Protein AF-A0A9D6ISH1-F1 (afdb_monomer_lite)

Secondary structure (DSSP, 8-state):
-------TT---SS-TT-GGGT-SSTHHHHS--HHHHHTT-TTEE-S-GGG--TT-EE-TT---SSSTTHHHHS-SSS-SSS--HHHHT---S---TT---PEEEEEEEPPPTTSSSB-TT--PEEEEEEB-TTSPBP-GGG-STTTEEEEEEEEEE-STT-EE-SSHHHHHGGGG---EEE--S--BTTTTBEEEPTT-EEEEEETT-PPEEEEPPPEEE-HHHHHHHHHHH-SSEEEEEETTTTEEEEEESS-STTTSEEEEE--HHHHHHT-SPPPPEEEETTEEEEE-----SSSEEEE---SS-PEE-SPPSSTTS---TT-EE-SS-EEEEPPP-TTPPSEEEEEEEEEEETT--S--SSS--STTS--TTGGGS-GGG-EEEEEEEEES-SSPPPPS---THHHHTT-EESSSSSSP--EES-HHHHHTTSSS---S----S-GGGSS-S--GGG-SSSPPHHHHHHHHHHGGG-S-GGGTTTT-TTTTTT---SS-TT-GGGTS-TTS--HHHH---HHHHTTT--SHHHHHHHHHTEE-S-TT-TT-TT-EE-THHHHSTTSTT-HHHHT--PSS---SS-SS---

Foldseek 3Di:
DDPPDPPVLDDFQDDPLPCVLPDPDQCQQQQDWCVVVCVVQVQEDQAAPVPDDPSHDYDPVHHDPTSVCVCQQAPRCDHHVHDHSCVVSVPPVPCFLAHADAWAKDKDWDAAPVRFAHEFPDWIKMWIFTAFLVNHTFFQVPQAVQWFVAWWKFKWDDQVFTATAFDPLSVCFQQLFAWKFKQPDAFDDVVGFFADAFQFWWWKDFQPHDIDTAGDDHGTAFQVRVQVSCVVPDPQWDWDGDNVRRMIMIIGNHTGFNRRKMFGFDTPCCVRRVRFAAWDFDDAQNDGPDTFQFAPDGGLMTTGGGLASIQTLHDDPPPSRDHGPQFDGGRGTTMGTTDGCPPPDWAKMKMKIKIGTPPQDQDPDPDDHRPPDSDVRLNPTDSNGMYIYMDMGTHPDNDHAFHQWDQQCSRNPFHWPQSRDPPRDTHTPGVVRVCSFQGLDDDPHPACPQSGRHDDVVLLLQHHHRGHPQLQVLLLQLALVQPACCSNDRNDSNPRNSHHHPAQSLPCCSTRPPRGPCCLQAPDASNNVCSNVVPPVSSVVRVVQWDDPDPVPPNDSPIDGNCCVAQHPPHPNDSCVVSPADPVGDHPDDSDNPD

Radius of gyration: 27.82 Å; chains: 1; bounding box: 73×77×67 Å

pLDDT: mean 79.41, std 18.49, range [28.62, 98.69]

Sequence (595 aa):
TGVFKLYRGVVFPANVKNCTACHVDDRWKTKPSRVACGACHDNIWFGEAAAMPKTSKAHPGGPQASDAACAACHAADSGGVAPPISVVHKVTPAASLSGATLNKVDFSLTPPANGKFYVAGEKPVLAIVVRDDNGNPIDHTKISESTFSVASFMVYGPRYESKPVLTNAARNADSRARASATSSIAAAGTPKGWTFADGDTFKIAVNGGPVQVLSAPAGLQTPEQVRDWLKANLKDVTVTSNNTAGSINLLSNVLGAPTSRFEIYNSPVTTKMGWKPGPLNLVREGKIYGQTAGTTMEPYVVMGAVSIPANDLRPRSDPMLFTDPLVIRSAEKVTYQLDDVKGLTPGTYMVYSYVIPNGVLAGTVAAPGPKGAPNAAAKALNASREAIGLMTFQVGTETPEKKVATNCSNCHADTIWHLDEGPIHSAPFDPDYCKACHDYQRWNGTGDLFPRTGGNSTAGWAGYGAKPIGPRVHGVHRGAYLDHPEYVYAGDPNAFNEIIFPQDIRNCTKCHSADTTGTWKTNPNRLACSSCHDSAKAISHMDLQVKNPNPADPYDVRRVETCAVCHGLGRDFAVDKVHNVSNPFKPPYPREREQ

Structure (mmCIF, N/CA/C/O backbone):
data_AF-A0A9D6ISH1-F1
#
_entry.id   AF-A0A9D6ISH1-F1
#
loop_
_atom_site.group_PDB
_atom_site.id
_atom_site.type_symbol
_atom_site.label_atom_id
_atom_site.label_alt_id
_atom_site.label_comp_id
_atom_site.label_asym_id
_atom_site.label_entity_id
_atom_site.label_seq_id
_atom_site.pdbx_PDB_ins_code
_atom_site.Cartn_x
_atom_site.Cartn_y
_atom_site.Cartn_z
_atom_site.occupancy
_atom_site.B_iso_or_equiv
_atom_site.auth_seq_id
_atom_site.auth_comp_id
_atom_site.auth_asym_id
_atom_site.auth_atom_id
_atom_site.pdbx_PDB_model_num
ATOM 1 N N . THR A 1 1 ? 2.073 33.800 -35.841 1.00 40.31 1 THR A N 1
ATOM 2 C CA . THR A 1 1 ? 0.853 33.388 -35.106 1.00 40.31 1 THR A CA 1
ATOM 3 C C . THR A 1 1 ? 1.185 33.029 -33.655 1.00 40.31 1 THR A C 1
ATOM 5 O O . THR A 1 1 ? 0.746 32.010 -33.142 1.00 40.31 1 THR A O 1
ATOM 8 N N . GLY A 1 2 ? 1.990 33.867 -32.984 1.00 39.69 2 GLY A N 1
ATOM 9 C CA . GLY A 1 2 ? 2.741 33.522 -31.769 1.00 39.69 2 GLY A CA 1
ATOM 10 C C . GLY A 1 2 ? 1.916 33.443 -30.487 1.00 39.69 2 GLY A C 1
ATOM 11 O O . GLY A 1 2 ? 2.082 34.269 -29.596 1.00 39.69 2 GLY A O 1
ATOM 12 N N . VAL A 1 3 ? 1.072 32.423 -30.369 1.00 40.09 3 VAL A N 1
ATOM 13 C CA . VAL A 1 3 ? 0.545 31.996 -29.073 1.00 40.09 3 VAL A CA 1
ATOM 14 C C . VAL A 1 3 ? 1.688 31.298 -28.334 1.00 40.09 3 VAL A C 1
ATOM 16 O O . VAL A 1 3 ? 1.930 30.107 -28.525 1.00 40.09 3 VAL A O 1
ATOM 19 N N . PHE A 1 4 ? 2.440 32.046 -27.524 1.00 44.16 4 PHE A N 1
ATOM 20 C CA . PHE A 1 4 ? 3.344 31.454 -26.538 1.00 44.16 4 PHE A CA 1
ATOM 21 C C . PHE A 1 4 ? 2.482 30.726 -25.504 1.00 44.16 4 PHE A C 1
ATOM 23 O O . PHE A 1 4 ? 1.906 31.342 -24.608 1.00 44.16 4 PHE A O 1
ATOM 30 N N . LYS A 1 5 ? 2.347 29.406 -25.652 1.00 49.88 5 LYS A N 1
ATOM 31 C CA . LYS A 1 5 ? 1.719 28.572 -24.626 1.00 49.88 5 LYS A CA 1
ATOM 32 C C . LYS A 1 5 ? 2.659 28.521 -23.424 1.00 49.88 5 LYS A C 1
ATOM 34 O O . LYS A 1 5 ? 3.851 28.253 -23.565 1.00 49.88 5 LYS A O 1
ATOM 39 N N . LEU A 1 6 ? 2.140 28.838 -22.242 1.00 51.34 6 LEU A N 1
ATOM 40 C CA . LEU A 1 6 ? 2.900 28.777 -20.997 1.00 51.34 6 LEU A CA 1
ATOM 41 C C . LEU A 1 6 ? 3.174 27.305 -20.653 1.00 51.34 6 LEU A C 1
ATOM 43 O O . LEU A 1 6 ? 2.291 26.613 -20.163 1.00 51.34 6 LEU A O 1
ATOM 47 N N . TYR A 1 7 ? 4.407 26.832 -20.846 1.00 57.84 7 TYR A N 1
ATOM 48 C CA . TYR A 1 7 ? 4.839 25.481 -20.440 1.00 57.84 7 TYR A CA 1
ATOM 49 C C . TYR A 1 7 ? 5.227 25.383 -18.953 1.00 57.84 7 TYR A C 1
ATOM 51 O O . TYR A 1 7 ? 5.915 24.454 -18.543 1.00 57.84 7 TYR A O 1
ATOM 59 N N . ARG A 1 8 ? 4.777 26.333 -18.119 1.00 55.28 8 ARG A N 1
ATOM 60 C CA . ARG A 1 8 ? 5.159 26.450 -16.697 1.00 55.28 8 ARG A CA 1
ATOM 61 C C . ARG A 1 8 ? 4.686 25.286 -15.809 1.00 55.28 8 ARG A C 1
ATOM 63 O O . ARG A 1 8 ? 5.082 25.234 -14.654 1.00 55.28 8 ARG A O 1
ATOM 70 N N . GLY A 1 9 ? 3.851 24.385 -16.332 1.00 53.78 9 GLY A N 1
ATOM 71 C CA . GLY A 1 9 ? 3.345 23.204 -15.623 1.00 53.78 9 GLY A CA 1
ATOM 72 C C . GLY A 1 9 ? 3.932 21.868 -16.089 1.00 53.78 9 GLY A C 1
ATOM 73 O O . GLY A 1 9 ? 3.506 20.831 -15.594 1.00 53.78 9 GLY A O 1
ATOM 74 N N . VAL A 1 10 ? 4.869 21.853 -17.047 1.00 62.44 10 VAL A N 1
ATOM 75 C CA . VAL A 1 10 ? 5.486 20.596 -17.502 1.00 62.44 10 VAL A CA 1
ATOM 76 C C . VAL A 1 10 ? 6.570 20.188 -16.511 1.00 62.44 10 VAL A C 1
ATOM 78 O O . VAL A 1 10 ? 7.585 20.869 -16.377 1.00 62.44 10 VAL A O 1
ATOM 81 N N . VAL A 1 11 ? 6.358 19.063 -15.831 1.00 64.88 11 VAL A N 1
ATOM 82 C CA . VAL A 1 11 ? 7.286 18.519 -14.835 1.00 64.88 11 VAL A CA 1
ATOM 83 C C . VAL A 1 11 ? 7.828 17.178 -15.325 1.00 64.88 11 VAL A C 1
ATOM 85 O O . VAL A 1 11 ? 7.084 16.343 -15.837 1.00 64.88 11 VAL A O 1
ATOM 88 N N . PHE A 1 12 ? 9.135 16.966 -15.166 1.00 71.38 12 PHE A N 1
ATOM 89 C CA . PHE A 1 12 ? 9.751 15.652 -15.324 1.00 71.38 12 PHE A CA 1
ATOM 90 C C . PHE A 1 12 ? 9.837 14.980 -13.943 1.00 71.38 12 PHE A C 1
ATOM 92 O O . PHE A 1 12 ? 10.322 15.633 -13.019 1.00 71.38 12 PHE A O 1
ATOM 99 N N . PRO A 1 13 ? 9.369 13.727 -13.762 1.00 67.38 13 PRO A N 1
ATOM 100 C CA . PRO A 1 13 ? 9.280 13.133 -12.423 1.00 67.38 13 PRO A CA 1
ATOM 101 C C . PRO A 1 13 ? 10.632 12.927 -11.724 1.00 67.38 13 PRO A C 1
ATOM 103 O O . PRO A 1 13 ? 10.697 12.985 -10.498 1.00 67.38 13 PRO A O 1
ATOM 106 N N . ALA A 1 14 ? 11.709 12.698 -12.479 1.00 68.00 14 ALA A N 1
ATOM 107 C CA . ALA A 1 14 ? 13.061 12.592 -11.937 1.00 68.00 14 ALA A CA 1
ATOM 108 C C . ALA A 1 14 ? 13.778 13.952 -11.886 1.00 68.00 14 ALA A C 1
ATOM 110 O O . ALA A 1 14 ? 13.404 14.920 -12.549 1.00 68.00 14 ALA A O 1
ATOM 111 N N . ASN A 1 15 ? 14.869 14.017 -11.119 1.00 70.50 15 ASN A N 1
ATOM 112 C CA . ASN A 1 15 ? 15.709 15.208 -11.048 1.00 70.50 15 ASN A CA 1
ATOM 113 C C . ASN A 1 15 ? 16.295 15.537 -12.432 1.00 70.50 15 ASN A C 1
ATOM 115 O O . ASN A 1 15 ? 17.111 14.783 -12.954 1.00 70.50 15 ASN A O 1
ATOM 119 N N . VAL A 1 16 ? 15.920 16.686 -13.001 1.00 77.31 16 VAL A N 1
ATOM 120 C CA . VAL A 1 16 ? 16.374 17.160 -14.324 1.00 77.31 16 VAL A CA 1
ATOM 121 C C . VAL A 1 16 ? 17.897 17.349 -14.427 1.00 77.31 16 VAL A C 1
ATOM 123 O O . VAL A 1 16 ? 18.440 17.348 -15.527 1.00 77.31 16 VAL A O 1
ATOM 126 N N . LYS A 1 17 ? 18.621 17.427 -13.299 1.00 80.31 17 LYS A N 1
ATOM 127 C CA . LYS A 1 17 ? 20.095 17.387 -13.291 1.00 80.31 17 LYS A CA 1
ATOM 128 C C . LYS A 1 17 ? 20.667 16.017 -13.664 1.00 80.31 17 LYS A C 1
ATOM 130 O O . LYS A 1 17 ? 21.854 15.932 -13.954 1.00 80.31 17 LYS A O 1
ATOM 135 N N . ASN A 1 18 ? 19.862 14.952 -13.641 1.00 78.75 18 ASN A N 1
ATOM 136 C CA . ASN A 1 18 ? 20.290 13.617 -14.039 1.00 78.75 18 ASN A CA 1
ATOM 137 C C . ASN A 1 18 ? 20.415 13.536 -15.566 1.00 78.75 18 ASN A C 1
ATOM 139 O O . ASN A 1 18 ? 19.535 13.018 -16.251 1.00 78.75 18 ASN A O 1
ATOM 143 N N . CYS A 1 19 ? 21.503 14.074 -16.114 1.00 82.25 19 CYS A N 1
ATOM 144 C CA . CYS A 1 19 ? 21.690 14.171 -17.558 1.00 82.25 19 CYS A CA 1
ATOM 145 C C . CYS A 1 19 ? 21.665 12.796 -18.246 1.00 82.25 19 CYS A C 1
ATOM 147 O O . CYS A 1 19 ? 21.141 12.679 -19.352 1.00 82.25 19 CYS A O 1
ATOM 149 N N . THR A 1 20 ? 22.136 11.737 -17.583 1.00 79.88 20 THR A N 1
ATOM 150 C CA . THR A 1 20 ? 22.122 10.367 -18.126 1.00 79.88 20 THR A CA 1
ATOM 151 C C . THR A 1 20 ? 20.727 9.737 -18.163 1.00 79.88 20 THR A C 1
ATOM 153 O O . THR A 1 20 ? 20.555 8.693 -18.785 1.00 79.88 20 THR A O 1
ATOM 156 N N . ALA A 1 21 ? 19.704 10.371 -17.570 1.00 76.00 21 ALA A N 1
ATOM 157 C CA . ALA A 1 21 ? 18.316 9.919 -17.700 1.00 76.00 21 ALA A CA 1
ATOM 158 C C . ALA A 1 21 ? 17.798 10.031 -19.144 1.00 76.00 21 ALA A C 1
ATOM 160 O O . ALA A 1 21 ? 16.969 9.229 -19.572 1.00 76.00 21 ALA A O 1
ATOM 161 N N . CYS A 1 22 ? 18.285 11.026 -19.893 1.00 77.12 22 CYS A N 1
ATOM 162 C CA . CYS A 1 22 ? 17.880 11.283 -21.277 1.00 77.12 22 CYS A CA 1
ATOM 163 C C . CYS A 1 22 ? 19.048 11.166 -22.265 1.00 77.12 22 CYS A C 1
ATOM 165 O O . CYS A 1 22 ? 18.843 10.765 -23.411 1.00 77.12 22 CYS A O 1
ATOM 167 N N . HIS A 1 23 ? 20.264 11.537 -21.856 1.00 84.12 23 HIS A N 1
ATOM 168 C CA . HIS A 1 23 ? 21.436 11.501 -22.723 1.00 84.12 23 HIS A CA 1
ATOM 169 C C . HIS A 1 23 ? 22.075 10.114 -22.730 1.00 84.12 23 HIS A C 1
ATOM 171 O O . HIS A 1 23 ? 22.449 9.579 -21.692 1.00 84.12 23 HIS A O 1
ATOM 177 N N . VAL A 1 24 ? 22.250 9.573 -23.934 1.00 85.38 24 VAL A N 1
ATOM 178 C CA . VAL A 1 24 ? 22.864 8.259 -24.182 1.00 85.38 24 VAL A CA 1
ATOM 179 C C . VAL A 1 24 ? 24.384 8.325 -24.387 1.00 85.38 24 VAL A C 1
ATOM 181 O O . VAL A 1 24 ? 25.017 7.301 -24.618 1.00 85.38 24 VAL A O 1
ATOM 184 N N . ASP A 1 25 ? 24.970 9.524 -24.336 1.00 90.06 25 ASP A N 1
ATOM 185 C CA . ASP A 1 25 ? 26.409 9.769 -24.459 1.00 90.06 25 ASP A CA 1
ATOM 186 C C . ASP A 1 25 ? 26.838 10.997 -23.643 1.00 90.06 25 ASP A C 1
ATOM 188 O O . ASP A 1 25 ? 26.001 11.754 -23.156 1.00 90.06 25 ASP A O 1
ATOM 192 N N . ASP A 1 26 ? 28.148 11.223 -23.534 1.00 92.38 26 ASP A N 1
ATOM 193 C CA . ASP A 1 26 ? 28.750 12.247 -22.673 1.00 92.38 26 ASP A CA 1
ATOM 194 C C . ASP A 1 26 ? 28.759 13.673 -23.252 1.00 92.38 26 ASP A C 1
ATOM 196 O O . ASP A 1 26 ? 29.384 14.572 -22.679 1.00 92.38 26 ASP A O 1
ATOM 200 N N . ARG A 1 27 ? 28.081 13.952 -24.374 1.00 91.31 27 ARG A N 1
ATOM 201 C CA . ARG A 1 27 ? 28.072 15.311 -24.957 1.00 91.31 27 ARG A CA 1
ATOM 202 C C . ARG A 1 27 ? 27.458 16.359 -24.034 1.00 91.31 27 ARG A C 1
ATOM 204 O O . ARG A 1 27 ? 27.865 17.514 -24.118 1.00 91.31 27 ARG A O 1
ATOM 211 N N . TRP A 1 28 ? 26.569 15.966 -23.119 1.00 90.56 28 TRP A N 1
ATOM 212 C CA . TRP A 1 28 ? 26.007 16.859 -22.097 1.00 90.56 28 TRP A CA 1
ATOM 213 C C . TRP A 1 28 ? 27.083 17.491 -21.195 1.00 90.56 28 TRP A C 1
ATOM 215 O O . TRP A 1 28 ? 26.897 18.616 -20.740 1.00 90.56 28 TRP A O 1
ATOM 225 N N . LYS A 1 29 ? 28.217 16.803 -20.973 1.00 91.56 29 LYS A N 1
ATOM 226 C CA . LYS A 1 29 ? 29.359 17.316 -20.194 1.00 91.56 29 LYS A CA 1
ATOM 227 C C . LYS A 1 29 ? 30.597 17.647 -21.024 1.00 91.56 29 LYS A C 1
ATOM 229 O O . LYS A 1 29 ? 31.411 18.451 -20.594 1.00 91.56 29 LYS A O 1
ATOM 234 N N . THR A 1 30 ? 30.761 17.053 -22.206 1.00 92.81 30 THR A N 1
ATOM 235 C CA . THR A 1 30 ? 31.963 17.252 -23.041 1.00 92.81 30 THR A CA 1
ATOM 236 C C . THR A 1 30 ? 31.802 18.325 -24.117 1.00 92.81 30 THR A C 1
ATOM 238 O O . THR A 1 30 ? 32.805 18.794 -24.651 1.00 92.81 30 THR A O 1
ATOM 241 N N . LYS A 1 31 ? 30.567 18.732 -24.452 1.00 92.44 31 LYS A N 1
ATOM 242 C CA . LYS A 1 31 ? 30.282 19.745 -25.485 1.00 92.44 31 LYS A CA 1
ATOM 243 C C . LYS A 1 31 ? 29.256 20.791 -25.009 1.00 92.44 31 LYS A C 1
ATOM 245 O O . LYS A 1 31 ? 28.183 20.893 -25.609 1.00 92.44 31 LYS A O 1
ATOM 250 N N . PRO A 1 32 ? 29.551 21.561 -23.941 1.00 92.31 32 PRO A N 1
ATOM 251 C CA . PRO A 1 32 ? 28.676 22.645 -23.497 1.00 92.31 32 PRO A CA 1
ATOM 252 C C . PRO A 1 32 ? 28.531 23.725 -24.576 1.00 92.31 32 PRO A C 1
ATOM 254 O O . PRO A 1 32 ? 29.489 24.050 -25.276 1.00 92.31 32 PRO A O 1
ATOM 257 N N . SER A 1 33 ? 27.335 24.301 -24.686 1.00 93.06 33 SER A N 1
ATOM 258 C CA . SER A 1 33 ? 27.038 25.399 -25.609 1.00 93.06 33 SER A CA 1
ATOM 259 C C . SER A 1 33 ? 26.073 26.392 -24.979 1.00 93.06 33 SER A C 1
ATOM 261 O O . SER A 1 33 ? 25.280 26.032 -24.104 1.00 93.06 33 SER A O 1
ATOM 263 N N . ARG A 1 34 ? 26.091 27.642 -25.454 1.00 93.06 34 ARG A N 1
ATOM 264 C CA . ARG A 1 34 ? 25.176 28.687 -24.966 1.00 93.06 34 ARG A CA 1
ATOM 265 C C . ARG A 1 34 ? 23.714 28.287 -25.150 1.00 93.06 34 ARG A C 1
ATOM 267 O O . ARG A 1 34 ? 22.902 28.518 -24.262 1.00 93.06 34 ARG A O 1
ATOM 274 N N . VAL A 1 35 ? 23.391 27.640 -26.272 1.00 89.62 35 VAL A N 1
ATOM 275 C CA . VAL A 1 35 ? 22.027 27.179 -26.577 1.00 89.62 35 VAL A CA 1
ATOM 276 C C . VAL A 1 35 ? 21.601 26.042 -25.647 1.00 89.62 35 VAL A C 1
ATOM 278 O O . VAL A 1 35 ? 20.500 26.085 -25.107 1.00 89.62 35 VAL A O 1
ATOM 281 N N . ALA A 1 36 ? 22.457 25.038 -25.433 1.00 89.12 36 ALA A N 1
ATOM 282 C CA . ALA A 1 36 ? 22.105 23.892 -24.597 1.00 89.12 36 ALA A CA 1
ATOM 283 C C . ALA A 1 36 ? 22.020 24.275 -23.113 1.00 89.12 36 ALA A C 1
ATOM 285 O O . ALA A 1 36 ? 21.028 23.978 -22.454 1.00 89.12 36 ALA A O 1
ATOM 286 N N . CYS A 1 37 ? 23.028 24.976 -22.586 1.00 89.69 37 CYS A N 1
ATOM 287 C CA . CYS A 1 37 ? 23.047 25.380 -21.181 1.00 89.69 37 CYS A CA 1
ATOM 288 C C . CYS A 1 37 ? 21.994 26.457 -20.890 1.00 89.69 37 CYS A C 1
ATOM 290 O O . CYS A 1 37 ? 21.324 26.383 -19.863 1.00 89.69 37 CYS A O 1
ATOM 292 N N . GLY A 1 38 ? 21.793 27.411 -21.806 1.00 88.69 38 GLY A N 1
ATOM 293 C CA . GLY A 1 38 ? 20.780 28.462 -21.681 1.00 88.69 38 GLY A CA 1
ATOM 294 C C . GLY A 1 38 ? 19.336 27.954 -21.713 1.00 88.69 38 GLY A C 1
ATOM 295 O O . GLY A 1 38 ? 18.443 28.672 -21.285 1.00 88.69 38 GLY A O 1
ATOM 296 N N . ALA A 1 39 ? 19.082 26.719 -22.157 1.00 86.50 39 ALA A N 1
ATOM 297 C CA . ALA A 1 39 ? 17.742 26.131 -22.110 1.00 86.50 39 ALA A CA 1
ATOM 298 C C . ALA A 1 39 ? 17.262 25.832 -20.674 1.00 86.50 39 ALA A C 1
ATOM 300 O O . ALA A 1 39 ? 16.062 25.872 -20.413 1.00 86.50 39 ALA A O 1
ATOM 301 N N . CYS A 1 40 ? 18.183 25.542 -19.747 1.00 84.12 40 CYS A N 1
ATOM 302 C CA . CYS A 1 40 ? 17.877 25.324 -18.324 1.00 84.12 40 CYS A CA 1
ATOM 303 C C . CYS A 1 40 ? 18.405 26.446 -17.421 1.00 84.12 40 CYS A C 1
ATOM 305 O O . CYS A 1 40 ? 17.836 26.711 -16.367 1.00 84.12 40 CYS A O 1
ATOM 307 N N . HIS A 1 41 ? 19.484 27.110 -17.832 1.00 89.56 41 HIS A N 1
ATOM 308 C CA . HIS A 1 41 ? 20.013 28.326 -17.220 1.00 89.56 41 HIS A CA 1
ATOM 309 C C . HIS A 1 41 ? 19.524 29.551 -18.000 1.00 89.56 41 HIS A C 1
ATOM 311 O O . HIS A 1 41 ? 20.312 30.387 -18.438 1.00 89.56 41 HIS A O 1
ATOM 317 N N . ASP A 1 42 ? 18.211 29.627 -18.200 1.00 86.81 42 ASP A N 1
ATOM 318 C CA . ASP A 1 42 ? 17.516 30.643 -19.004 1.00 86.81 42 ASP A CA 1
ATOM 319 C C . ASP A 1 42 ? 17.639 32.064 -18.437 1.00 86.81 42 ASP A C 1
ATOM 321 O O . ASP A 1 42 ? 17.472 33.065 -19.138 1.00 86.81 42 ASP A O 1
ATOM 325 N N . ASN A 1 43 ? 18.002 32.163 -17.163 1.00 90.00 43 ASN A N 1
ATOM 326 C CA . ASN A 1 43 ? 18.337 33.409 -16.506 1.00 90.00 43 ASN A CA 1
ATOM 327 C C . ASN A 1 43 ? 19.797 33.842 -16.709 1.00 90.00 43 ASN A C 1
ATOM 329 O O . ASN A 1 43 ? 20.157 34.894 -16.190 1.00 90.00 43 ASN A O 1
ATOM 333 N N . ILE A 1 44 ? 20.640 33.089 -17.423 1.00 92.25 44 ILE A N 1
ATOM 334 C CA . ILE A 1 44 ? 22.044 33.441 -17.670 1.00 92.25 44 ILE A CA 1
ATOM 335 C C . ILE A 1 44 ? 22.218 34.007 -19.078 1.00 92.25 44 ILE A C 1
ATOM 337 O O . ILE A 1 44 ? 21.905 33.372 -20.083 1.00 92.25 44 ILE A O 1
ATOM 341 N N . TRP A 1 45 ? 22.760 35.218 -19.149 1.00 93.38 45 TRP A N 1
ATOM 342 C CA . TRP A 1 45 ? 23.024 35.926 -20.391 1.00 93.38 45 TRP A CA 1
ATOM 343 C C . TRP A 1 45 ? 24.488 35.802 -20.802 1.00 93.38 45 TRP A C 1
ATOM 345 O O . TRP A 1 45 ? 25.380 36.302 -20.120 1.00 93.38 45 TRP A O 1
ATOM 355 N N . PHE A 1 46 ? 24.727 35.167 -21.948 1.00 93.50 46 PHE A N 1
ATOM 356 C CA . PHE A 1 46 ? 26.066 34.943 -22.501 1.00 93.50 46 PHE A CA 1
ATOM 357 C C . PHE A 1 46 ? 26.530 36.052 -23.460 1.00 93.50 46 PHE A C 1
ATOM 359 O O . PHE A 1 46 ? 27.603 35.929 -24.040 1.00 93.50 46 PHE A O 1
ATOM 366 N N . GLY A 1 47 ? 25.725 37.093 -23.688 1.00 90.56 47 GLY A N 1
ATOM 367 C CA . GLY A 1 47 ? 26.054 38.201 -24.589 1.00 90.56 47 GLY A CA 1
ATOM 368 C C . GLY A 1 47 ? 26.545 39.450 -23.857 1.00 90.56 47 GLY A C 1
ATOM 369 O O . GLY A 1 47 ? 26.776 39.441 -22.649 1.00 90.56 47 GLY A O 1
ATOM 370 N N . GLU A 1 48 ? 26.646 40.553 -24.595 1.00 91.50 48 GLU A N 1
ATOM 371 C CA . GLU A 1 48 ? 27.023 41.859 -24.046 1.00 91.50 48 GLU A CA 1
ATOM 372 C C . GLU A 1 48 ? 26.003 42.373 -23.027 1.00 91.50 48 GLU A C 1
ATOM 374 O O . GLU A 1 48 ? 24.791 42.266 -23.240 1.00 91.50 48 GLU A O 1
ATOM 379 N N . ALA A 1 49 ? 26.483 42.988 -21.943 1.00 86.56 49 ALA A N 1
ATOM 380 C CA . ALA A 1 49 ? 25.629 43.489 -20.862 1.00 86.56 49 ALA A CA 1
ATOM 381 C C . ALA A 1 49 ? 24.606 44.533 -21.348 1.00 86.56 49 ALA A C 1
ATOM 383 O O . ALA A 1 49 ? 23.478 44.563 -20.862 1.00 86.56 49 ALA A O 1
ATOM 384 N N . ALA A 1 50 ? 24.968 45.339 -22.353 1.00 87.81 50 ALA A N 1
ATOM 385 C CA . ALA A 1 50 ? 24.079 46.334 -22.954 1.00 87.81 50 ALA A CA 1
ATOM 386 C C . ALA A 1 50 ? 22.845 45.719 -23.645 1.00 87.81 50 ALA A C 1
ATOM 388 O O . ALA A 1 50 ? 21.816 46.379 -23.759 1.00 87.81 50 ALA A O 1
ATOM 389 N N . ALA A 1 51 ? 22.936 44.459 -24.086 1.00 89.00 51 ALA A N 1
ATOM 390 C CA . ALA A 1 51 ? 21.852 43.724 -24.740 1.00 89.00 51 ALA A CA 1
ATOM 391 C C . ALA A 1 51 ? 21.133 42.743 -23.794 1.00 89.00 51 ALA A C 1
ATOM 393 O O . ALA A 1 51 ? 20.264 41.988 -24.229 1.00 89.00 51 ALA A O 1
ATOM 394 N N . MET A 1 52 ? 21.497 42.728 -22.509 1.00 90.56 52 MET A N 1
ATOM 395 C CA . MET A 1 52 ? 20.972 41.773 -21.541 1.00 90.56 52 MET A CA 1
ATOM 396 C C . MET A 1 52 ? 19.500 42.063 -21.195 1.00 90.56 52 MET A C 1
ATOM 398 O O . MET A 1 52 ? 19.167 43.185 -20.801 1.00 90.56 52 MET A O 1
ATOM 402 N N . PRO A 1 53 ? 18.607 41.057 -21.249 1.00 88.69 53 PRO A N 1
ATOM 403 C CA . PRO A 1 53 ? 17.249 41.198 -20.736 1.00 88.69 53 PRO A CA 1
ATOM 404 C C . PRO A 1 53 ? 17.242 41.532 -19.238 1.00 88.69 53 PRO A C 1
ATOM 406 O O . PRO A 1 53 ? 18.011 40.964 -18.466 1.00 88.69 53 PRO A O 1
ATOM 409 N N . LYS A 1 54 ? 16.315 42.391 -18.790 1.00 85.75 54 LYS A N 1
ATOM 410 C CA . LYS A 1 54 ? 16.211 42.812 -17.373 1.00 85.75 54 LYS A CA 1
ATOM 411 C C . LYS A 1 54 ? 16.017 41.653 -16.384 1.00 85.75 54 LYS A C 1
ATOM 413 O O . LYS A 1 54 ? 16.322 41.800 -15.207 1.00 85.75 54 LYS A O 1
ATOM 418 N N . THR A 1 55 ? 15.473 40.528 -16.844 1.00 85.25 55 THR A N 1
ATOM 419 C CA . THR A 1 55 ? 15.219 39.322 -16.039 1.00 85.25 55 THR A CA 1
ATOM 420 C C . THR A 1 55 ? 16.416 38.372 -15.969 1.00 85.25 55 THR A C 1
ATOM 422 O O . THR A 1 55 ? 16.362 37.388 -15.234 1.00 85.25 55 THR A O 1
ATOM 425 N N . SER A 1 56 ? 17.479 38.640 -16.730 1.00 89.94 56 SER A N 1
ATOM 426 C CA . SER A 1 56 ? 18.667 37.794 -16.822 1.00 89.94 56 SER A CA 1
ATOM 427 C C . SER A 1 56 ? 19.825 38.359 -15.992 1.00 89.94 56 SER A C 1
ATOM 429 O O . SER A 1 56 ? 19.866 39.537 -15.640 1.00 89.94 56 SER A O 1
ATOM 431 N N . LYS A 1 57 ? 20.786 37.496 -15.675 1.00 92.31 57 LYS A N 1
ATOM 432 C CA . LYS A 1 57 ? 22.056 37.806 -15.021 1.00 92.31 57 LYS A CA 1
ATOM 433 C C . LYS A 1 57 ? 23.184 37.589 -16.018 1.00 92.31 57 LYS A C 1
ATOM 435 O O . LYS A 1 57 ? 23.168 36.604 -16.753 1.00 92.31 57 LYS A O 1
ATOM 440 N N . ALA A 1 58 ? 24.173 38.476 -16.025 1.00 92.31 58 ALA A N 1
ATOM 441 C CA . ALA A 1 58 ? 25.325 38.331 -16.905 1.00 92.31 58 ALA A CA 1
ATOM 442 C C . ALA A 1 58 ? 26.109 37.061 -16.547 1.00 92.31 58 ALA A C 1
ATOM 444 O O . ALA A 1 58 ? 26.284 36.739 -15.368 1.00 92.31 58 ALA A O 1
ATOM 445 N N . HIS A 1 59 ? 26.583 36.344 -17.564 1.00 92.44 59 HIS A N 1
ATOM 446 C CA . HIS A 1 59 ? 27.463 35.202 -17.380 1.00 92.44 59 HIS A CA 1
ATOM 447 C C . HIS A 1 59 ? 28.752 35.651 -16.656 1.00 92.44 59 HIS A C 1
ATOM 449 O O . HIS A 1 59 ? 29.420 36.564 -17.145 1.00 92.44 59 HIS A O 1
ATOM 455 N N . PRO A 1 60 ? 29.141 35.036 -15.518 1.00 88.50 60 PRO A N 1
ATOM 456 C CA . PRO A 1 60 ? 30.268 35.515 -14.705 1.00 88.50 60 PRO A CA 1
ATOM 457 C C . PRO A 1 60 ? 31.619 35.544 -15.429 1.00 88.50 60 PRO A C 1
ATOM 459 O O . PRO A 1 60 ? 32.471 36.361 -15.103 1.00 88.50 60 PRO A O 1
ATOM 462 N N . GLY A 1 61 ? 31.809 34.676 -16.429 1.00 87.50 61 GLY A N 1
ATOM 463 C CA . GLY A 1 61 ? 32.999 34.663 -17.291 1.00 87.50 61 GLY A CA 1
ATOM 464 C C . GLY A 1 61 ? 32.987 35.717 -18.405 1.00 87.50 61 GLY A C 1
ATOM 465 O O . GLY A 1 61 ? 33.805 35.638 -19.315 1.00 87.50 61 GLY A O 1
ATOM 466 N N . GLY A 1 62 ? 32.035 36.652 -18.377 1.00 89.88 62 GLY A N 1
ATOM 467 C CA . GLY A 1 62 ? 31.837 37.668 -19.405 1.00 89.88 62 GLY A CA 1
ATOM 468 C C . GLY A 1 62 ? 31.141 37.149 -20.672 1.00 89.88 62 GLY A C 1
ATOM 469 O O . GLY A 1 62 ? 30.813 35.955 -20.764 1.00 89.88 62 GLY A O 1
ATOM 470 N N . PRO A 1 63 ? 30.910 38.049 -21.648 1.00 91.94 63 PRO A N 1
ATOM 471 C CA . PRO A 1 63 ? 30.300 37.722 -22.932 1.00 91.94 63 PRO A CA 1
ATOM 472 C C . PRO A 1 63 ? 31.082 36.638 -23.681 1.00 91.94 63 PRO A C 1
ATOM 474 O O . PRO A 1 63 ? 32.309 36.662 -23.749 1.00 91.94 63 PRO A O 1
ATOM 477 N N . GLN A 1 64 ? 30.367 35.679 -24.261 1.00 92.00 64 GLN A N 1
ATOM 478 C CA . GLN A 1 64 ? 30.925 34.564 -25.018 1.00 92.00 64 GLN A CA 1
ATOM 479 C C . GLN A 1 64 ? 30.550 34.714 -26.493 1.00 92.00 64 GLN A C 1
ATOM 481 O O . GLN A 1 64 ? 29.376 34.606 -26.858 1.00 92.00 64 GLN A O 1
ATOM 486 N N . ALA A 1 65 ? 31.546 34.928 -27.356 1.00 89.06 65 ALA A N 1
ATOM 487 C CA . ALA A 1 65 ? 31.337 35.076 -28.799 1.00 89.06 65 ALA A CA 1
ATOM 488 C C . ALA A 1 65 ? 30.956 33.749 -29.488 1.00 89.06 65 ALA A C 1
ATOM 490 O O . ALA A 1 65 ? 30.201 33.743 -30.461 1.00 89.06 65 ALA A O 1
ATOM 491 N N . SER A 1 66 ? 31.438 32.616 -28.967 1.00 91.69 66 SER A N 1
ATOM 492 C CA . SER A 1 66 ? 31.160 31.270 -29.483 1.00 91.69 66 SER A CA 1
ATOM 493 C C . SER A 1 66 ? 31.149 30.229 -28.361 1.00 91.69 66 SER A C 1
ATOM 495 O O . SER A 1 66 ? 31.527 30.527 -27.230 1.00 91.69 66 SER A O 1
ATOM 497 N N . ASP A 1 67 ? 30.755 28.999 -28.689 1.00 94.56 67 ASP A N 1
ATOM 498 C CA . ASP A 1 67 ? 30.715 27.882 -27.736 1.00 94.56 67 ASP A CA 1
ATOM 499 C C . ASP A 1 67 ? 32.092 27.208 -27.540 1.00 94.56 67 ASP A C 1
ATOM 501 O O . ASP A 1 67 ? 32.253 26.338 -26.685 1.00 94.56 67 ASP A O 1
ATOM 505 N N . ALA A 1 68 ? 33.112 27.606 -28.313 1.00 93.00 68 ALA A N 1
ATOM 506 C CA . ALA A 1 68 ? 34.411 26.927 -28.359 1.00 93.00 68 ALA A CA 1
ATOM 507 C C . ALA A 1 68 ? 35.173 26.959 -27.022 1.00 93.00 68 ALA A C 1
ATOM 509 O O . ALA A 1 68 ? 35.892 26.018 -26.696 1.00 93.00 68 ALA A O 1
ATOM 510 N N . ALA A 1 69 ? 35.003 28.025 -26.236 1.00 89.38 69 ALA A N 1
ATOM 511 C CA . ALA A 1 69 ? 35.684 28.197 -24.954 1.00 89.38 69 ALA A CA 1
ATOM 512 C C . ALA A 1 69 ? 34.926 27.570 -23.772 1.00 89.38 69 ALA A C 1
ATOM 514 O O . ALA A 1 69 ? 35.477 27.461 -22.675 1.00 89.38 69 ALA A O 1
ATOM 515 N N . CYS A 1 70 ? 33.675 27.134 -23.970 1.00 92.56 70 CYS A N 1
ATOM 516 C CA . CYS A 1 70 ? 32.823 26.685 -22.873 1.00 92.56 70 CYS A CA 1
ATOM 517 C C . CYS A 1 70 ? 33.433 25.494 -22.123 1.00 92.56 70 CYS A C 1
ATOM 519 O O . CYS A 1 70 ? 33.445 25.512 -20.898 1.00 92.56 70 CYS A O 1
ATOM 521 N N . ALA A 1 71 ? 34.000 24.510 -22.830 1.00 92.31 71 ALA A N 1
ATOM 522 C CA . ALA A 1 71 ? 34.606 23.325 -22.214 1.00 92.31 71 ALA A CA 1
ATOM 523 C C . ALA A 1 71 ? 35.928 23.613 -21.475 1.00 92.31 71 ALA A C 1
ATOM 525 O O . ALA A 1 71 ? 36.310 22.850 -20.592 1.00 92.31 71 ALA A O 1
ATOM 526 N N . ALA A 1 72 ? 36.622 24.708 -21.809 1.00 88.75 72 ALA A N 1
ATOM 527 C CA . ALA A 1 72 ? 37.852 25.108 -21.122 1.00 88.75 72 ALA A CA 1
ATOM 528 C C . ALA A 1 72 ? 37.558 25.713 -19.737 1.00 88.75 72 ALA A C 1
ATOM 530 O O . ALA A 1 72 ? 38.284 25.469 -18.773 1.00 88.75 72 ALA A O 1
ATOM 531 N N . CYS A 1 73 ? 36.466 26.474 -19.618 1.00 91.31 73 CYS A N 1
ATOM 532 C CA . CYS A 1 73 ? 36.012 27.012 -18.335 1.00 91.31 73 CYS A CA 1
ATOM 533 C C . CYS A 1 73 ? 35.165 25.995 -17.556 1.00 91.31 73 CYS A C 1
ATOM 535 O O . CYS A 1 73 ? 35.397 25.797 -16.368 1.00 91.31 73 CYS A O 1
ATOM 537 N N . HIS A 1 74 ? 34.221 25.329 -18.222 1.00 92.94 74 HIS A N 1
ATOM 538 C CA . HIS A 1 74 ? 33.340 24.304 -17.664 1.00 92.94 74 HIS A CA 1
ATOM 539 C C . HIS A 1 74 ? 33.774 22.914 -18.139 1.00 92.94 74 HIS A C 1
ATOM 541 O O . HIS A 1 74 ? 33.181 22.337 -19.051 1.00 92.94 74 HIS A O 1
ATOM 547 N N . ALA A 1 75 ? 34.825 22.382 -17.519 1.00 93.81 75 ALA A N 1
ATOM 548 C CA . ALA A 1 75 ? 35.335 21.054 -17.839 1.00 93.81 75 ALA A CA 1
ATOM 549 C C . ALA A 1 75 ? 34.320 19.951 -17.502 1.00 93.81 75 ALA A C 1
ATOM 551 O O . ALA A 1 75 ? 33.469 20.113 -16.624 1.00 93.81 75 ALA A O 1
ATOM 552 N N . ALA A 1 76 ? 34.434 18.808 -18.181 1.00 92.38 76 ALA A N 1
ATOM 553 C CA . ALA A 1 76 ? 33.492 17.704 -18.030 1.00 92.38 76 ALA A CA 1
ATOM 554 C C . ALA A 1 76 ? 33.475 17.142 -16.600 1.00 92.38 76 ALA A C 1
ATOM 556 O O . ALA A 1 76 ? 32.409 17.082 -15.993 1.00 92.38 76 ALA A O 1
ATOM 557 N N . ASP A 1 77 ? 34.646 16.776 -16.063 1.00 90.56 77 ASP A N 1
ATOM 558 C CA . ASP A 1 77 ? 34.756 16.031 -14.799 1.00 90.56 77 ASP A CA 1
ATOM 559 C C . ASP A 1 77 ? 35.681 16.677 -13.759 1.00 90.56 77 ASP A C 1
ATOM 561 O O . ASP A 1 77 ? 35.378 16.683 -12.567 1.00 90.56 77 ASP A O 1
ATOM 565 N N . SER A 1 78 ? 36.789 17.273 -14.192 1.00 86.69 78 SER A N 1
ATOM 566 C CA . SER A 1 78 ? 37.763 17.929 -13.315 1.00 86.69 78 SER A CA 1
ATOM 567 C C . SER A 1 78 ? 38.614 18.915 -14.107 1.00 86.69 78 SER A C 1
ATOM 569 O O . SER A 1 78 ? 38.796 18.713 -15.304 1.00 86.69 78 SER A O 1
ATOM 571 N N . GLY A 1 79 ? 39.189 19.918 -13.435 1.00 74.19 79 GLY A N 1
ATOM 572 C CA . GLY A 1 79 ? 40.182 20.814 -14.037 1.00 74.19 79 GLY A CA 1
ATOM 573 C C . GLY A 1 79 ? 39.590 21.759 -15.086 1.00 74.19 79 GLY A C 1
ATOM 574 O O . GLY A 1 79 ? 39.634 21.481 -16.277 1.00 74.19 79 GLY A O 1
ATOM 575 N N . GLY A 1 80 ? 39.064 22.890 -14.620 1.00 81.31 80 GLY A N 1
ATOM 576 C CA . GLY A 1 80 ? 38.553 24.014 -15.405 1.00 81.31 80 GLY A CA 1
ATOM 577 C C . GLY A 1 80 ? 38.511 25.266 -14.523 1.00 81.31 80 GLY A C 1
ATOM 578 O O . GLY A 1 80 ? 38.742 25.181 -13.316 1.00 81.31 80 GLY A O 1
ATOM 579 N N . VAL A 1 81 ? 38.243 26.431 -15.113 1.00 83.88 81 VAL A N 1
ATOM 580 C CA . VAL A 1 81 ? 38.180 27.713 -14.374 1.00 83.88 81 VAL A CA 1
ATOM 581 C C . VAL A 1 81 ? 36.929 27.799 -13.487 1.00 83.88 81 VAL A C 1
ATOM 583 O O . VAL A 1 81 ? 36.945 28.436 -12.436 1.00 83.88 81 VAL A O 1
ATOM 586 N N . ALA A 1 82 ? 35.848 27.137 -13.893 1.00 87.81 82 ALA A N 1
ATOM 587 C CA . ALA A 1 82 ? 34.598 27.025 -13.156 1.00 87.81 82 ALA A CA 1
ATOM 588 C C . ALA A 1 82 ? 34.385 25.578 -12.666 1.00 87.81 82 ALA A C 1
ATOM 590 O O . ALA A 1 82 ? 35.022 24.650 -13.176 1.00 87.81 82 ALA A O 1
ATOM 591 N N . PRO A 1 83 ? 33.478 25.353 -11.695 1.00 88.25 83 PRO A N 1
ATOM 592 C CA . PRO A 1 83 ? 33.137 24.008 -11.244 1.00 88.25 83 PRO A CA 1
ATOM 593 C C . PRO A 1 83 ? 32.798 23.065 -12.417 1.00 88.25 83 PRO A C 1
ATOM 595 O O . PRO A 1 83 ? 32.026 23.465 -13.299 1.00 88.25 83 PRO A O 1
ATOM 598 N N . PRO A 1 84 ? 33.336 21.828 -12.436 1.00 91.81 84 PRO A N 1
ATOM 599 C CA . PRO A 1 84 ? 33.088 20.885 -13.521 1.00 91.81 84 PRO A CA 1
ATOM 600 C C . PRO A 1 84 ? 31.607 20.547 -13.683 1.00 91.81 84 PRO A C 1
ATOM 602 O O . PRO A 1 84 ? 30.859 20.459 -12.702 1.00 91.81 84 PRO A O 1
ATOM 605 N N . ILE A 1 85 ? 31.194 20.302 -14.925 1.00 91.75 85 ILE A N 1
ATOM 606 C CA . ILE A 1 85 ? 29.794 20.068 -15.285 1.00 91.75 85 ILE A CA 1
ATOM 607 C C . ILE A 1 85 ? 29.251 18.840 -14.555 1.00 91.75 85 ILE A C 1
ATOM 609 O O . ILE A 1 85 ? 28.174 18.934 -13.965 1.00 91.75 85 ILE A O 1
ATOM 613 N N . SER A 1 86 ? 29.988 17.726 -14.514 1.00 88.75 86 SER A N 1
ATOM 614 C CA . SER A 1 86 ? 29.534 16.514 -13.821 1.00 88.75 86 SER A CA 1
ATOM 615 C C . SER A 1 86 ? 29.487 16.659 -12.301 1.00 88.75 86 SER A C 1
ATOM 617 O O . SER A 1 86 ? 28.762 15.910 -11.656 1.00 88.75 86 SER A O 1
ATOM 619 N N . VAL A 1 87 ? 30.189 17.641 -11.724 1.00 87.25 87 VAL A N 1
ATOM 620 C CA . VAL A 1 87 ? 30.173 17.926 -10.282 1.00 87.25 87 VAL A CA 1
ATOM 621 C C . VAL A 1 87 ? 28.947 18.755 -9.903 1.00 87.25 87 VAL A C 1
ATOM 623 O O . VAL A 1 87 ? 28.242 18.410 -8.958 1.00 87.25 87 VAL A O 1
ATOM 626 N N . VAL A 1 88 ? 28.637 19.823 -10.644 1.00 87.00 88 VAL A N 1
ATOM 627 C CA . VAL A 1 88 ? 27.470 20.684 -10.340 1.00 87.00 88 VAL A CA 1
ATOM 628 C C . VAL A 1 88 ? 26.136 20.087 -10.795 1.00 87.00 88 VAL A C 1
ATOM 630 O O . VAL A 1 88 ? 25.086 20.398 -10.222 1.00 87.00 88 VAL A O 1
ATOM 633 N N . HIS A 1 89 ? 26.186 19.190 -11.783 1.00 86.56 89 HIS A N 1
ATOM 634 C CA . HIS A 1 89 ? 25.080 18.318 -12.186 1.00 86.56 89 HIS A CA 1
ATOM 635 C C . HIS A 1 89 ? 25.194 16.929 -11.568 1.00 86.56 89 HIS A C 1
ATOM 637 O O . HIS A 1 89 ? 24.438 16.034 -11.941 1.00 86.56 89 HIS A O 1
ATOM 643 N N . LYS A 1 90 ? 26.103 16.737 -10.599 1.00 79.94 90 LYS A N 1
ATOM 644 C CA . LYS A 1 90 ? 26.135 15.500 -9.835 1.00 79.94 90 LYS A CA 1
ATOM 645 C C . LYS A 1 90 ? 24.799 15.381 -9.137 1.00 79.94 90 LYS A C 1
ATOM 647 O O . LYS A 1 90 ? 24.489 16.099 -8.185 1.00 79.94 90 LYS A O 1
ATOM 652 N N . VAL A 1 91 ? 24.022 14.424 -9.599 1.00 66.50 91 VAL A N 1
ATOM 653 C CA . VAL A 1 91 ? 23.004 13.832 -8.767 1.00 66.50 91 VAL A CA 1
ATOM 654 C C . VAL A 1 91 ? 23.799 12.915 -7.846 1.00 66.50 91 VAL A C 1
ATOM 656 O O . VAL A 1 91 ? 24.088 11.771 -8.177 1.00 66.50 91 VAL A O 1
ATOM 659 N N . THR A 1 92 ? 24.236 13.429 -6.683 1.00 54.38 92 THR A N 1
ATOM 660 C CA . THR A 1 92 ? 24.270 12.542 -5.504 1.00 54.38 92 THR A CA 1
ATOM 661 C C . THR A 1 92 ? 22.938 11.837 -5.544 1.00 54.38 92 THR A C 1
ATOM 663 O O . THR A 1 92 ? 22.000 12.628 -5.739 1.00 54.38 92 THR A O 1
ATOM 666 N N . PRO A 1 93 ? 22.866 10.476 -5.444 1.00 49.12 93 PRO A N 1
ATOM 667 C CA . PRO A 1 93 ? 21.604 9.737 -5.454 1.00 49.12 93 PRO A CA 1
ATOM 668 C C . PRO A 1 93 ? 20.691 10.642 -4.722 1.00 49.12 93 PRO A C 1
ATOM 670 O O . PRO A 1 93 ? 21.033 11.047 -3.591 1.00 49.12 93 PRO A O 1
ATOM 673 N N . ALA A 1 94 ? 19.772 11.231 -5.496 1.00 38.41 94 ALA A N 1
ATOM 674 C CA . ALA A 1 94 ? 19.022 12.281 -4.889 1.00 38.41 94 ALA A CA 1
ATOM 675 C C . ALA A 1 94 ? 18.478 11.515 -3.701 1.00 38.41 94 ALA A C 1
ATOM 677 O O . ALA A 1 94 ? 18.067 10.357 -3.813 1.00 38.41 94 ALA A O 1
ATOM 678 N N . ALA A 1 95 ? 18.570 12.124 -2.532 1.00 37.56 95 ALA A N 1
ATOM 679 C CA . ALA A 1 95 ? 17.359 12.226 -1.790 1.00 37.56 95 ALA A CA 1
ATOM 680 C C . ALA A 1 95 ? 16.220 11.754 -2.697 1.00 37.56 95 ALA A C 1
ATOM 682 O O . ALA A 1 95 ? 15.904 12.466 -3.665 1.00 37.56 95 ALA A O 1
ATOM 683 N N . SER A 1 96 ? 15.678 10.553 -2.449 1.00 42.16 96 SER A N 1
ATOM 684 C CA . SER A 1 96 ? 14.336 10.218 -2.903 1.00 42.16 96 SER A CA 1
ATOM 685 C C . SER A 1 96 ? 13.516 11.513 -2.760 1.00 42.16 96 SER A C 1
ATOM 687 O O . SER A 1 96 ? 13.917 12.443 -2.045 1.00 42.16 96 SER A O 1
ATOM 689 N N . LEU A 1 97 ? 12.350 11.664 -3.360 1.00 40.62 97 LEU A N 1
ATOM 690 C CA . LEU A 1 97 ? 11.534 12.836 -3.006 1.00 40.62 97 LEU A CA 1
ATOM 691 C C . LEU A 1 97 ? 11.431 13.075 -1.450 1.00 40.62 97 LEU A C 1
ATOM 693 O O . LEU A 1 97 ? 11.144 14.198 -1.046 1.00 40.62 97 LEU A O 1
ATOM 697 N N . SER A 1 98 ? 11.855 12.102 -0.604 1.00 41.44 98 SER A N 1
ATOM 698 C CA . SER A 1 98 ? 12.284 12.171 0.813 1.00 41.44 98 SER A CA 1
ATOM 699 C C . SER A 1 98 ? 13.762 12.328 1.317 1.00 41.44 98 SER A C 1
ATOM 701 O O . SER A 1 98 ? 13.903 12.439 2.532 1.00 41.44 98 SER A O 1
ATOM 703 N N . GLY A 1 99 ? 14.885 12.276 0.579 1.00 41.75 99 GLY A N 1
ATOM 704 C CA . GLY A 1 99 ? 16.216 12.321 1.264 1.00 41.75 99 GLY A CA 1
ATOM 705 C C . GLY A 1 99 ? 16.755 11.012 1.846 1.00 41.75 99 GLY A C 1
ATOM 706 O O . GLY A 1 99 ? 17.900 10.985 2.292 1.00 41.75 99 GLY A O 1
ATOM 707 N N . ALA A 1 100 ? 15.959 9.945 1.862 1.00 50.28 100 ALA A N 1
ATOM 708 C CA . ALA A 1 100 ? 16.218 8.784 2.707 1.00 50.28 100 ALA A CA 1
ATOM 709 C C . ALA A 1 100 ? 16.845 7.594 1.964 1.00 50.28 100 ALA A C 1
ATOM 711 O O . ALA A 1 100 ? 16.243 7.058 1.035 1.00 50.28 100 ALA A O 1
ATOM 712 N N . THR A 1 101 ? 17.999 7.120 2.440 1.00 60.94 101 THR A N 1
ATOM 713 C CA . THR A 1 101 ? 18.382 5.710 2.281 1.00 60.94 101 THR A CA 1
ATOM 714 C C . THR A 1 101 ? 17.532 4.916 3.264 1.00 60.94 101 THR A C 1
ATOM 716 O O . THR A 1 101 ? 17.636 5.148 4.465 1.00 60.94 101 THR A O 1
ATOM 719 N N . LEU A 1 102 ? 16.661 4.036 2.769 1.00 74.12 102 LEU A N 1
ATOM 720 C CA . LEU A 1 102 ? 15.903 3.139 3.638 1.00 74.12 102 LEU A CA 1
ATOM 721 C C . LEU A 1 102 ? 16.836 2.096 4.249 1.00 74.12 102 LEU A C 1
ATOM 723 O O . LEU A 1 102 ? 17.740 1.583 3.581 1.00 74.12 102 LEU A O 1
ATOM 727 N N . ASN A 1 103 ? 16.562 1.735 5.494 1.00 83.94 103 ASN A N 1
ATOM 728 C CA . ASN A 1 103 ? 17.181 0.589 6.129 1.00 83.94 103 ASN A CA 1
ATOM 729 C C . ASN A 1 103 ? 16.732 -0.709 5.453 1.00 83.94 103 ASN A C 1
ATOM 731 O O . ASN A 1 103 ? 15.706 -0.784 4.769 1.00 83.94 103 ASN A O 1
ATOM 735 N N . LYS A 1 104 ? 17.511 -1.769 5.651 1.00 86.38 104 LYS A N 1
ATOM 736 C CA . LYS A 1 104 ? 17.262 -3.057 5.007 1.00 86.38 104 LYS A CA 1
ATOM 737 C C . LYS A 1 104 ? 16.581 -4.032 5.960 1.00 86.38 104 LYS A C 1
ATOM 739 O O . LYS A 1 104 ? 16.964 -4.155 7.122 1.00 86.38 104 LYS A O 1
ATOM 744 N N . VAL A 1 105 ? 15.639 -4.795 5.424 1.00 93.62 105 VAL A N 1
ATOM 745 C CA . VAL A 1 105 ? 15.170 -6.050 6.003 1.00 93.62 105 VAL A CA 1
ATOM 746 C C . VAL A 1 105 ? 15.697 -7.196 5.141 1.00 93.62 105 VAL A C 1
ATOM 748 O O . VAL A 1 105 ? 15.379 -7.303 3.958 1.00 93.62 105 VAL A O 1
ATOM 751 N N . ASP A 1 106 ? 16.546 -8.036 5.722 1.00 95.44 106 ASP A N 1
ATOM 752 C CA . ASP A 1 106 ? 17.013 -9.269 5.099 1.00 95.44 106 ASP A CA 1
ATOM 753 C C . ASP A 1 106 ? 16.080 -10.426 5.421 1.00 95.44 106 ASP A C 1
ATOM 755 O O . ASP A 1 106 ? 15.567 -10.552 6.536 1.00 95.44 106 ASP A O 1
ATOM 759 N N . PHE A 1 107 ? 15.952 -11.327 4.454 1.00 97.50 107 PHE A N 1
ATOM 760 C CA . PHE A 1 107 ? 15.200 -12.559 4.607 1.00 97.50 107 PHE A CA 1
ATOM 761 C C . PHE A 1 107 ? 16.058 -13.784 4.318 1.00 97.50 107 PHE A C 1
ATOM 763 O O . PHE A 1 107 ? 17.028 -13.727 3.563 1.00 97.50 107 PHE A O 1
ATOM 770 N N . SER A 1 108 ? 15.654 -14.914 4.886 1.00 97.81 108 SER A N 1
ATOM 771 C CA . SER A 1 108 ? 16.059 -16.248 4.439 1.00 97.81 108 SER A CA 1
ATOM 772 C C . SER A 1 108 ? 14.951 -17.254 4.732 1.00 97.81 108 SER A C 1
ATOM 774 O O . SER A 1 108 ? 14.142 -17.043 5.635 1.00 97.81 108 SER A O 1
ATOM 776 N N . LEU A 1 109 ? 14.913 -18.340 3.965 1.00 98.38 109 LEU A N 1
ATOM 777 C CA . LEU A 1 109 ? 13.999 -19.460 4.171 1.00 98.38 109 LEU A CA 1
ATOM 778 C C . LEU A 1 109 ? 14.805 -20.748 4.354 1.00 98.38 109 LEU A C 1
ATOM 780 O O . LEU A 1 109 ? 15.875 -20.903 3.762 1.00 98.38 109 LEU A O 1
ATOM 784 N N . THR A 1 110 ? 14.285 -21.693 5.138 1.00 98.25 110 THR A N 1
ATOM 785 C CA . THR A 1 110 ? 14.815 -23.068 5.153 1.00 98.25 110 THR A CA 1
ATOM 786 C C . THR A 1 110 ? 14.764 -23.652 3.742 1.00 98.25 110 THR A C 1
ATOM 788 O O . THR A 1 110 ? 13.674 -23.643 3.168 1.00 98.25 110 THR A O 1
ATOM 791 N N . PRO A 1 111 ? 15.870 -24.166 3.173 1.00 97.62 111 PRO A N 1
ATOM 792 C CA . PRO A 1 111 ? 15.891 -24.627 1.786 1.00 97.62 111 PRO A CA 1
ATOM 793 C C . PRO A 1 111 ? 14.821 -25.695 1.491 1.00 97.62 111 PRO A C 1
ATOM 795 O O . PRO A 1 111 ? 14.531 -26.507 2.372 1.00 97.62 111 PRO A O 1
ATOM 798 N N . PRO A 1 112 ? 14.244 -25.725 0.275 1.00 97.56 112 PRO A N 1
ATOM 799 C CA . PRO A 1 112 ? 13.378 -26.826 -0.150 1.00 97.56 112 PRO A CA 1
ATOM 800 C C . PRO A 1 112 ? 14.164 -28.143 -0.172 1.00 97.56 112 PRO A C 1
ATOM 802 O O . PRO A 1 112 ? 15.362 -28.144 -0.464 1.00 97.56 112 PRO A O 1
ATOM 805 N N . ALA A 1 113 ? 13.504 -29.275 0.074 1.00 96.88 113 ALA A N 1
ATOM 806 C CA . ALA A 1 113 ? 14.164 -30.580 0.154 1.00 96.88 113 ALA A CA 1
ATOM 807 C C . ALA A 1 113 ? 14.831 -30.985 -1.170 1.00 96.88 113 ALA A C 1
ATOM 809 O O . ALA A 1 113 ? 15.861 -31.654 -1.175 1.00 96.88 113 ALA A O 1
ATOM 810 N N . ASN A 1 114 ? 14.271 -30.544 -2.301 1.00 95.62 114 ASN A N 1
ATOM 811 C CA . ASN A 1 114 ? 14.849 -30.757 -3.630 1.00 95.62 114 ASN A CA 1
ATOM 812 C C . ASN A 1 114 ? 15.936 -29.728 -4.014 1.00 95.62 114 ASN A C 1
ATOM 814 O O . ASN A 1 114 ? 16.504 -29.824 -5.099 1.00 95.62 114 ASN A O 1
ATOM 818 N N . GLY A 1 115 ? 16.212 -28.737 -3.157 1.00 94.56 115 GLY A N 1
ATOM 819 C CA . GLY A 1 115 ? 17.226 -27.701 -3.362 1.00 94.56 115 GLY A CA 1
ATOM 820 C C . GLY A 1 115 ? 16.850 -26.575 -4.331 1.00 94.56 115 GLY A C 1
ATOM 821 O O . GLY A 1 115 ? 17.689 -25.713 -4.585 1.00 94.56 115 GLY A O 1
ATOM 822 N N . LYS A 1 116 ? 15.628 -26.558 -4.881 1.00 94.44 116 LYS A N 1
ATOM 823 C CA . LYS A 1 116 ? 15.263 -25.645 -5.971 1.00 94.44 116 LYS A CA 1
ATOM 824 C C . LYS A 1 116 ? 13.923 -24.919 -5.811 1.00 94.44 116 LYS A C 1
ATOM 826 O O . LYS A 1 116 ? 13.874 -23.708 -6.007 1.00 94.44 116 LYS A O 1
ATOM 831 N N . PHE A 1 117 ? 12.846 -25.616 -5.453 1.00 97.94 117 PHE A N 1
ATOM 832 C CA . PHE A 1 117 ? 11.511 -25.026 -5.268 1.00 97.94 117 PHE A CA 1
ATOM 833 C C . PHE A 1 117 ? 10.693 -25.817 -4.257 1.00 97.94 117 PHE A C 1
ATOM 835 O O . PHE A 1 117 ? 10.887 -27.024 -4.122 1.00 97.94 117 PHE A O 1
ATOM 842 N N . TYR A 1 118 ? 9.747 -25.163 -3.585 1.00 98.56 118 TYR A N 1
ATOM 843 C CA . TYR A 1 118 ? 8.933 -25.853 -2.592 1.00 98.56 118 TYR A CA 1
ATOM 844 C C . TYR A 1 118 ? 7.812 -26.686 -3.213 1.00 98.56 118 TYR A C 1
ATOM 846 O O . TYR A 1 118 ? 7.222 -26.300 -4.227 1.00 98.56 118 TYR A O 1
ATOM 854 N N . VAL A 1 119 ? 7.487 -27.812 -2.583 1.00 98.12 119 VAL A N 1
ATOM 855 C CA . VAL A 1 119 ? 6.407 -28.727 -2.986 1.00 98.12 119 VAL A CA 1
ATOM 856 C C . VAL A 1 119 ? 5.466 -29.043 -1.826 1.00 98.12 119 VAL A C 1
ATOM 858 O O . VAL A 1 119 ? 5.794 -28.838 -0.661 1.00 98.12 119 VAL A O 1
ATOM 861 N N . ALA A 1 120 ? 4.268 -29.539 -2.146 1.00 97.31 120 ALA A N 1
ATOM 862 C CA . ALA A 1 120 ? 3.252 -29.881 -1.152 1.00 97.31 120 ALA A CA 1
ATOM 863 C C . ALA A 1 120 ? 3.814 -30.776 -0.028 1.00 97.31 120 ALA A C 1
ATOM 865 O O . ALA A 1 120 ? 4.478 -31.776 -0.297 1.00 97.31 120 ALA A O 1
ATOM 866 N N . GLY A 1 121 ? 3.503 -30.427 1.219 1.00 96.88 121 GLY A N 1
ATOM 867 C CA . GLY A 1 121 ? 4.035 -31.035 2.438 1.00 96.88 121 GLY A CA 1
ATOM 868 C C . GLY A 1 121 ? 5.154 -30.218 3.090 1.00 96.88 121 GLY A C 1
ATOM 869 O O . GLY A 1 121 ? 5.405 -30.377 4.285 1.00 96.88 121 GLY A O 1
ATOM 870 N N . GLU A 1 122 ? 5.808 -29.322 2.349 1.00 98.38 122 GLU A N 1
ATOM 871 C CA . GLU A 1 122 ? 6.876 -28.481 2.883 1.00 98.38 122 GLU A CA 1
ATOM 872 C C . GLU A 1 122 ? 6.327 -27.219 3.551 1.00 98.38 122 GLU A C 1
ATOM 874 O O . GLU A 1 122 ? 5.478 -26.515 3.004 1.00 98.38 122 GLU A O 1
ATOM 879 N N . LYS A 1 123 ? 6.863 -26.922 4.738 1.00 97.94 123 LYS A N 1
ATOM 880 C CA . LYS A 1 123 ? 6.529 -25.752 5.553 1.00 97.94 123 LYS A CA 1
ATOM 881 C C . LYS A 1 123 ? 7.800 -24.932 5.788 1.00 97.94 123 LYS A C 1
ATOM 883 O O . LYS A 1 123 ? 8.541 -25.229 6.728 1.00 97.94 123 LYS A O 1
ATOM 888 N N . PRO A 1 124 ? 8.112 -23.944 4.940 1.00 98.19 124 PRO A N 1
ATOM 889 C CA . PRO A 1 124 ? 9.353 -23.189 5.070 1.00 98.19 124 PRO A CA 1
ATOM 890 C C . PRO A 1 124 ? 9.380 -22.354 6.359 1.00 98.19 124 PRO A C 1
ATOM 892 O O . PRO A 1 124 ? 8.373 -21.755 6.734 1.00 98.19 124 PRO A O 1
ATOM 895 N N . VAL A 1 125 ? 10.532 -22.256 7.022 1.00 98.50 125 VAL A N 1
ATOM 896 C CA . VAL A 1 125 ? 10.728 -21.312 8.135 1.00 98.50 125 VAL A CA 1
ATOM 897 C C . VAL A 1 125 ? 11.378 -20.047 7.598 1.00 98.50 125 VAL A C 1
ATOM 899 O O . VAL A 1 125 ? 12.503 -20.088 7.100 1.00 98.50 125 VAL A O 1
ATOM 902 N N . LEU A 1 126 ? 10.670 -18.928 7.717 1.00 98.69 126 LEU A N 1
ATOM 903 C CA . LEU A 1 126 ? 11.148 -17.592 7.385 1.00 98.69 126 LEU A CA 1
ATOM 904 C C . LEU A 1 126 ? 11.975 -17.032 8.540 1.00 98.69 126 LEU A C 1
ATOM 906 O O . LEU A 1 126 ? 11.542 -17.053 9.689 1.00 98.69 126 LEU A O 1
ATOM 910 N N . ALA A 1 127 ? 13.142 -16.486 8.223 1.00 98.56 127 ALA A N 1
ATOM 911 C CA . ALA A 1 127 ? 13.945 -15.661 9.111 1.00 98.56 127 ALA A CA 1
ATOM 912 C C . ALA A 1 127 ? 13.996 -14.224 8.580 1.00 98.56 127 ALA A C 1
ATOM 914 O O . ALA A 1 127 ? 14.249 -14.015 7.394 1.00 98.56 127 ALA A O 1
ATOM 915 N N . ILE A 1 128 ? 13.772 -13.256 9.468 1.00 98.62 128 ILE A N 1
ATOM 916 C CA . ILE A 1 128 ? 13.684 -11.823 9.178 1.00 98.62 128 ILE A CA 1
ATOM 917 C C . ILE A 1 128 ? 14.724 -11.090 10.028 1.00 98.62 128 ILE A C 1
ATOM 919 O O . ILE A 1 128 ? 14.699 -11.181 11.257 1.00 98.62 128 ILE A O 1
ATOM 923 N N . VAL A 1 129 ? 15.619 -10.340 9.386 1.00 97.94 129 VAL A N 1
ATOM 924 C CA . VAL A 1 129 ? 16.653 -9.528 10.044 1.00 97.94 129 VAL A CA 1
ATOM 925 C C . VAL A 1 129 ? 16.456 -8.068 9.645 1.00 97.94 129 VAL A C 1
ATOM 927 O O . VAL A 1 129 ? 16.568 -7.724 8.479 1.00 97.94 129 VAL A O 1
ATOM 930 N N . VAL A 1 130 ? 16.162 -7.204 10.612 1.00 94.88 130 VAL A N 1
ATOM 931 C CA . VAL A 1 130 ? 15.916 -5.774 10.426 1.00 94.88 130 VAL A CA 1
ATOM 932 C C . VAL A 1 130 ? 17.224 -5.088 10.775 1.00 94.88 130 VAL A C 1
ATOM 934 O O . VAL A 1 130 ? 17.847 -5.444 11.779 1.00 94.88 130 VAL A O 1
ATOM 937 N N . ARG A 1 131 ? 17.665 -4.157 9.936 1.00 89.31 131 ARG A N 1
ATOM 938 C CA . ARG A 1 131 ? 18.930 -3.449 10.120 1.00 89.31 131 ARG A CA 1
ATOM 939 C C . ARG A 1 131 ? 18.712 -1.991 10.490 1.00 89.31 131 ARG A C 1
ATOM 941 O O . ARG A 1 131 ? 17.669 -1.423 10.178 1.00 89.31 131 ARG A O 1
ATOM 948 N N . ASP A 1 132 ? 19.694 -1.424 11.173 1.00 84.94 132 ASP A N 1
ATOM 949 C CA . ASP A 1 132 ? 19.778 0.002 11.472 1.00 84.94 132 ASP A CA 1
ATOM 950 C C . ASP A 1 132 ? 20.402 0.805 10.315 1.00 84.94 132 ASP A C 1
ATOM 952 O O . ASP A 1 132 ? 20.802 0.246 9.288 1.00 84.94 132 ASP A O 1
ATOM 956 N N . ASP A 1 133 ? 20.533 2.115 10.534 1.00 80.56 133 ASP A N 1
ATOM 957 C CA . ASP A 1 133 ? 21.113 3.099 9.609 1.00 80.56 133 ASP A CA 1
ATOM 958 C C . ASP A 1 133 ? 22.576 2.792 9.226 1.00 80.56 133 ASP A C 1
ATOM 960 O O . ASP A 1 133 ? 23.070 3.267 8.203 1.00 80.56 133 ASP A O 1
ATOM 964 N N . ASN A 1 134 ? 23.280 1.979 10.023 1.00 81.50 134 ASN A N 1
ATOM 965 C CA . ASN A 1 134 ? 24.654 1.547 9.762 1.00 81.50 134 ASN A CA 1
ATOM 966 C C . ASN A 1 134 ? 24.716 0.179 9.059 1.00 81.50 134 ASN A C 1
ATOM 968 O O . ASN A 1 134 ? 25.805 -0.332 8.793 1.00 81.50 134 ASN A O 1
ATOM 972 N N . GLY A 1 135 ? 23.566 -0.438 8.777 1.00 82.31 135 GLY A N 1
ATOM 973 C CA . GLY A 1 135 ? 23.471 -1.778 8.208 1.00 82.31 135 GLY A CA 1
ATOM 974 C C . GLY A 1 135 ? 23.707 -2.905 9.219 1.00 82.31 135 GLY A C 1
ATOM 975 O O . GLY A 1 135 ? 23.838 -4.063 8.812 1.00 82.31 135 GLY A O 1
ATOM 976 N N . ASN A 1 136 ? 23.737 -2.625 10.521 1.00 88.94 136 ASN A N 1
ATOM 977 C CA . ASN A 1 136 ? 23.877 -3.648 11.554 1.00 88.94 136 ASN A CA 1
ATOM 978 C C . ASN A 1 136 ? 22.507 -4.238 11.920 1.00 88.94 136 ASN A C 1
ATOM 980 O O . ASN A 1 136 ? 21.524 -3.498 11.947 1.00 88.94 136 ASN A O 1
ATOM 984 N N . PRO A 1 137 ? 22.399 -5.548 12.215 1.00 93.25 137 PRO A N 1
ATOM 985 C CA . PRO A 1 137 ? 21.173 -6.114 12.772 1.00 93.25 137 PRO A CA 1
ATOM 986 C C . PRO A 1 137 ? 20.788 -5.415 14.081 1.00 93.25 137 PRO A C 1
ATOM 988 O O . PRO A 1 137 ? 21.638 -5.224 14.952 1.00 93.25 137 PRO A O 1
ATOM 991 N N . ILE A 1 138 ? 19.511 -5.060 14.227 1.00 93.56 138 ILE A N 1
ATOM 992 C CA . ILE A 1 138 ? 18.973 -4.607 15.514 1.00 93.56 138 ILE A CA 1
ATOM 993 C C . ILE A 1 138 ? 18.749 -5.801 16.449 1.00 93.56 138 ILE A C 1
ATOM 995 O O . ILE A 1 138 ? 18.714 -6.943 16.009 1.00 93.56 138 ILE A O 1
ATOM 999 N N . ASP A 1 139 ? 18.515 -5.521 17.729 1.00 95.81 139 ASP A N 1
ATOM 1000 C CA . ASP A 1 139 ? 18.013 -6.512 18.684 1.00 95.81 139 ASP A CA 1
ATOM 1001 C C . ASP A 1 139 ? 16.501 -6.730 18.485 1.00 95.81 139 ASP A C 1
ATOM 1003 O O . ASP A 1 139 ? 15.685 -5.890 18.886 1.00 95.81 139 ASP A O 1
ATOM 1007 N N . HIS A 1 140 ? 16.104 -7.845 17.861 1.00 97.06 140 HIS A N 1
ATOM 1008 C CA . HIS A 1 140 ? 14.694 -8.099 17.523 1.00 97.06 140 HIS A CA 1
ATOM 1009 C C . HIS A 1 140 ? 13.799 -8.411 18.721 1.00 97.06 140 HIS A C 1
ATOM 1011 O O . HIS A 1 140 ? 12.573 -8.336 18.584 1.00 97.06 140 HIS A O 1
ATOM 1017 N N . THR A 1 141 ? 14.356 -8.677 19.908 1.00 96.31 141 THR A N 1
ATOM 1018 C CA . THR A 1 141 ? 13.552 -8.770 21.141 1.00 96.31 141 THR A CA 1
ATOM 1019 C C . THR A 1 141 ? 12.899 -7.433 21.489 1.00 96.31 141 THR A C 1
ATOM 1021 O O . THR A 1 141 ? 11.869 -7.398 22.162 1.00 96.31 141 THR A O 1
ATOM 1024 N N . LYS A 1 142 ? 13.448 -6.329 20.964 1.00 94.88 142 LYS A N 1
ATOM 1025 C CA . LYS A 1 142 ? 12.945 -4.969 21.161 1.00 94.88 142 LYS A CA 1
ATOM 1026 C C . LYS A 1 142 ? 11.890 -4.551 20.144 1.00 94.88 142 LYS A C 1
ATOM 1028 O O . LYS A 1 142 ? 11.431 -3.417 20.229 1.00 94.88 142 LYS A O 1
ATOM 1033 N N . ILE A 1 143 ? 11.481 -5.404 19.200 1.00 94.38 143 ILE A N 1
ATOM 1034 C CA . ILE A 1 143 ? 10.374 -5.089 18.283 1.00 94.38 143 ILE A CA 1
ATOM 1035 C C . ILE A 1 143 ? 9.048 -5.129 19.057 1.00 94.38 143 ILE A C 1
ATOM 1037 O O . ILE A 1 143 ? 8.530 -6.201 19.374 1.00 94.38 143 ILE A O 1
ATOM 1041 N N . SER A 1 144 ? 8.494 -3.953 19.366 1.00 9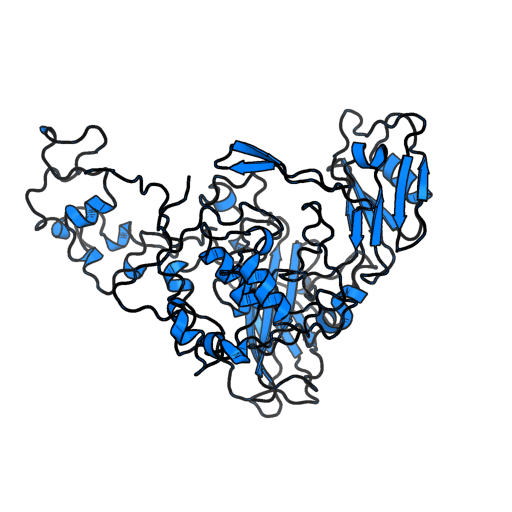2.62 144 SER A N 1
ATOM 1042 C CA . SER A 1 144 ? 7.275 -3.787 20.163 1.00 92.62 144 SER A CA 1
ATOM 1043 C C . SER A 1 144 ? 6.466 -2.554 19.752 1.00 92.62 144 SER A C 1
ATOM 1045 O O . SER A 1 144 ? 6.925 -1.725 18.969 1.00 92.62 144 SER A O 1
ATOM 1047 N N . GLU A 1 145 ? 5.257 -2.406 20.301 1.00 89.12 145 GLU A N 1
ATOM 1048 C CA . GLU A 1 145 ? 4.439 -1.194 20.126 1.00 89.12 145 GLU A CA 1
ATOM 1049 C C . GLU A 1 145 ? 5.090 0.067 20.729 1.00 89.12 145 GLU A C 1
ATOM 1051 O O . GLU A 1 145 ? 4.736 1.177 20.339 1.00 89.12 145 GLU A O 1
ATOM 1056 N N . SER A 1 146 ? 6.053 -0.072 21.652 1.00 88.75 146 SER A N 1
ATOM 1057 C CA . SER A 1 146 ? 6.766 1.069 22.244 1.00 88.75 146 SER A CA 1
ATOM 1058 C C . SER A 1 146 ? 7.967 1.534 21.420 1.00 88.75 146 SER A C 1
ATOM 1060 O O . SER A 1 146 ? 8.357 2.697 21.525 1.00 88.75 146 SER A O 1
ATOM 1062 N N . THR A 1 147 ? 8.514 0.684 20.552 1.00 88.31 147 THR A N 1
ATOM 1063 C CA . THR A 1 147 ? 9.662 1.004 19.689 1.00 88.31 147 THR A CA 1
ATOM 1064 C C . THR A 1 147 ? 9.275 1.226 18.231 1.00 88.31 147 THR A C 1
ATOM 1066 O O . THR A 1 147 ? 9.902 2.053 17.570 1.00 88.31 147 THR A O 1
ATOM 1069 N N . PHE A 1 148 ? 8.229 0.557 17.737 1.00 88.25 148 PHE A N 1
ATOM 1070 C CA . PHE A 1 148 ? 7.795 0.616 16.340 1.00 88.25 148 PHE A CA 1
ATOM 1071 C C . PHE A 1 148 ? 6.301 0.912 16.206 1.00 88.25 148 PHE A C 1
ATOM 1073 O O . PHE A 1 148 ? 5.453 0.237 16.800 1.00 88.25 148 PHE A O 1
ATOM 1080 N N . SER A 1 149 ? 5.979 1.872 15.338 1.00 84.31 149 SER A N 1
ATOM 1081 C CA . SER A 1 149 ? 4.608 2.225 14.959 1.00 84.31 149 SER A CA 1
ATOM 1082 C C . SER A 1 149 ? 4.042 1.228 13.950 1.00 84.31 149 SER A C 1
ATOM 1084 O O . SER A 1 149 ? 2.840 0.941 13.973 1.00 84.31 149 SER A O 1
ATOM 1086 N N . VAL A 1 150 ? 4.918 0.609 13.155 1.00 85.94 150 VAL A N 1
ATOM 1087 C CA . VAL A 1 150 ? 4.631 -0.550 12.308 1.00 85.94 150 VAL A CA 1
ATOM 1088 C C . VAL A 1 150 ? 5.835 -1.484 12.316 1.00 85.94 150 VAL A C 1
ATOM 1090 O O . VAL A 1 150 ? 6.968 -1.041 12.182 1.00 85.94 150 VAL A O 1
ATOM 1093 N N . ALA A 1 151 ? 5.610 -2.784 12.443 1.00 92.06 151 ALA A N 1
ATOM 1094 C CA . ALA A 1 151 ? 6.595 -3.778 12.043 1.00 92.06 151 ALA A CA 1
ATOM 1095 C C . ALA A 1 151 ? 5.821 -4.980 11.528 1.00 92.06 151 ALA A C 1
ATOM 1097 O O . ALA A 1 151 ? 5.144 -5.648 12.305 1.00 92.06 151 ALA A O 1
ATOM 1098 N N . SER A 1 152 ? 5.852 -5.216 10.223 1.00 91.50 152 SER A N 1
ATOM 1099 C CA . SER A 1 152 ? 5.009 -6.245 9.625 1.00 91.50 152 SER A CA 1
ATOM 1100 C C . SER A 1 152 ? 5.655 -6.905 8.426 1.00 91.50 152 SER A C 1
ATOM 1102 O O . SER A 1 152 ? 6.540 -6.332 7.790 1.00 91.50 152 SER A O 1
ATOM 1104 N N . PHE A 1 153 ? 5.189 -8.107 8.102 1.00 93.88 153 PHE A N 1
ATOM 1105 C CA . PHE A 1 153 ? 5.523 -8.772 6.850 1.00 93.88 153 PHE A CA 1
ATOM 1106 C C . PHE A 1 153 ? 4.287 -9.386 6.194 1.00 93.88 153 PHE A C 1
ATOM 1108 O O . PHE A 1 153 ? 3.278 -9.654 6.847 1.00 93.88 153 PHE A O 1
ATOM 1115 N N . MET A 1 154 ? 4.391 -9.621 4.893 1.00 91.31 154 MET A N 1
ATOM 1116 C CA . MET A 1 154 ? 3.380 -10.258 4.064 1.00 91.31 154 MET A CA 1
ATOM 1117 C C . MET A 1 154 ? 4.034 -11.352 3.236 1.00 91.31 154 MET A C 1
ATOM 1119 O O . MET A 1 154 ? 5.159 -11.183 2.760 1.00 91.31 154 MET A O 1
ATOM 1123 N N . VAL A 1 155 ? 3.301 -12.439 3.012 1.00 94.31 155 VAL A N 1
ATOM 1124 C CA . VAL A 1 155 ? 3.659 -13.459 2.024 1.00 94.31 155 VAL A CA 1
ATOM 1125 C C . VAL A 1 155 ? 2.538 -13.539 1.006 1.00 94.31 155 VAL A C 1
ATOM 1127 O O . VAL A 1 155 ? 1.372 -13.647 1.378 1.00 94.31 155 VAL A O 1
ATOM 1130 N N . TYR A 1 156 ? 2.881 -13.422 -0.271 1.00 91.81 156 TYR A N 1
ATOM 1131 C CA . TYR A 1 156 ? 1.896 -13.307 -1.341 1.00 91.81 156 TYR A CA 1
ATOM 1132 C C . TYR A 1 156 ? 2.411 -13.903 -2.649 1.00 91.81 156 TYR A C 1
ATOM 1134 O O . TYR A 1 156 ? 3.611 -13.923 -2.920 1.00 91.81 156 TYR A O 1
ATOM 1142 N N . GLY A 1 157 ? 1.495 -14.417 -3.464 1.00 90.69 157 GLY A N 1
ATOM 1143 C CA . GLY A 1 157 ? 1.801 -14.984 -4.775 1.00 90.69 157 GLY A CA 1
ATOM 1144 C C . GLY A 1 157 ? 0.672 -15.871 -5.319 1.00 90.69 157 GLY A C 1
ATOM 1145 O O . GLY A 1 157 ? -0.363 -15.997 -4.661 1.00 90.69 157 GLY A O 1
ATOM 1146 N N . PRO A 1 158 ? 0.857 -16.498 -6.495 1.00 92.56 158 PRO A N 1
ATOM 1147 C CA . PRO A 1 158 ? 2.026 -16.372 -7.374 1.00 92.56 158 PRO A CA 1
ATOM 1148 C C . PRO A 1 158 ? 2.137 -14.958 -7.981 1.00 92.56 158 PRO A C 1
ATOM 1150 O O . PRO A 1 158 ? 1.215 -14.147 -7.875 1.00 92.56 158 PRO A O 1
ATOM 1153 N N . ARG A 1 159 ? 3.267 -14.604 -8.598 1.00 90.50 159 ARG A N 1
ATOM 1154 C CA . ARG A 1 159 ? 3.547 -13.243 -9.077 1.00 90.50 159 ARG A CA 1
ATOM 1155 C C . ARG A 1 159 ? 2.528 -12.803 -10.110 1.00 90.50 159 ARG A C 1
ATOM 1157 O O . ARG A 1 159 ? 2.206 -11.620 -10.131 1.00 90.50 159 ARG A O 1
ATOM 1164 N N . TYR A 1 160 ? 2.001 -13.686 -10.953 1.00 80.75 160 TYR A N 1
ATOM 1165 C CA . TYR A 1 160 ? 0.956 -13.326 -11.909 1.00 80.75 160 TYR A CA 1
ATOM 1166 C C . TYR A 1 160 ? -0.335 -12.844 -11.215 1.00 80.75 160 TYR A C 1
ATOM 1168 O O . TYR A 1 160 ? -0.773 -11.711 -11.445 1.00 80.75 160 TYR A O 1
ATOM 1176 N N . GLU A 1 161 ? -0.878 -13.650 -10.301 1.00 79.12 161 GLU A N 1
ATOM 1177 C CA . GLU A 1 161 ? -2.115 -13.395 -9.553 1.00 79.12 161 GLU A CA 1
ATOM 1178 C C . GLU A 1 161 ? -1.816 -13.382 -8.051 1.00 79.12 161 GLU A C 1
ATOM 1180 O O . GLU A 1 161 ? -2.115 -14.322 -7.317 1.00 79.12 161 GLU A O 1
ATOM 1185 N N . SER A 1 162 ? -1.163 -12.307 -7.616 1.00 82.75 162 SER A N 1
ATOM 1186 C CA . SER A 1 162 ? -0.750 -12.157 -6.229 1.00 82.75 162 SER A CA 1
ATOM 1187 C C . SER A 1 162 ? -1.965 -12.177 -5.313 1.00 82.75 162 SER A C 1
ATOM 1189 O O . SER A 1 162 ? -2.937 -11.459 -5.556 1.00 82.75 162 SER A O 1
ATOM 1191 N N . LYS A 1 163 ? -1.898 -13.070 -4.326 1.00 82.12 163 LYS A N 1
ATOM 1192 C CA . LYS A 1 163 ? -2.817 -13.173 -3.201 1.00 82.12 163 LYS A CA 1
ATOM 1193 C C . LYS A 1 163 ? -1.992 -13.430 -1.946 1.00 82.12 163 LYS A C 1
ATOM 1195 O O . LYS A 1 163 ? -1.048 -14.224 -2.014 1.00 82.12 163 LYS A O 1
ATOM 1200 N N . PRO A 1 164 ? -2.329 -12.819 -0.811 1.00 86.25 164 PRO A N 1
ATOM 1201 C CA . PRO A 1 164 ? -1.873 -13.243 0.498 1.00 86.25 164 PRO A CA 1
ATOM 1202 C C . PRO A 1 164 ? -2.004 -14.750 0.738 1.00 86.25 164 PRO A C 1
ATOM 1204 O O . PRO A 1 164 ? -3.068 -15.339 0.547 1.00 86.25 164 PRO A O 1
ATOM 1207 N N . VAL A 1 165 ? -0.921 -15.378 1.191 1.00 91.00 165 VAL A N 1
ATOM 1208 C CA . VAL A 1 165 ? -0.848 -16.822 1.451 1.00 91.00 165 VAL A CA 1
ATOM 1209 C C . VAL A 1 165 ? 0.088 -17.129 2.620 1.00 91.00 165 VAL A C 1
ATOM 1211 O O . VAL A 1 165 ? 0.822 -16.269 3.091 1.00 91.00 165 VAL A O 1
ATOM 1214 N N . LEU A 1 166 ? 0.101 -18.390 3.057 1.00 95.25 166 LEU A N 1
ATOM 1215 C CA . LEU A 1 166 ? 1.142 -18.992 3.904 1.00 95.25 166 LEU A CA 1
ATOM 1216 C C . LEU A 1 166 ? 1.304 -18.452 5.331 1.00 95.25 166 LEU A C 1
ATOM 1218 O O . LEU A 1 166 ? 2.191 -18.910 6.054 1.00 95.25 166 LEU A O 1
ATOM 1222 N N . THR A 1 167 ? 0.457 -17.520 5.758 1.00 93.94 167 THR A N 1
ATOM 1223 C CA . THR A 1 167 ? 0.499 -16.963 7.107 1.00 93.94 167 THR A CA 1
ATOM 1224 C C . THR A 1 167 ? -0.864 -16.991 7.782 1.00 93.94 167 THR A C 1
ATOM 1226 O O . THR A 1 167 ? -1.925 -17.026 7.153 1.00 93.94 167 THR A O 1
ATOM 1229 N N . ASN A 1 168 ? -0.857 -16.901 9.110 1.00 90.75 168 ASN A N 1
ATOM 1230 C CA . ASN A 1 168 ? -2.085 -16.767 9.883 1.00 90.75 168 ASN A CA 1
ATOM 1231 C C . ASN A 1 168 ? -2.869 -15.491 9.550 1.00 90.75 168 ASN A C 1
ATOM 1233 O O . ASN A 1 168 ? -4.098 -15.536 9.603 1.00 90.75 168 ASN A O 1
ATOM 1237 N N . ALA A 1 169 ? -2.202 -14.381 9.218 1.00 86.12 169 ALA A N 1
ATOM 1238 C CA . ALA A 1 169 ? -2.879 -13.167 8.771 1.00 86.12 169 ALA A CA 1
ATOM 1239 C C . ALA A 1 169 ? -3.557 -13.390 7.412 1.00 86.12 169 ALA A C 1
ATOM 1241 O O . ALA A 1 169 ? -4.733 -13.064 7.280 1.00 86.12 169 ALA A O 1
ATOM 1242 N N . ALA A 1 170 ? -2.883 -14.042 6.457 1.00 85.44 170 ALA A N 1
ATOM 1243 C CA . ALA A 1 170 ? -3.474 -14.407 5.170 1.00 85.44 170 ALA A CA 1
ATOM 1244 C C . ALA A 1 170 ? -4.676 -15.354 5.321 1.00 85.44 170 ALA A C 1
ATOM 1246 O O . ALA A 1 170 ? -5.707 -15.158 4.685 1.00 85.44 170 ALA A O 1
ATOM 1247 N N . ARG A 1 171 ? -4.578 -16.357 6.205 1.00 85.50 171 ARG A N 1
ATOM 1248 C CA . ARG A 1 171 ? -5.653 -17.334 6.442 1.00 85.50 171 ARG A CA 1
ATOM 1249 C C . ARG A 1 171 ? -6.870 -16.721 7.131 1.00 85.50 171 ARG A C 1
ATOM 1251 O O . ARG A 1 171 ? -8.002 -17.076 6.815 1.00 85.50 171 ARG A O 1
ATOM 1258 N N . ASN A 1 172 ? -6.636 -15.879 8.135 1.00 80.88 172 ASN A N 1
ATOM 1259 C CA . ASN A 1 172 ? -7.685 -15.480 9.069 1.00 80.88 172 ASN A CA 1
ATOM 1260 C C . ASN A 1 172 ? -8.148 -14.029 8.896 1.00 80.88 172 ASN A C 1
ATOM 1262 O O . ASN A 1 172 ? -9.221 -13.722 9.400 1.00 80.88 172 ASN A O 1
ATOM 1266 N N . ALA A 1 173 ? -7.392 -13.168 8.205 1.00 72.69 173 ALA A N 1
ATOM 1267 C CA . ALA A 1 173 ? -7.732 -11.798 7.796 1.00 72.69 173 ALA A CA 1
ATOM 1268 C C . ALA A 1 173 ? -8.858 -11.134 8.627 1.00 72.69 173 ALA A C 1
ATOM 1270 O O . ALA A 1 173 ? -8.729 -10.947 9.840 1.00 72.69 173 ALA A O 1
ATOM 1271 N N . ASP A 1 174 ? -9.989 -10.839 7.983 1.00 69.62 174 ASP A N 1
ATOM 1272 C CA . ASP A 1 174 ? -11.157 -10.160 8.549 1.00 69.62 174 ASP A CA 1
ATOM 1273 C C . ASP A 1 174 ? -11.790 -10.837 9.767 1.00 69.62 174 ASP A C 1
ATOM 1275 O O . ASP A 1 174 ? -12.415 -10.151 10.572 1.00 69.62 174 ASP A O 1
ATOM 1279 N N . SER A 1 175 ? -11.619 -12.152 9.957 1.00 76.94 175 SER A N 1
ATOM 1280 C CA . SER A 1 175 ? -12.145 -12.849 11.147 1.00 76.94 175 SER A CA 1
ATOM 1281 C C . SER A 1 175 ? -11.479 -12.389 12.450 1.00 76.94 175 SER A C 1
ATOM 1283 O O . SER A 1 175 ? -11.979 -12.673 13.535 1.00 76.94 175 SER A O 1
ATOM 1285 N N . ARG A 1 176 ? -10.359 -11.664 12.344 1.00 79.56 176 ARG A N 1
ATOM 1286 C CA . ARG A 1 176 ? -9.570 -11.143 13.466 1.00 79.56 176 ARG A CA 1
ATOM 1287 C C . ARG A 1 176 ? -9.568 -9.619 13.547 1.00 79.56 176 ARG A C 1
ATOM 1289 O O . ARG A 1 176 ? -8.925 -9.068 14.436 1.00 79.56 176 ARG A O 1
ATOM 1296 N N . ALA A 1 177 ? -10.270 -8.937 12.641 1.00 79.81 177 ALA A N 1
ATOM 1297 C CA . ALA A 1 177 ? -10.473 -7.498 12.731 1.00 79.81 177 ALA A CA 1
ATOM 1298 C C . ALA A 1 177 ? -11.600 -7.160 13.703 1.00 79.81 177 ALA A C 1
ATOM 1300 O O . ALA A 1 177 ? -12.548 -7.927 13.868 1.00 79.81 177 ALA A O 1
ATOM 1301 N N . ARG A 1 178 ? -11.527 -5.959 14.277 1.00 85.69 178 ARG A N 1
ATOM 1302 C CA . ARG A 1 178 ? -12.636 -5.336 15.001 1.00 85.69 178 ARG A CA 1
ATOM 1303 C C . ARG A 1 178 ? -12.855 -3.900 14.550 1.00 85.69 178 ARG A C 1
ATOM 1305 O O . ARG A 1 178 ? -11.906 -3.231 14.144 1.00 85.69 178 ARG A O 1
ATOM 1312 N N . ALA A 1 179 ? -14.095 -3.434 14.633 1.00 86.25 179 ALA A N 1
ATOM 1313 C CA . ALA A 1 179 ? -14.451 -2.059 14.314 1.00 86.25 179 ALA A CA 1
ATOM 1314 C C . ALA A 1 179 ? -13.855 -1.075 15.325 1.00 86.25 179 ALA A C 1
ATOM 1316 O O . ALA A 1 179 ? -13.795 -1.354 16.527 1.00 86.25 179 ALA A O 1
ATOM 1317 N N . SER A 1 180 ? -13.466 0.097 14.823 1.00 87.12 180 SER A N 1
ATOM 1318 C CA . SER A 1 180 ? -12.976 1.219 15.618 1.00 87.12 180 SER A CA 1
ATOM 1319 C C . SER A 1 180 ? -13.597 2.517 15.117 1.00 87.12 180 SER A C 1
ATOM 1321 O O . SER A 1 180 ? -13.458 2.834 13.939 1.00 87.12 180 SER A O 1
ATOM 1323 N N . ALA A 1 181 ? -14.242 3.281 15.996 1.00 88.12 181 ALA A N 1
ATOM 1324 C CA . ALA A 1 181 ? -14.812 4.588 15.674 1.00 88.12 181 ALA A CA 1
ATOM 1325 C C . ALA A 1 181 ? -14.284 5.657 16.635 1.00 88.12 181 ALA A C 1
ATOM 1327 O O . ALA A 1 181 ? -14.252 5.444 17.845 1.00 88.12 181 ALA A O 1
ATOM 1328 N N . THR A 1 182 ? -13.905 6.817 16.104 1.00 89.75 182 THR A N 1
ATOM 1329 C CA . THR A 1 182 ? -13.345 7.925 16.888 1.00 89.75 182 THR A CA 1
ATOM 1330 C C . THR A 1 182 ? -14.107 9.210 16.597 1.00 89.75 182 THR A C 1
ATOM 1332 O O . THR A 1 182 ? -14.346 9.535 15.434 1.00 89.75 182 THR A O 1
ATOM 1335 N N . SER A 1 183 ? -14.448 9.966 17.640 1.00 91.25 183 SER A N 1
ATOM 1336 C CA . SER A 1 183 ? -15.029 11.305 17.497 1.00 91.25 183 SER A CA 1
ATOM 1337 C C . SER A 1 183 ? -14.010 12.268 16.873 1.00 91.25 183 SER A C 1
ATOM 1339 O O . SER A 1 183 ? -12.910 12.428 17.412 1.00 91.25 183 SER A O 1
ATOM 1341 N N . SER A 1 184 ? -14.353 12.930 15.768 1.00 87.50 184 SER A N 1
ATOM 1342 C CA . SER A 1 184 ? -13.411 13.777 15.027 1.00 87.50 184 SER A CA 1
ATOM 1343 C C . SER A 1 184 ? -13.379 15.240 15.473 1.00 87.50 184 SER A C 1
ATOM 1345 O O . SER A 1 184 ? -12.417 15.937 15.154 1.00 87.50 184 SER A O 1
ATOM 1347 N N . ILE A 1 185 ? -14.412 15.735 16.164 1.00 89.56 185 ILE A N 1
ATOM 1348 C CA . ILE A 1 185 ? -14.426 17.101 16.709 1.00 89.56 185 ILE A CA 1
ATOM 1349 C C . ILE A 1 185 ? -13.904 17.046 18.140 1.00 89.56 185 ILE A C 1
ATOM 1351 O O . ILE A 1 185 ? -14.561 16.505 19.031 1.00 89.56 185 ILE A O 1
ATOM 1355 N N . ALA A 1 186 ? -12.720 17.620 18.348 1.00 91.56 186 ALA A N 1
ATOM 1356 C CA . ALA A 1 186 ? -12.073 17.654 19.649 1.00 91.56 186 ALA A CA 1
ATOM 1357 C C . ALA A 1 186 ? -12.876 18.471 20.676 1.00 91.56 186 ALA A C 1
ATOM 1359 O O . ALA A 1 186 ? -13.415 19.532 20.358 1.00 91.56 186 ALA A O 1
ATOM 1360 N N . ALA A 1 187 ? -12.893 18.001 21.923 1.00 92.06 187 ALA A N 1
ATOM 1361 C CA . ALA A 1 187 ? -13.373 18.750 23.075 1.00 92.06 187 ALA A CA 1
ATOM 1362 C C . ALA A 1 187 ? -12.610 20.079 23.209 1.00 92.06 187 ALA A C 1
ATOM 1364 O O . ALA A 1 187 ? -11.377 20.118 23.115 1.00 92.06 187 ALA A O 1
ATOM 1365 N N . ALA A 1 188 ? -13.342 21.161 23.462 1.00 90.50 188 ALA A N 1
ATOM 1366 C CA . ALA A 1 188 ? -12.813 22.523 23.474 1.00 90.50 188 ALA A CA 1
ATOM 1367 C C . ALA A 1 188 ? -13.183 23.264 24.768 1.00 90.50 188 ALA A C 1
ATOM 1369 O O . ALA A 1 188 ? -14.012 22.798 25.547 1.00 90.50 188 ALA A O 1
ATOM 1370 N N . GLY A 1 189 ? -12.563 24.426 24.994 1.00 88.56 189 GLY A N 1
ATOM 1371 C CA . GLY A 1 189 ? -12.804 25.262 26.176 1.00 88.56 189 GLY A CA 1
ATOM 1372 C C . GLY A 1 189 ? -11.992 24.869 27.417 1.00 88.56 189 GLY A C 1
ATOM 1373 O O . GLY A 1 189 ? -11.101 24.019 27.355 1.00 88.56 189 GLY A O 1
ATOM 1374 N N . THR A 1 190 ? -12.306 25.526 28.539 1.00 86.44 190 THR A N 1
ATOM 1375 C CA . THR A 1 190 ? -11.684 25.310 29.856 1.00 86.44 190 THR A CA 1
ATOM 1376 C C . THR A 1 190 ? -12.785 25.188 30.924 1.00 86.44 190 THR A C 1
ATOM 1378 O O . THR A 1 190 ? -13.395 26.205 31.254 1.00 86.44 190 THR A O 1
ATOM 1381 N N . PRO A 1 191 ? -13.047 23.986 31.479 1.00 86.50 191 PRO A N 1
ATOM 1382 C CA . PRO A 1 191 ? -12.420 22.707 31.135 1.00 86.50 191 PRO A CA 1
ATOM 1383 C C . PRO A 1 191 ? -12.779 22.255 29.710 1.00 86.50 191 PRO A C 1
ATOM 1385 O O . PRO A 1 191 ? -13.820 22.637 29.179 1.00 86.50 191 PRO A O 1
ATOM 1388 N N . LYS A 1 192 ? -11.912 21.445 29.084 1.00 91.19 192 LYS A N 1
ATOM 1389 C CA . LYS A 1 192 ? -12.182 20.894 27.748 1.00 91.19 192 LYS A CA 1
ATOM 1390 C C . LYS A 1 192 ? -13.404 19.982 27.809 1.00 91.19 192 LYS A C 1
ATOM 1392 O O . LYS A 1 192 ? -13.390 19.006 28.557 1.00 91.19 192 LYS A O 1
ATOM 1397 N N . GLY A 1 193 ? -14.411 20.249 26.987 1.00 94.25 193 GLY A N 1
ATOM 1398 C CA . GLY A 1 193 ? -15.593 19.400 26.911 1.00 94.25 193 GLY A CA 1
ATOM 1399 C C . GLY A 1 193 ? -16.458 19.646 25.683 1.00 94.25 193 GLY A C 1
ATOM 1400 O O . GLY A 1 193 ? -16.140 20.471 24.823 1.00 94.25 193 GLY A O 1
ATOM 1401 N N . TRP A 1 194 ? -17.566 18.913 25.625 1.00 96.56 194 TRP A N 1
ATOM 1402 C CA . TRP A 1 194 ? -18.676 19.163 24.709 1.00 96.56 194 TRP A CA 1
ATOM 1403 C C . TRP A 1 194 ? -19.909 19.557 25.515 1.00 96.56 194 TRP A C 1
ATOM 1405 O O . TRP A 1 194 ? -20.162 18.992 26.577 1.00 96.56 194 TRP A O 1
ATOM 1415 N N . THR A 1 195 ? -20.681 20.515 25.009 1.00 96.31 195 THR A N 1
ATOM 1416 C CA . THR A 1 195 ? -21.913 20.961 25.667 1.00 96.31 195 THR A CA 1
ATOM 1417 C C . THR A 1 195 ? -23.130 20.297 25.031 1.00 96.31 195 THR A C 1
ATOM 1419 O O . THR A 1 195 ? -23.456 20.545 23.861 1.00 96.31 195 THR A O 1
ATOM 1422 N N . PHE A 1 196 ? -23.837 19.485 25.812 1.00 97.25 196 PHE A N 1
ATOM 1423 C CA . PHE A 1 196 ? -25.090 18.855 25.404 1.00 97.25 196 PHE A CA 1
ATOM 1424 C C . PHE A 1 196 ? -26.289 19.590 26.009 1.00 97.25 196 PHE A C 1
ATOM 1426 O O . PHE A 1 196 ? -26.240 20.062 27.143 1.00 97.25 196 PHE A O 1
ATOM 1433 N N . ALA A 1 197 ? -27.351 19.735 25.223 1.00 96.69 197 ALA A N 1
ATOM 1434 C CA . ALA A 1 197 ? -28.621 20.279 25.684 1.00 96.69 197 ALA A CA 1
ATOM 1435 C C . ALA A 1 197 ? -29.479 19.165 26.297 1.00 96.69 197 ALA A C 1
ATOM 1437 O O . ALA A 1 197 ? -29.311 17.990 25.960 1.00 96.69 197 ALA A O 1
ATOM 1438 N N . ASP A 1 198 ? -30.429 19.535 27.156 1.00 95.00 198 ASP A N 1
ATOM 1439 C CA . ASP A 1 198 ? -31.444 18.598 27.636 1.00 95.00 198 ASP A CA 1
ATOM 1440 C C . ASP A 1 198 ? -32.199 17.984 26.446 1.00 95.00 198 ASP A C 1
ATOM 1442 O O . ASP A 1 198 ? -32.690 18.691 25.566 1.00 95.00 198 ASP A O 1
ATOM 1446 N N . GLY A 1 199 ? -32.273 16.651 26.408 1.00 93.12 199 GLY A N 1
ATOM 1447 C CA . GLY A 1 199 ? -32.910 15.905 25.318 1.00 93.12 199 GLY A CA 1
ATOM 1448 C C . GLY A 1 199 ? -32.012 15.610 24.111 1.00 93.12 199 GLY A C 1
ATOM 1449 O O . GLY A 1 199 ? -32.464 14.940 23.179 1.00 93.12 199 GLY A O 1
ATOM 1450 N N . ASP A 1 200 ? -30.744 16.038 24.114 1.00 97.62 200 ASP A N 1
ATOM 1451 C CA . ASP A 1 200 ? -29.783 15.585 23.107 1.00 97.62 200 ASP A CA 1
ATOM 1452 C C . ASP A 1 200 ? -29.634 14.062 23.148 1.00 97.62 200 ASP A C 1
ATOM 1454 O O . ASP A 1 200 ? -29.563 13.443 24.211 1.00 97.62 200 ASP A O 1
ATOM 1458 N N . THR A 1 201 ? -29.546 13.446 21.970 1.00 97.56 201 THR A N 1
ATOM 1459 C CA . THR A 1 201 ? -29.417 11.991 21.843 1.00 97.56 201 THR A CA 1
ATOM 1460 C C . THR A 1 201 ? -28.195 11.593 21.032 1.00 97.56 201 THR A C 1
ATOM 1462 O O . THR A 1 201 ? -27.765 12.308 20.120 1.00 97.56 201 THR A O 1
ATOM 1465 N N . PHE A 1 202 ? -27.656 10.416 21.336 1.00 97.12 202 PHE A N 1
ATOM 1466 C CA . PHE A 1 202 ? -26.712 9.685 20.501 1.00 97.12 202 PHE A CA 1
ATOM 1467 C C . PHE A 1 202 ? -27.370 8.422 19.964 1.00 97.12 202 PHE A C 1
ATOM 1469 O O . PHE A 1 202 ? -27.940 7.647 20.730 1.00 97.12 202 PHE A O 1
ATOM 1476 N N . LYS A 1 203 ? -27.331 8.243 18.642 1.00 95.75 203 LYS A N 1
ATOM 1477 C CA . LYS A 1 203 ? -27.980 7.120 17.965 1.00 95.75 203 LYS A CA 1
ATOM 1478 C C . LYS A 1 203 ? -26.932 6.226 17.321 1.00 95.75 203 LYS A C 1
ATOM 1480 O O . LYS A 1 203 ? -26.218 6.661 16.418 1.00 95.75 203 LYS A O 1
ATOM 1485 N N . ILE A 1 204 ? -26.843 4.986 17.789 1.00 95.06 204 ILE A N 1
ATOM 1486 C CA . ILE A 1 204 ? -25.817 4.038 17.353 1.00 95.06 204 ILE A CA 1
ATOM 1487 C C . ILE A 1 204 ? -26.334 2.601 17.405 1.00 95.06 204 ILE A C 1
ATOM 1489 O O . ILE A 1 204 ? -26.987 2.215 18.369 1.00 95.06 204 ILE A O 1
ATOM 1493 N N . ALA A 1 205 ? -26.016 1.789 16.401 1.00 93.31 205 ALA A N 1
ATOM 1494 C CA . ALA A 1 205 ? -26.072 0.335 16.515 1.00 93.31 205 ALA A CA 1
ATOM 1495 C C . ALA A 1 205 ? -24.656 -0.226 16.682 1.00 93.31 205 ALA A C 1
ATOM 1497 O O . ALA A 1 205 ? -23.694 0.281 16.101 1.00 93.31 205 ALA A O 1
ATOM 1498 N N . VAL A 1 206 ? -24.529 -1.275 17.490 1.00 94.38 206 VAL A N 1
ATOM 1499 C CA . VAL A 1 206 ? -23.249 -1.902 17.837 1.00 94.38 206 VAL A CA 1
ATOM 1500 C C . VAL A 1 206 ? -23.303 -3.371 17.450 1.00 94.38 206 VAL A C 1
ATOM 1502 O O . VAL A 1 206 ? -24.260 -4.062 17.789 1.00 94.38 206 VAL A O 1
ATOM 1505 N N . ASN A 1 207 ? -22.270 -3.843 16.756 1.00 91.38 207 ASN A N 1
ATOM 1506 C CA . ASN A 1 207 ? -22.048 -5.237 16.366 1.00 91.38 207 ASN A CA 1
ATOM 1507 C C . ASN A 1 207 ? -23.247 -5.885 15.652 1.00 91.38 207 ASN A C 1
ATOM 1509 O O . ASN A 1 207 ? -23.579 -7.046 15.877 1.00 91.38 207 ASN A O 1
ATOM 1513 N N . GLY A 1 208 ? -23.933 -5.104 14.811 1.00 84.81 208 GLY A N 1
ATOM 1514 C CA . GLY A 1 208 ? -25.135 -5.533 14.092 1.00 84.81 208 GLY A CA 1
ATOM 1515 C C . GLY A 1 208 ? -26.376 -5.759 14.962 1.00 84.81 208 GLY A C 1
ATOM 1516 O O . GLY A 1 208 ? -27.344 -6.346 14.485 1.00 84.81 208 GLY A O 1
ATOM 1517 N N . GLY A 1 209 ? -26.352 -5.308 16.219 1.00 90.19 209 GLY A N 1
ATOM 1518 C CA . GLY A 1 209 ? -27.516 -5.263 17.099 1.00 90.19 209 GLY A CA 1
ATOM 1519 C C . GLY A 1 209 ? -28.516 -4.157 16.726 1.00 90.19 209 GLY A C 1
ATOM 1520 O O . GLY A 1 209 ? -28.316 -3.434 15.750 1.00 90.19 209 GLY A O 1
ATOM 1521 N N . PRO A 1 210 ? -29.603 -3.997 17.501 1.00 93.56 210 PRO A N 1
ATOM 1522 C CA . PRO A 1 210 ? -30.592 -2.951 17.255 1.00 93.56 210 PRO A CA 1
ATOM 1523 C C . PRO A 1 210 ? -30.014 -1.546 17.484 1.00 93.56 210 PRO A C 1
ATOM 1525 O O . PRO A 1 210 ? -29.070 -1.357 18.257 1.00 93.56 210 PRO A O 1
ATOM 1528 N N . VAL A 1 211 ? -30.627 -0.545 16.845 1.00 94.75 211 VAL A N 1
ATOM 1529 C CA . VAL A 1 211 ? -30.294 0.870 17.058 1.00 94.75 211 VAL A CA 1
ATOM 1530 C C . VAL A 1 211 ? -30.613 1.265 18.498 1.00 94.75 211 VAL A C 1
ATOM 1532 O O . VAL A 1 211 ? -31.740 1.109 18.966 1.00 94.75 211 VAL A O 1
ATOM 1535 N N . GLN A 1 212 ? -29.621 1.814 19.188 1.00 96.19 212 GLN A N 1
ATOM 1536 C CA . GLN A 1 212 ? -29.730 2.360 20.535 1.00 96.19 212 GLN A CA 1
ATOM 1537 C C . GLN A 1 212 ? -29.885 3.879 20.447 1.00 96.19 212 GLN A C 1
ATOM 1539 O O . GLN A 1 212 ? -29.174 4.534 19.683 1.00 96.19 212 GLN A O 1
ATOM 1544 N N . VAL A 1 213 ? -30.800 4.443 21.237 1.00 96.88 213 VAL A N 1
ATOM 1545 C CA . VAL A 1 213 ? -30.984 5.894 21.386 1.00 96.88 213 VAL A CA 1
ATOM 1546 C C . VAL A 1 213 ? -30.617 6.261 22.818 1.00 96.88 213 VAL A C 1
ATOM 1548 O O . VAL A 1 213 ? -31.368 5.975 23.745 1.00 96.88 213 VAL A O 1
ATOM 1551 N N . LEU A 1 214 ? -29.442 6.854 22.997 1.00 97.50 214 LEU A N 1
ATOM 1552 C CA . LEU A 1 214 ? -28.891 7.194 24.304 1.00 97.50 214 LEU A CA 1
ATOM 1553 C C . LEU A 1 214 ? -29.121 8.673 24.600 1.00 97.50 214 LEU A C 1
ATOM 1555 O O . LEU A 1 214 ? -28.714 9.521 23.806 1.00 97.50 214 LEU A O 1
ATOM 1559 N N . SER A 1 215 ? -29.722 8.990 25.744 1.00 97.50 215 SER A N 1
ATOM 1560 C CA . SER A 1 215 ? -29.834 10.372 26.220 1.00 97.50 215 SER A CA 1
ATOM 1561 C C . SER A 1 215 ? -28.466 10.879 26.674 1.00 97.50 215 SER A C 1
ATOM 1563 O O . SER A 1 215 ? -27.819 10.248 27.515 1.00 97.50 215 SER A O 1
ATOM 1565 N N . ALA A 1 216 ? -28.019 11.997 26.107 1.00 96.62 216 ALA A N 1
ATOM 1566 C CA . ALA A 1 216 ? -26.751 12.620 26.457 1.00 96.62 216 ALA A CA 1
ATOM 1567 C C . ALA A 1 216 ? -26.844 13.321 27.823 1.00 96.62 216 ALA A C 1
ATOM 1569 O O . ALA A 1 216 ? -27.879 13.915 28.134 1.00 96.62 216 ALA A O 1
ATOM 1570 N N . PRO A 1 217 ? -25.779 13.286 28.643 1.00 96.38 217 PRO A N 1
ATOM 1571 C CA . PRO A 1 217 ? -25.748 14.022 29.898 1.00 96.38 217 PRO A CA 1
ATOM 1572 C C . PRO A 1 217 ? -25.682 15.524 29.609 1.00 96.38 217 PRO A C 1
ATOM 1574 O O . PRO A 1 217 ? -24.766 15.991 28.937 1.00 96.38 217 PRO A O 1
ATOM 1577 N N . ALA A 1 218 ? -26.664 16.274 30.102 1.00 95.75 218 ALA A N 1
ATOM 1578 C CA . ALA A 1 218 ? -26.788 17.697 29.820 1.00 95.75 218 ALA A CA 1
ATOM 1579 C C . ALA A 1 218 ? -25.644 18.533 30.414 1.00 95.75 218 ALA A C 1
ATOM 1581 O O . ALA A 1 218 ? -24.976 18.144 31.376 1.00 95.75 218 ALA A O 1
ATOM 1582 N N . GLY A 1 219 ? -25.429 19.712 29.838 1.00 95.25 219 GLY A N 1
ATOM 1583 C CA . GLY A 1 219 ? -24.364 20.627 30.229 1.00 95.25 219 GLY A CA 1
ATOM 1584 C C . GLY A 1 219 ? -23.014 20.283 29.601 1.00 95.25 219 GLY A C 1
ATOM 1585 O O . GLY A 1 219 ? -22.928 19.568 28.601 1.00 95.25 219 GLY A O 1
ATOM 1586 N N . LEU A 1 220 ? -21.953 20.860 30.164 1.00 96.25 220 LEU A N 1
ATOM 1587 C CA . LEU A 1 220 ? -20.579 20.656 29.710 1.00 96.25 220 LEU A CA 1
ATOM 1588 C C . LEU A 1 220 ? -20.042 19.318 30.229 1.00 96.25 220 LEU A C 1
ATOM 1590 O O . LEU A 1 220 ? -20.033 19.090 31.435 1.00 96.25 220 LEU A O 1
ATOM 1594 N N . GLN A 1 221 ? -19.555 18.475 29.321 1.00 96.69 221 GLN A N 1
ATOM 1595 C CA . GLN A 1 221 ? -19.050 17.138 29.627 1.00 96.69 221 GLN A CA 1
ATOM 1596 C C . GLN A 1 221 ? -17.606 16.980 29.156 1.00 96.69 221 GLN A C 1
ATOM 1598 O O . GLN A 1 221 ? -17.308 17.189 27.976 1.00 96.69 221 GLN A O 1
ATOM 1603 N N . THR A 1 222 ? -16.705 16.595 30.060 1.00 95.50 222 THR A N 1
ATOM 1604 C CA . THR A 1 222 ? -15.303 16.305 29.728 1.00 95.50 222 THR A CA 1
ATOM 1605 C C . THR A 1 222 ? -15.171 14.980 28.964 1.00 95.50 222 THR A C 1
ATOM 1607 O O . THR A 1 222 ? -16.074 14.138 29.021 1.00 95.50 222 THR A O 1
ATOM 1610 N N . PRO A 1 223 ? -14.043 14.730 28.269 1.00 95.88 223 PRO A N 1
ATOM 1611 C CA . PRO A 1 223 ? -13.776 13.438 27.637 1.00 95.88 223 PRO A CA 1
ATOM 1612 C C . PRO A 1 223 ? -13.956 12.224 28.553 1.00 95.88 223 PRO A C 1
ATOM 1614 O O . PRO A 1 223 ? -14.475 11.198 28.122 1.00 95.88 223 PRO A O 1
ATOM 1617 N N . GLU A 1 224 ? -13.585 12.327 29.822 1.00 95.69 224 GLU A N 1
ATOM 1618 C CA . GLU A 1 224 ? -13.759 11.255 30.800 1.00 95.69 224 GLU A CA 1
ATOM 1619 C C . GLU A 1 224 ? -15.230 11.026 31.137 1.00 95.69 224 GLU A C 1
ATOM 1621 O O . GLU A 1 224 ? -15.673 9.881 31.155 1.00 95.69 224 GLU A O 1
ATOM 1626 N N . GLN A 1 225 ? -16.002 12.099 31.336 1.00 96.38 225 GLN A N 1
ATOM 1627 C CA . GLN A 1 225 ? -17.435 11.997 31.617 1.00 96.38 225 GLN A CA 1
ATOM 1628 C C . GLN A 1 225 ? -18.191 11.378 30.436 1.00 96.38 225 GLN A C 1
ATOM 1630 O O . GLN A 1 225 ? -19.029 10.497 30.625 1.00 96.38 225 GLN A O 1
ATOM 1635 N N . VAL A 1 226 ? -17.847 11.772 29.205 1.00 97.44 226 VAL A N 1
ATOM 1636 C CA . VAL A 1 226 ? -18.431 11.180 27.994 1.00 97.44 226 VAL A CA 1
ATOM 1637 C C . VAL A 1 226 ? -18.020 9.715 27.833 1.00 97.44 226 VAL A C 1
ATOM 1639 O O . VAL A 1 226 ? -18.865 8.882 27.504 1.00 97.44 226 VAL A O 1
ATOM 1642 N N . ARG A 1 227 ? -16.752 9.371 28.098 1.00 97.44 227 ARG A N 1
ATOM 1643 C CA . ARG A 1 227 ? -16.283 7.975 28.112 1.00 97.44 227 ARG A CA 1
ATOM 1644 C C . ARG A 1 227 ? -17.095 7.141 29.096 1.00 97.44 227 ARG A C 1
ATOM 1646 O O . ARG A 1 227 ? -17.548 6.060 28.730 1.00 97.44 227 ARG A O 1
ATOM 1653 N N . ASP A 1 228 ? -17.274 7.627 30.319 1.00 97.69 228 ASP A N 1
ATOM 1654 C CA . ASP A 1 228 ? -17.967 6.890 31.376 1.00 97.69 228 ASP A CA 1
ATOM 1655 C C . ASP A 1 228 ? -19.461 6.733 31.061 1.00 97.69 228 ASP A C 1
ATOM 1657 O O . ASP A 1 228 ? -20.006 5.640 31.217 1.00 97.69 228 ASP A O 1
ATOM 1661 N N . TRP A 1 229 ? -20.099 7.769 30.506 1.00 97.94 229 TRP A N 1
ATOM 1662 C CA . TRP A 1 229 ? -21.470 7.696 29.995 1.00 97.94 229 TRP A CA 1
ATOM 1663 C C . TRP A 1 229 ? -21.626 6.643 28.891 1.00 97.94 229 TRP A C 1
ATOM 1665 O O . TRP A 1 229 ? -22.499 5.778 28.984 1.00 97.94 229 TRP A O 1
ATOM 1675 N N . LEU A 1 230 ? -20.772 6.660 27.864 1.00 97.94 230 LEU A N 1
ATOM 1676 C CA . LEU A 1 230 ? -20.842 5.686 26.770 1.00 97.94 230 LEU A CA 1
ATOM 1677 C C . LEU A 1 230 ? -20.538 4.268 27.259 1.00 97.94 230 LEU A C 1
ATOM 1679 O O . LEU A 1 230 ? -21.230 3.331 26.873 1.00 97.94 230 LEU A O 1
ATOM 1683 N N . LYS A 1 231 ? -19.557 4.105 28.152 1.00 97.19 231 LYS A N 1
ATOM 1684 C CA . LYS A 1 231 ? -19.211 2.811 28.755 1.00 97.19 231 LYS A CA 1
ATOM 1685 C C . LYS A 1 231 ? -20.358 2.225 29.583 1.00 97.19 231 LYS A C 1
ATOM 1687 O O . LYS A 1 231 ? -20.519 1.011 29.607 1.00 97.19 231 LYS A O 1
ATOM 1692 N N . ALA A 1 232 ? -21.144 3.064 30.258 1.00 97.19 232 ALA A N 1
ATOM 1693 C CA . ALA A 1 232 ? -22.295 2.615 31.039 1.00 97.19 232 ALA A CA 1
ATOM 1694 C C . ALA A 1 232 ? -23.476 2.155 30.167 1.00 97.19 232 ALA A C 1
ATOM 1696 O O . ALA A 1 232 ? -24.292 1.355 30.618 1.00 97.19 232 ALA A O 1
ATOM 1697 N N . ASN A 1 233 ? -23.576 2.659 28.933 1.00 96.81 233 ASN A N 1
ATOM 1698 C CA . ASN A 1 233 ? -24.730 2.431 28.062 1.00 96.81 233 ASN A CA 1
ATOM 1699 C C . ASN A 1 233 ? -24.467 1.429 26.929 1.00 96.81 233 ASN A C 1
ATOM 1701 O O . ASN A 1 233 ? -25.390 0.741 26.501 1.00 96.81 233 ASN A O 1
ATOM 1705 N N . LEU A 1 234 ? -23.229 1.327 26.442 1.00 96.56 234 LEU A N 1
ATOM 1706 C CA . LEU A 1 234 ? -22.864 0.430 25.348 1.00 96.56 234 LEU A CA 1
ATOM 1707 C C . LEU A 1 234 ? -22.345 -0.911 25.880 1.00 96.56 234 LEU A C 1
ATOM 1709 O O . LEU A 1 234 ? -21.529 -0.964 26.797 1.00 96.56 234 LEU A O 1
ATOM 1713 N N . LYS A 1 235 ? -22.790 -2.007 25.258 1.00 94.50 235 LYS A N 1
ATOM 1714 C CA . LYS A 1 235 ? -22.318 -3.374 25.531 1.00 94.50 235 LYS A CA 1
ATOM 1715 C C . LYS A 1 235 ? -21.381 -3.850 24.431 1.00 94.50 235 LYS A C 1
ATOM 1717 O O . LYS A 1 235 ? -21.527 -3.435 23.287 1.00 94.50 235 LYS A O 1
ATOM 1722 N N . ASP A 1 236 ? -20.437 -4.720 24.786 1.00 92.94 236 ASP A N 1
ATOM 1723 C CA . ASP A 1 236 ? -19.437 -5.283 23.866 1.00 92.94 236 ASP A CA 1
ATOM 1724 C C . ASP A 1 236 ? -18.605 -4.219 23.133 1.00 92.94 236 ASP A C 1
ATOM 1726 O O . ASP A 1 236 ? -18.172 -4.406 21.993 1.00 92.94 236 ASP A O 1
ATOM 1730 N N . VAL A 1 237 ? -18.365 -3.096 23.815 1.00 94.94 237 VAL A N 1
ATOM 1731 C CA . VAL A 1 237 ? -17.515 -1.996 23.356 1.00 94.94 237 VAL A CA 1
ATOM 1732 C C . VAL A 1 237 ? -16.530 -1.629 24.454 1.00 94.94 237 VAL A C 1
ATOM 1734 O O . VAL A 1 237 ? -16.903 -1.409 25.606 1.00 94.94 237 VAL A O 1
ATOM 1737 N N . THR A 1 238 ? -15.263 -1.507 24.086 1.00 95.06 238 THR A N 1
ATOM 1738 C CA . THR A 1 238 ? -14.254 -0.820 24.885 1.00 95.06 238 THR A CA 1
ATOM 1739 C C . THR A 1 238 ? -14.274 0.664 24.526 1.00 95.06 238 THR A C 1
ATOM 1741 O O . THR A 1 238 ? -14.056 1.034 23.373 1.00 95.06 238 THR A O 1
ATOM 1744 N N . VAL A 1 239 ? -14.540 1.518 25.517 1.00 96.38 239 VAL A N 1
ATOM 1745 C CA . VAL A 1 239 ? -14.600 2.979 25.359 1.00 96.38 239 VAL A CA 1
ATOM 1746 C C . VAL A 1 239 ? -13.394 3.612 26.045 1.00 96.38 239 VAL A C 1
ATOM 1748 O O . VAL A 1 239 ? -13.186 3.415 27.244 1.00 96.38 239 VAL A O 1
ATOM 1751 N N . THR A 1 240 ? -12.610 4.396 25.306 1.00 94.81 240 THR A N 1
ATOM 1752 C CA . THR A 1 240 ? -11.464 5.144 25.846 1.00 94.81 240 THR A CA 1
ATOM 1753 C C . THR A 1 240 ? -11.568 6.628 25.513 1.00 94.81 240 THR A C 1
ATOM 1755 O O . THR A 1 240 ? -12.176 7.013 24.515 1.00 94.81 240 THR A O 1
ATOM 1758 N N . SER A 1 241 ? -10.973 7.474 26.355 1.00 93.44 241 SER A N 1
ATOM 1759 C CA . SER A 1 241 ? -10.816 8.907 26.095 1.00 93.44 241 SER A CA 1
ATOM 1760 C C . SER A 1 241 ? -9.347 9.234 25.835 1.00 93.44 241 SER A C 1
ATOM 1762 O O . SER A 1 241 ? -8.458 8.723 26.517 1.00 93.44 241 SER A O 1
ATOM 1764 N N . ASN A 1 242 ? -9.082 10.098 24.857 1.00 87.56 242 ASN A N 1
ATOM 1765 C CA . ASN A 1 242 ? -7.784 10.737 24.672 1.00 87.56 242 ASN A CA 1
ATOM 1766 C C . ASN A 1 242 ? -7.909 12.198 25.100 1.00 87.56 242 ASN A C 1
ATOM 1768 O O . ASN A 1 242 ? -8.366 13.047 24.339 1.00 87.56 242 ASN A O 1
ATOM 1772 N N . ASN A 1 243 ? -7.495 12.489 26.328 1.00 80.81 243 ASN A N 1
ATOM 1773 C CA . ASN A 1 243 ? -7.679 13.804 26.941 1.00 80.81 243 ASN A CA 1
ATOM 1774 C C . ASN A 1 243 ? -6.786 14.883 26.307 1.00 80.81 243 ASN A C 1
ATOM 1776 O O . ASN A 1 243 ? -7.148 16.060 26.266 1.00 80.81 243 ASN A O 1
ATOM 1780 N N . THR A 1 244 ? -5.636 14.482 25.757 1.00 80.62 244 THR A N 1
ATOM 1781 C CA . THR A 1 244 ? -4.738 15.381 25.025 1.00 80.62 244 THR A CA 1
ATOM 1782 C C . THR A 1 244 ? -5.367 15.807 23.701 1.00 80.62 244 THR A C 1
ATOM 1784 O O . THR A 1 244 ? -5.453 17.005 23.423 1.00 80.62 244 THR A O 1
ATOM 1787 N N . ALA A 1 245 ? -5.870 14.841 22.924 1.00 79.06 245 ALA A N 1
ATOM 1788 C CA . ALA A 1 245 ? -6.551 15.090 21.652 1.00 79.06 245 ALA A CA 1
ATOM 1789 C C . ALA A 1 245 ? -7.998 15.588 21.817 1.00 79.06 245 ALA A C 1
ATOM 1791 O O . ALA A 1 245 ? -8.573 16.101 20.863 1.00 79.06 245 ALA A O 1
ATOM 1792 N N . GLY A 1 246 ? -8.588 15.441 23.006 1.00 88.44 246 GLY A N 1
ATOM 1793 C CA . GLY A 1 246 ? -9.985 15.765 23.277 1.00 88.44 246 GLY A CA 1
ATOM 1794 C C . GLY A 1 246 ? -10.961 14.865 22.520 1.00 88.44 246 GLY A C 1
ATOM 1795 O O . GLY A 1 246 ? -11.931 15.372 21.983 1.00 88.44 246 GLY A O 1
ATOM 1796 N N . SER A 1 247 ? -10.710 13.560 22.421 1.00 93.00 247 SER A N 1
ATOM 1797 C CA . SER A 1 247 ? -11.529 12.636 21.619 1.00 93.00 247 SER A CA 1
ATOM 1798 C C . SER A 1 247 ? -11.941 11.380 22.385 1.00 93.00 247 SER A C 1
ATOM 1800 O O . SER A 1 247 ? -11.332 11.017 23.392 1.00 93.00 247 SER A O 1
ATOM 1802 N N . ILE A 1 248 ? -12.988 10.715 21.894 1.00 96.62 248 ILE A N 1
ATOM 1803 C CA . ILE A 1 248 ? -13.473 9.417 22.364 1.00 96.62 248 ILE A CA 1
ATOM 1804 C C . ILE A 1 248 ? -13.220 8.369 21.288 1.00 96.62 248 ILE A C 1
ATOM 1806 O O . ILE A 1 248 ? -13.498 8.615 20.115 1.00 96.62 248 ILE A O 1
ATOM 1810 N N . ASN A 1 249 ? -12.748 7.193 21.700 1.00 93.88 249 ASN A N 1
ATOM 1811 C CA . ASN A 1 249 ? -12.602 6.026 20.838 1.00 93.88 249 ASN A CA 1
ATOM 1812 C C . ASN A 1 249 ? -13.523 4.899 21.311 1.00 93.88 249 ASN A C 1
ATOM 1814 O O . ASN A 1 249 ? -13.573 4.581 22.501 1.00 93.88 249 ASN A O 1
ATOM 1818 N N . LEU A 1 250 ? -14.207 4.278 20.358 1.00 94.69 250 LEU A N 1
ATOM 1819 C CA . LEU A 1 250 ? -14.998 3.066 20.517 1.00 94.69 250 LEU A CA 1
ATOM 1820 C C . LEU A 1 250 ? -14.282 1.930 19.800 1.00 94.69 250 LEU A C 1
ATOM 1822 O O . LEU A 1 250 ? -13.973 2.048 18.616 1.00 94.69 250 LEU A O 1
ATOM 1826 N N . LEU A 1 251 ? -14.058 0.828 20.502 1.00 92.88 251 LEU A N 1
ATOM 1827 C CA . LEU A 1 251 ? -13.482 -0.397 19.961 1.00 92.88 251 LEU A CA 1
ATOM 1828 C C . LEU A 1 251 ? -14.458 -1.537 20.209 1.00 92.88 251 LEU A C 1
ATOM 1830 O O . LEU A 1 251 ? -14.876 -1.749 21.344 1.00 92.88 251 LEU A O 1
ATOM 1834 N N . SER A 1 252 ? -14.832 -2.273 19.169 1.00 93.06 252 SER A N 1
ATOM 1835 C CA . SER A 1 252 ? -15.695 -3.440 19.352 1.00 93.06 252 SER A CA 1
ATOM 1836 C C . SER A 1 252 ? -14.958 -4.554 20.106 1.00 93.06 252 SER A C 1
ATOM 1838 O O . SER A 1 252 ? -13.802 -4.857 19.818 1.00 93.06 252 SER A O 1
ATOM 1840 N N . ASN A 1 253 ? -15.634 -5.203 21.052 1.00 92.88 253 ASN A N 1
ATOM 1841 C CA . ASN A 1 253 ? -15.138 -6.411 21.718 1.00 92.88 253 ASN A CA 1
ATOM 1842 C C . ASN A 1 253 ? -15.514 -7.692 20.950 1.00 92.88 253 ASN A C 1
ATOM 1844 O O . ASN A 1 253 ? -15.276 -8.795 21.432 1.00 92.88 253 ASN A O 1
ATOM 1848 N N . VAL A 1 254 ? -16.094 -7.557 19.755 1.00 90.12 254 VAL A N 1
ATOM 1849 C CA . VAL A 1 254 ? -16.396 -8.658 18.837 1.00 90.12 254 VAL A CA 1
ATOM 1850 C C . VAL A 1 254 ? -15.405 -8.606 17.679 1.00 90.12 254 VAL A C 1
ATOM 1852 O O . VAL A 1 254 ? -15.122 -7.535 17.143 1.00 90.12 254 VAL A O 1
ATOM 1855 N N . LEU A 1 255 ? -14.883 -9.766 17.285 1.00 86.75 255 LEU A N 1
ATOM 1856 C CA . LEU A 1 255 ? -14.036 -9.923 16.103 1.00 86.75 255 LEU A CA 1
ATOM 1857 C C . LEU A 1 255 ? -14.879 -10.364 14.894 1.00 86.75 255 LEU A C 1
ATOM 1859 O O . LEU A 1 255 ? -15.946 -10.962 15.053 1.00 86.75 255 LEU A O 1
ATOM 1863 N N . GLY A 1 256 ? -14.394 -10.084 13.686 1.00 80.56 256 GLY A N 1
ATOM 1864 C CA . GLY A 1 256 ? -15.025 -10.480 12.426 1.00 80.56 256 GLY A CA 1
ATOM 1865 C C . GLY A 1 256 ? -15.661 -9.312 11.680 1.00 80.56 256 GLY A C 1
ATOM 1866 O O . GLY A 1 256 ? -16.487 -8.606 12.237 1.00 80.56 256 GLY A O 1
ATOM 1867 N N . ALA A 1 257 ? -15.328 -9.121 10.403 1.00 74.56 257 ALA A N 1
ATOM 1868 C CA . ALA A 1 257 ? -15.752 -7.931 9.660 1.00 74.56 257 ALA A CA 1
ATOM 1869 C C . ALA A 1 257 ? -17.266 -7.645 9.577 1.00 74.56 257 ALA A C 1
ATOM 1871 O O . ALA A 1 257 ? -17.658 -6.504 9.807 1.00 74.56 257 ALA A O 1
ATOM 1872 N N . PRO A 1 258 ? -18.152 -8.617 9.287 1.00 71.38 258 PRO A N 1
ATOM 1873 C CA . PRO A 1 258 ? -19.588 -8.335 9.222 1.00 71.38 258 PRO A CA 1
ATOM 1874 C C . PRO A 1 258 ? -20.260 -8.244 10.600 1.00 71.38 258 PRO A C 1
ATOM 1876 O O . PRO A 1 258 ? -21.304 -7.603 10.726 1.00 71.38 258 PRO A O 1
ATOM 1879 N N . THR A 1 259 ? -19.692 -8.883 11.624 1.00 76.50 259 THR A N 1
ATOM 1880 C CA . THR A 1 259 ? -20.232 -8.944 12.994 1.00 76.50 259 THR A CA 1
ATOM 1881 C C . THR A 1 259 ? -19.694 -7.831 13.887 1.00 76.50 259 THR A C 1
ATOM 1883 O O . THR A 1 259 ? -20.387 -7.370 14.785 1.00 76.50 259 THR A O 1
ATOM 1886 N N . SER A 1 260 ? -18.474 -7.370 13.630 1.00 85.88 260 SER A N 1
ATOM 1887 C CA . SER A 1 260 ? -17.814 -6.271 14.318 1.00 85.88 260 SER A CA 1
ATOM 1888 C C . SER A 1 260 ? -18.030 -4.987 13.534 1.00 85.88 260 SER A C 1
ATOM 1890 O O . SER A 1 260 ? -17.325 -4.718 12.561 1.00 85.88 260 SER A O 1
ATOM 1892 N N . ARG A 1 261 ? -19.030 -4.196 13.926 1.00 86.38 261 ARG A N 1
ATOM 1893 C CA . ARG A 1 261 ? -19.362 -2.941 13.240 1.00 86.38 261 ARG A CA 1
ATOM 1894 C C . ARG A 1 261 ? -20.075 -1.934 14.133 1.00 86.38 261 ARG A C 1
ATOM 1896 O O . ARG A 1 261 ? -20.756 -2.317 15.077 1.00 86.38 261 ARG A O 1
ATOM 1903 N N . PHE A 1 262 ? -19.965 -0.658 13.795 1.00 88.81 262 PHE A N 1
ATOM 1904 C CA . PHE A 1 262 ? -20.755 0.437 14.344 1.00 88.81 262 PHE A CA 1
ATOM 1905 C C . PHE A 1 262 ? -21.606 1.046 13.239 1.00 88.81 262 PHE A C 1
ATOM 1907 O O . PHE A 1 262 ? -21.105 1.317 12.155 1.00 88.81 262 PHE A O 1
ATOM 1914 N N . GLU A 1 263 ? -22.879 1.287 13.510 1.00 88.81 263 GLU A N 1
ATOM 1915 C CA . GLU A 1 263 ? -23.773 2.010 12.607 1.00 88.81 263 GLU A CA 1
ATOM 1916 C C . GLU A 1 263 ? -24.151 3.310 13.308 1.00 88.81 263 GLU A C 1
ATOM 1918 O O . GLU A 1 263 ? -24.881 3.300 14.297 1.00 88.81 263 GLU A O 1
ATOM 1923 N N . ILE A 1 264 ? -23.583 4.423 12.859 1.00 88.12 264 ILE A N 1
ATOM 1924 C CA . ILE A 1 264 ? -23.712 5.728 13.502 1.00 88.12 264 ILE A CA 1
ATOM 1925 C C . ILE A 1 264 ? -24.761 6.532 12.750 1.00 88.12 264 ILE A C 1
ATOM 1927 O O . ILE A 1 264 ? -24.629 6.771 11.548 1.00 88.12 264 ILE A O 1
ATOM 1931 N N . TYR A 1 265 ? -25.784 6.964 13.479 1.00 89.06 265 TYR A N 1
ATOM 1932 C CA . TYR A 1 265 ? -26.913 7.688 12.919 1.00 89.06 265 TYR A CA 1
ATOM 1933 C C . TYR A 1 265 ? -26.847 9.180 13.273 1.00 89.06 265 TYR A C 1
ATOM 1935 O O . TYR A 1 265 ? -26.257 9.596 14.277 1.00 89.06 265 TYR A O 1
ATOM 1943 N N . ASN A 1 266 ? -27.490 10.000 12.454 1.00 88.06 266 ASN A N 1
ATOM 1944 C CA . ASN A 1 266 ? -27.627 11.434 12.619 1.00 88.06 266 ASN A CA 1
ATOM 1945 C C . ASN A 1 266 ? -28.372 11.713 13.926 1.00 88.06 266 ASN A C 1
ATOM 1947 O O . ASN A 1 266 ? -29.515 11.296 14.147 1.00 88.06 266 ASN A O 1
ATOM 1951 N N . SER A 1 267 ? -27.706 12.453 14.800 1.00 91.94 267 SER A N 1
ATOM 1952 C CA . SER A 1 267 ? -28.239 12.886 16.081 1.00 91.94 267 SER A CA 1
ATOM 1953 C C . SER A 1 267 ? -27.481 14.130 16.562 1.00 91.94 267 SER A C 1
ATOM 1955 O O . SER A 1 267 ? -26.388 14.410 16.054 1.00 91.94 267 SER A O 1
ATOM 1957 N N . PRO A 1 268 ? -28.011 14.878 17.546 1.00 94.12 268 PRO A N 1
ATOM 1958 C CA . PRO A 1 268 ? -27.319 16.047 18.085 1.00 94.12 268 PRO A CA 1
ATOM 1959 C C . PRO A 1 268 ? -25.887 15.748 18.558 1.00 94.12 268 PRO A C 1
ATOM 1961 O O . PRO A 1 268 ? -24.966 16.500 18.239 1.00 94.12 268 PRO A O 1
ATOM 1964 N N . VAL A 1 269 ? -25.671 14.619 19.246 1.00 94.75 269 VAL A N 1
ATOM 1965 C CA . VAL A 1 269 ? -24.332 14.193 19.697 1.00 94.75 269 VAL A CA 1
ATOM 1966 C C . VAL A 1 269 ? -23.413 13.870 18.518 1.00 94.75 269 VAL A C 1
ATOM 1968 O O . VAL A 1 269 ? -22.267 14.322 18.502 1.00 94.75 269 VAL A O 1
ATOM 1971 N N . THR A 1 270 ? -23.910 13.144 17.509 1.00 90.38 270 THR A N 1
ATOM 1972 C CA . THR A 1 270 ? -23.156 12.810 16.288 1.00 90.38 270 THR A CA 1
ATOM 1973 C C . THR A 1 270 ? -22.582 14.064 15.628 1.00 90.38 270 THR A C 1
ATOM 1975 O O . THR A 1 270 ? -21.398 14.090 15.289 1.00 90.38 270 THR A O 1
ATOM 1978 N N . THR A 1 271 ? -23.392 15.120 15.516 1.00 88.81 271 THR A N 1
ATOM 1979 C CA . THR A 1 271 ? -22.988 16.408 14.937 1.00 88.81 271 THR A CA 1
ATOM 1980 C C . THR A 1 271 ? -21.992 17.153 15.822 1.00 88.81 271 THR A C 1
ATOM 1982 O O . THR A 1 271 ? -20.974 17.627 15.327 1.00 88.81 271 THR A O 1
ATOM 1985 N N . LYS A 1 272 ? -22.247 17.244 17.133 1.00 93.38 272 LYS A N 1
ATOM 1986 C CA . LYS A 1 272 ? -21.403 18.007 18.073 1.00 93.38 272 LYS A CA 1
ATOM 1987 C C . LYS A 1 272 ? -20.009 17.413 18.265 1.00 93.38 272 LYS A C 1
ATOM 1989 O O . LYS A 1 272 ? -19.060 18.149 18.510 1.00 93.38 272 LYS A O 1
ATOM 1994 N N . MET A 1 273 ? -19.895 16.092 18.170 1.00 93.31 273 MET A N 1
ATOM 1995 C CA . MET A 1 273 ? -18.643 15.367 18.392 1.00 93.31 273 MET A CA 1
ATOM 1996 C C . MET A 1 273 ? -17.981 14.876 17.096 1.00 93.31 273 MET A C 1
ATOM 1998 O O . MET A 1 273 ? -16.864 14.363 17.134 1.00 93.31 273 MET A O 1
ATOM 2002 N N . GLY A 1 274 ? -18.629 15.027 15.939 1.00 88.38 274 GLY A N 1
ATOM 2003 C CA . GLY A 1 274 ? -18.068 14.611 14.653 1.00 88.38 274 GLY A CA 1
ATOM 2004 C C . GLY A 1 274 ? -17.860 13.102 14.560 1.00 88.38 274 GLY A C 1
ATOM 2005 O O . GLY A 1 274 ? -16.768 12.633 14.267 1.00 88.38 274 GLY A O 1
ATOM 2006 N N . TRP A 1 275 ? -18.892 12.315 14.847 1.00 87.25 275 TRP A N 1
ATOM 2007 C CA . TRP A 1 275 ? -18.809 10.852 14.719 1.00 87.25 275 TRP A CA 1
ATOM 2008 C C . TRP A 1 275 ? -18.915 10.361 13.267 1.00 87.25 275 TRP A C 1
ATOM 2010 O O . TRP A 1 275 ? -18.608 9.207 12.971 1.00 87.25 275 TRP A O 1
ATOM 2020 N N . LYS A 1 276 ? -19.333 11.247 12.360 1.00 80.06 276 LYS A N 1
ATOM 2021 C CA . LYS A 1 276 ? -19.409 11.018 10.917 1.00 80.06 276 LYS A CA 1
ATOM 2022 C C . LYS A 1 276 ? -18.416 11.928 10.193 1.00 80.06 276 LYS A C 1
ATOM 2024 O O . LYS A 1 276 ? -18.239 13.076 10.609 1.00 80.06 276 LYS A O 1
ATOM 2029 N N . PRO A 1 277 ? -17.784 11.470 9.101 1.00 67.88 277 PRO A N 1
ATOM 2030 C CA . PRO A 1 277 ? -16.886 12.312 8.330 1.00 67.88 277 PRO A CA 1
ATOM 2031 C C . PRO A 1 277 ? -17.660 13.426 7.617 1.00 67.88 277 PRO A C 1
ATOM 2033 O O . PRO A 1 277 ? -18.608 13.173 6.866 1.00 67.88 277 PRO A O 1
ATOM 2036 N N . GLY A 1 278 ? -17.226 14.666 7.847 1.00 64.25 278 GLY A N 1
ATOM 2037 C CA . GLY A 1 278 ? -17.741 15.841 7.150 1.00 64.25 278 GLY A CA 1
ATOM 2038 C C . GLY A 1 278 ? -17.259 15.943 5.693 1.00 64.25 278 GLY A C 1
ATOM 2039 O O . GLY A 1 278 ? -16.366 15.194 5.285 1.00 64.25 278 GLY A O 1
ATOM 2040 N N . PRO A 1 279 ? -17.831 16.879 4.912 1.00 61.59 279 PRO A N 1
ATOM 2041 C CA . PRO A 1 279 ? -17.348 17.239 3.579 1.00 61.59 279 PRO A CA 1
ATOM 2042 C C . PRO A 1 279 ? -15.847 17.561 3.577 1.00 61.59 279 PRO A C 1
ATOM 2044 O O . PRO A 1 279 ? -15.353 18.256 4.467 1.00 61.59 279 PRO A O 1
ATOM 2047 N N . LEU A 1 280 ? -15.115 17.085 2.572 1.00 57.12 280 LEU A N 1
ATOM 2048 C CA . LEU A 1 280 ? -13.718 17.456 2.353 1.00 57.12 280 LEU A CA 1
ATOM 2049 C C . LEU A 1 280 ? -13.657 18.697 1.470 1.00 57.12 280 LEU A C 1
ATOM 2051 O O . LEU A 1 280 ? -14.338 18.758 0.453 1.00 57.12 280 LEU A O 1
ATOM 2055 N N . ASN A 1 281 ? -12.808 19.664 1.816 1.00 56.75 281 ASN A N 1
ATOM 2056 C CA . ASN A 1 281 ? -12.544 20.801 0.939 1.00 56.75 281 ASN A CA 1
ATOM 2057 C C . ASN A 1 281 ? -11.897 20.323 -0.367 1.00 56.75 281 ASN A C 1
ATOM 2059 O O . ASN A 1 281 ? -10.844 19.687 -0.349 1.00 56.75 281 ASN A O 1
ATOM 2063 N N . LEU A 1 282 ? -12.500 20.685 -1.494 1.00 49.72 282 LEU A N 1
ATOM 2064 C CA . LEU A 1 282 ? -11.903 20.549 -2.814 1.00 49.72 282 LEU A CA 1
ATOM 2065 C C . LEU A 1 282 ? -10.984 21.751 -3.026 1.00 49.72 282 LEU A C 1
ATOM 2067 O O . LEU A 1 282 ? -11.447 22.894 -3.104 1.00 49.72 282 LEU A O 1
ATOM 2071 N N . VAL A 1 283 ? -9.676 21.493 -3.057 1.00 44.12 283 VAL A N 1
ATOM 2072 C CA . VAL A 1 283 ? -8.634 22.523 -3.139 1.00 44.12 283 VAL A CA 1
ATOM 2073 C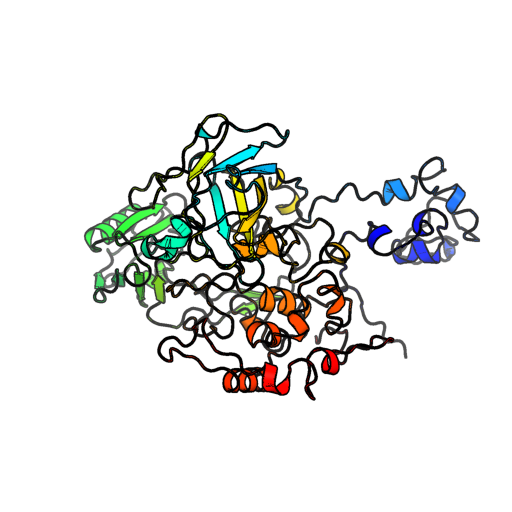 C . VAL A 1 283 ? -7.928 22.441 -4.489 1.00 44.12 283 VAL A C 1
ATOM 2075 O O . VAL A 1 283 ? -7.403 21.394 -4.857 1.00 44.12 283 VAL A O 1
ATOM 2078 N N . ARG A 1 284 ? -7.870 23.561 -5.214 1.00 41.50 284 ARG A N 1
ATOM 2079 C CA . ARG A 1 284 ? -7.097 23.729 -6.452 1.00 41.50 284 ARG A CA 1
ATOM 2080 C C . ARG A 1 284 ? -6.117 24.880 -6.247 1.00 41.50 284 ARG A C 1
ATOM 2082 O O . ARG A 1 284 ? -6.530 25.971 -5.869 1.00 41.50 284 ARG A O 1
ATOM 2089 N N . GLU A 1 285 ? -4.821 24.622 -6.438 1.00 41.84 285 GLU A N 1
ATOM 2090 C CA . GLU A 1 285 ? -3.748 25.627 -6.273 1.00 41.84 285 GLU A CA 1
ATOM 2091 C C . GLU A 1 285 ? -3.787 26.351 -4.910 1.00 41.84 285 GLU A C 1
ATOM 2093 O O . GLU A 1 285 ? -3.577 27.558 -4.808 1.00 41.84 285 GLU A O 1
ATOM 2098 N N . GLY A 1 286 ? -4.110 25.613 -3.843 1.00 43.34 286 GLY A N 1
ATOM 2099 C CA . GLY A 1 286 ? -4.233 26.164 -2.489 1.00 43.34 286 GLY A CA 1
ATOM 2100 C C . GLY A 1 286 ? -5.534 26.930 -2.211 1.00 43.34 286 GLY A C 1
ATOM 2101 O O . GLY A 1 286 ? -5.706 27.432 -1.104 1.00 43.34 286 GLY A O 1
ATOM 2102 N N . LYS A 1 287 ? -6.472 27.005 -3.166 1.00 45.34 287 LYS A N 1
ATOM 2103 C CA . LYS A 1 287 ? -7.789 27.639 -2.990 1.00 45.34 287 LYS A CA 1
ATOM 2104 C C . LYS A 1 287 ? -8.907 26.607 -2.903 1.00 45.34 287 LYS A C 1
ATOM 2106 O O . LYS A 1 287 ? -8.991 25.712 -3.739 1.00 45.34 287 LYS A O 1
ATOM 2111 N N . ILE A 1 288 ? -9.788 26.761 -1.916 1.00 60.62 288 ILE A N 1
ATOM 2112 C CA . ILE A 1 288 ? -11.013 25.960 -1.790 1.00 60.62 288 ILE A CA 1
ATOM 2113 C C . ILE A 1 288 ? -12.023 26.473 -2.820 1.00 60.62 288 ILE A C 1
ATOM 2115 O O . ILE A 1 288 ? -12.344 27.659 -2.812 1.00 60.62 288 ILE A O 1
ATOM 2119 N N . TYR A 1 289 ? -12.526 25.602 -3.690 1.00 55.56 289 TYR A N 1
ATOM 2120 C CA . TYR A 1 289 ? -13.550 25.958 -4.689 1.00 55.56 289 TYR A CA 1
ATOM 2121 C C . TYR A 1 289 ? -14.831 25.130 -4.559 1.00 55.56 289 TYR A C 1
ATOM 2123 O O . TYR A 1 289 ? -15.805 25.371 -5.266 1.00 55.56 289 TYR A O 1
ATOM 2131 N N . GLY A 1 290 ? -14.842 24.158 -3.653 1.00 59.28 290 GLY A N 1
ATOM 2132 C CA . GLY A 1 290 ? -16.004 23.337 -3.361 1.00 59.28 290 GLY A CA 1
ATOM 2133 C C . GLY A 1 290 ? -15.733 22.423 -2.180 1.00 59.28 290 GLY A C 1
ATOM 2134 O O . GLY A 1 290 ? -14.657 22.459 -1.579 1.00 59.28 290 GLY A O 1
ATOM 2135 N N . GLN A 1 291 ? -16.708 21.588 -1.856 1.00 58.25 291 GLN A N 1
ATOM 2136 C CA . GLN A 1 291 ? -16.547 20.508 -0.894 1.00 58.25 291 GLN A CA 1
ATOM 2137 C C . GLN A 1 291 ? -17.101 19.217 -1.498 1.00 58.25 291 GLN A C 1
ATOM 2139 O O . GLN A 1 291 ? -17.999 19.274 -2.339 1.00 58.25 291 GLN A O 1
ATOM 2144 N N . THR A 1 292 ? -16.567 18.058 -1.104 1.00 53.12 292 THR A N 1
ATOM 2145 C CA . THR A 1 292 ? -17.186 16.774 -1.454 1.00 53.12 292 THR A CA 1
ATOM 2146 C C . THR A 1 292 ? -18.610 16.734 -0.911 1.00 53.12 292 THR A C 1
ATOM 2148 O O . THR A 1 292 ? -18.931 17.386 0.084 1.00 53.12 292 THR A O 1
ATOM 2151 N N . ALA A 1 293 ? -19.479 15.938 -1.530 1.00 50.62 293 ALA A N 1
ATOM 2152 C CA . ALA A 1 293 ? -20.704 15.538 -0.859 1.00 50.62 293 ALA A CA 1
ATOM 2153 C C . ALA A 1 293 ? -20.277 14.745 0.391 1.00 50.62 293 ALA A C 1
ATOM 2155 O O . ALA A 1 293 ? -19.786 13.625 0.275 1.00 50.62 293 ALA A O 1
ATOM 2156 N N . GLY A 1 294 ? -20.330 15.356 1.579 1.00 50.25 294 GLY A N 1
ATOM 2157 C CA . GLY A 1 294 ? -20.032 14.663 2.837 1.00 50.25 294 GLY A CA 1
ATOM 2158 C C . GLY A 1 294 ? -20.944 13.444 3.041 1.00 50.25 294 GLY A C 1
ATOM 2159 O O . GLY A 1 294 ? -21.817 13.159 2.224 1.00 50.25 294 GLY A O 1
ATOM 2160 N N . THR A 1 295 ? -20.789 12.713 4.148 1.00 51.69 295 THR A N 1
ATOM 2161 C CA . THR A 1 295 ? -21.655 11.547 4.415 1.00 51.69 295 THR A CA 1
ATOM 2162 C C . THR A 1 295 ? -23.106 11.951 4.715 1.00 51.69 295 THR A C 1
ATOM 2164 O O . THR A 1 295 ? -23.499 12.166 5.860 1.00 51.69 295 THR A O 1
ATOM 2167 N N . THR A 1 296 ? -23.934 12.034 3.672 1.00 51.47 296 THR A N 1
ATOM 2168 C CA . THR A 1 296 ? -25.393 12.225 3.768 1.00 51.47 296 THR A CA 1
ATOM 2169 C C . THR A 1 296 ? -26.140 10.921 4.048 1.00 51.47 296 THR A C 1
ATOM 2171 O O . THR A 1 296 ? -27.312 10.962 4.416 1.00 51.47 296 THR A O 1
ATOM 2174 N N . MET A 1 297 ? -25.475 9.768 3.918 1.00 56.28 297 MET A N 1
ATOM 2175 C CA . MET A 1 297 ? -26.083 8.461 4.147 1.00 56.28 297 MET A CA 1
ATOM 2176 C C . MET A 1 297 ? -26.205 8.109 5.631 1.00 56.28 297 MET A C 1
ATOM 2178 O O . MET A 1 297 ? -25.339 8.420 6.452 1.00 56.28 297 MET A O 1
ATOM 2182 N N . GLU A 1 298 ? -27.319 7.456 5.940 1.00 67.81 298 GLU A N 1
ATOM 2183 C CA . GLU A 1 298 ? -27.739 7.012 7.260 1.00 67.81 298 GLU A CA 1
ATOM 2184 C C . GLU A 1 298 ? -28.105 5.521 7.188 1.00 67.81 298 GLU A C 1
ATOM 2186 O O . GLU A 1 298 ? -28.969 5.174 6.378 1.00 67.81 298 GLU A O 1
ATOM 2191 N N . PRO A 1 299 ? -27.490 4.643 8.002 1.00 73.62 299 PRO A N 1
ATOM 2192 C CA . PRO A 1 299 ? -26.380 4.926 8.918 1.00 73.62 299 PRO A CA 1
ATOM 2193 C C . PRO A 1 299 ? -25.028 5.123 8.218 1.00 73.62 299 PRO A C 1
ATOM 2195 O O . PRO A 1 299 ? -24.783 4.607 7.128 1.00 73.62 299 PRO A O 1
ATOM 2198 N N . TYR A 1 300 ? -24.108 5.798 8.909 1.00 76.44 300 TYR A N 1
ATOM 2199 C CA . TYR A 1 300 ? -22.676 5.698 8.641 1.00 76.44 300 TYR A CA 1
ATOM 2200 C C . TYR A 1 300 ? -22.130 4.408 9.256 1.00 76.44 300 TYR A C 1
ATOM 2202 O O . TYR A 1 300 ? -22.113 4.262 10.479 1.00 76.44 300 TYR A O 1
ATOM 2210 N N . VAL A 1 301 ? -21.711 3.460 8.421 1.00 77.38 301 VAL A N 1
ATOM 2211 C CA . VAL A 1 301 ? -21.269 2.137 8.873 1.00 77.38 301 VAL A CA 1
ATOM 2212 C C . VAL A 1 301 ? -19.749 2.110 8.995 1.00 77.38 301 VAL A C 1
ATOM 2214 O O . VAL A 1 301 ? -19.041 2.450 8.061 1.00 77.38 301 VAL A O 1
ATOM 2217 N N . VAL A 1 302 ? -19.242 1.679 10.146 1.00 76.31 302 VAL A N 1
ATOM 2218 C CA . VAL A 1 302 ? -17.819 1.448 10.405 1.00 76.31 302 VAL A CA 1
ATOM 2219 C C . VAL A 1 302 ? -17.642 -0.020 10.737 1.00 76.31 302 VAL A C 1
ATOM 2221 O O . VAL A 1 302 ? -18.119 -0.473 11.770 1.00 76.31 302 VAL A O 1
ATOM 2224 N N . MET A 1 303 ? -16.959 -0.777 9.887 1.00 76.06 303 MET A N 1
ATOM 2225 C CA . MET A 1 303 ? -16.760 -2.215 10.087 1.00 76.06 303 MET A CA 1
ATOM 2226 C C . MET A 1 303 ? -15.325 -2.506 10.515 1.00 76.06 303 MET A C 1
ATOM 2228 O O . MET A 1 303 ? -14.394 -1.792 10.141 1.00 76.06 303 MET A O 1
ATOM 2232 N N . GLY A 1 304 ? -15.130 -3.574 11.283 1.00 75.19 304 GLY A N 1
ATOM 2233 C CA . GLY A 1 304 ? -13.813 -4.167 11.435 1.00 75.19 304 GLY A CA 1
ATOM 2234 C C . GLY A 1 304 ? -13.378 -4.665 10.072 1.00 75.19 304 GLY A C 1
ATOM 2235 O O . GLY A 1 304 ? -14.079 -5.451 9.459 1.00 75.19 304 GLY A O 1
ATOM 2236 N N . ALA A 1 305 ? -12.261 -4.189 9.554 1.00 68.62 305 ALA A N 1
ATOM 2237 C CA . ALA A 1 305 ? -11.784 -4.641 8.260 1.00 68.62 305 ALA A CA 1
ATOM 2238 C C . ALA A 1 305 ? -10.268 -4.693 8.268 1.00 68.62 305 ALA A C 1
ATOM 2240 O O . ALA A 1 305 ? -9.606 -3.836 8.859 1.00 68.62 305 ALA A O 1
ATOM 2241 N N . VAL A 1 306 ? -9.730 -5.696 7.589 1.00 65.69 306 VAL A N 1
ATOM 2242 C CA . VAL A 1 306 ? -8.315 -5.778 7.268 1.00 65.69 306 VAL A CA 1
ATOM 2243 C C . VAL A 1 306 ? -8.149 -5.341 5.821 1.00 65.69 306 VAL A C 1
ATOM 2245 O O . VAL A 1 306 ? -8.644 -5.982 4.900 1.00 65.69 306 VAL A O 1
ATOM 2248 N N . SER A 1 307 ? -7.452 -4.230 5.608 1.00 56.09 307 SER A N 1
ATOM 2249 C CA . SER A 1 307 ? -7.123 -3.766 4.259 1.00 56.09 307 SER A CA 1
ATOM 2250 C C . SER A 1 307 ? -5.998 -4.571 3.617 1.00 56.09 307 SER A C 1
ATOM 2252 O O . SER A 1 307 ? -5.994 -4.748 2.404 1.00 56.09 307 SER A O 1
ATOM 2254 N N . ILE A 1 308 ? -5.057 -5.042 4.439 1.00 68.88 308 ILE A N 1
ATOM 2255 C CA . ILE A 1 308 ? -3.907 -5.857 4.055 1.00 68.88 308 ILE A CA 1
ATOM 2256 C C . ILE A 1 308 ? -3.680 -6.937 5.121 1.00 68.88 308 ILE A C 1
ATOM 2258 O O . ILE A 1 308 ? -3.563 -6.607 6.303 1.00 68.88 308 ILE A O 1
ATOM 2262 N N . PRO A 1 309 ? -3.616 -8.229 4.770 1.00 75.62 309 PRO A N 1
ATOM 2263 C CA . PRO A 1 309 ? -3.381 -9.300 5.740 1.00 75.62 309 PRO A CA 1
ATOM 2264 C C . PRO A 1 309 ? -1.892 -9.417 6.090 1.00 75.62 309 PRO A C 1
ATOM 2266 O O . PRO A 1 309 ? -1.258 -10.454 5.897 1.00 75.62 309 PRO A O 1
ATOM 2269 N N . ALA A 1 310 ? -1.328 -8.327 6.603 1.00 84.88 310 ALA A N 1
ATOM 2270 C CA . ALA A 1 310 ? 0.035 -8.283 7.095 1.00 84.88 310 ALA A CA 1
ATOM 2271 C C . ALA A 1 310 ? 0.126 -8.900 8.495 1.00 84.88 310 ALA A C 1
ATOM 2273 O O . ALA A 1 310 ? -0.702 -8.642 9.371 1.00 84.88 310 ALA A O 1
ATOM 2274 N N . ASN A 1 311 ? 1.146 -9.722 8.717 1.00 91.00 311 ASN A N 1
ATOM 2275 C CA . ASN A 1 311 ? 1.462 -10.258 10.031 1.00 91.00 311 ASN A CA 1
ATOM 2276 C C . ASN A 1 311 ? 2.209 -9.198 10.832 1.00 91.00 311 ASN A C 1
ATOM 2278 O O . ASN A 1 311 ? 3.288 -8.762 10.427 1.00 91.00 311 ASN A O 1
ATOM 2282 N N . ASP A 1 312 ? 1.655 -8.812 11.979 1.00 91.69 312 ASP A N 1
ATOM 2283 C CA . ASP A 1 312 ? 2.332 -7.917 12.911 1.00 91.69 312 ASP A CA 1
ATOM 2284 C C . ASP A 1 312 ? 3.467 -8.668 13.620 1.00 91.69 312 ASP A C 1
ATOM 2286 O O . ASP A 1 312 ? 3.271 -9.733 14.208 1.00 91.69 312 ASP A O 1
ATOM 2290 N N . LEU A 1 313 ? 4.669 -8.106 13.546 1.00 95.62 313 LEU A N 1
ATOM 2291 C CA . LEU A 1 313 ? 5.868 -8.626 14.190 1.00 95.62 313 LEU A CA 1
ATOM 2292 C C . LEU A 1 313 ? 5.971 -8.201 15.655 1.00 95.62 313 LEU A C 1
ATOM 2294 O O . LEU A 1 313 ? 6.863 -8.676 16.361 1.00 95.62 313 LEU A O 1
ATOM 2298 N N . ARG A 1 314 ? 5.100 -7.306 16.128 1.00 94.25 314 ARG A N 1
ATOM 2299 C CA . ARG A 1 314 ? 5.087 -6.804 17.505 1.00 94.25 314 ARG A CA 1
ATOM 2300 C C . ARG A 1 314 ? 4.119 -7.624 18.356 1.00 94.25 314 ARG A C 1
ATOM 2302 O O . ARG A 1 314 ? 3.062 -8.031 17.873 1.00 94.25 314 ARG A O 1
ATOM 2309 N N . PRO A 1 315 ? 4.429 -7.856 19.640 1.00 91.25 315 PRO A N 1
ATOM 2310 C CA . PRO A 1 315 ? 3.403 -8.275 20.582 1.00 91.25 315 PRO A CA 1
ATOM 2311 C C . PRO A 1 315 ? 2.365 -7.153 20.718 1.00 91.25 315 PRO A C 1
ATOM 2313 O O . PRO A 1 315 ? 2.740 -5.986 20.849 1.00 91.25 315 PRO A O 1
ATOM 2316 N N . ARG A 1 316 ? 1.074 -7.496 20.678 1.00 88.50 316 ARG A N 1
ATOM 2317 C CA . ARG A 1 316 ? -0.012 -6.535 20.896 1.00 88.50 316 ARG A CA 1
ATOM 2318 C C . ARG A 1 316 ? -0.356 -6.492 22.382 1.00 88.50 316 ARG A C 1
ATOM 2320 O O . ARG A 1 316 ? -0.595 -7.530 22.992 1.00 88.50 316 ARG A O 1
ATOM 2327 N N . SER A 1 317 ? -0.372 -5.293 22.955 1.00 86.44 317 SER A N 1
ATOM 2328 C CA . SER A 1 317 ? -0.749 -5.058 24.354 1.00 86.44 317 SER A CA 1
ATOM 2329 C C . SER A 1 317 ? -2.251 -5.206 24.596 1.00 86.44 317 SER A C 1
ATOM 2331 O O . SER A 1 317 ? -2.659 -5.616 25.681 1.00 86.44 317 SER A O 1
ATOM 2333 N N . ASP A 1 318 ? -3.077 -4.907 23.591 1.00 84.75 318 ASP A N 1
ATOM 2334 C CA . ASP A 1 318 ? -4.514 -5.162 23.650 1.00 84.75 318 ASP A CA 1
ATOM 2335 C C . ASP A 1 318 ? -4.797 -6.662 23.425 1.00 84.75 318 ASP A C 1
ATOM 2337 O O . ASP A 1 318 ? -4.481 -7.176 22.347 1.00 84.75 318 ASP A O 1
ATOM 2341 N N . PRO A 1 319 ? -5.422 -7.365 24.389 1.00 83.06 319 PRO A N 1
ATOM 2342 C CA . PRO A 1 319 ? -5.653 -8.809 24.313 1.00 83.06 319 PRO A CA 1
ATOM 2343 C C . PRO A 1 319 ? -6.646 -9.223 23.218 1.00 83.06 319 PRO A C 1
ATOM 2345 O O . PRO A 1 319 ? -6.683 -10.391 22.839 1.00 83.06 319 PRO A O 1
ATOM 2348 N N . MET A 1 320 ? -7.453 -8.289 22.707 1.00 83.00 320 MET A N 1
ATOM 2349 C CA . MET A 1 320 ? -8.380 -8.536 21.601 1.00 83.00 320 MET A CA 1
ATOM 2350 C C . MET A 1 320 ? -7.709 -8.370 20.235 1.00 83.00 320 MET A C 1
ATOM 2352 O O . MET A 1 320 ? -8.257 -8.819 19.228 1.00 83.00 320 MET A O 1
ATOM 2356 N N . LEU A 1 321 ? -6.543 -7.719 20.166 1.00 81.31 321 LEU A N 1
ATOM 2357 C CA . LEU A 1 321 ? -5.769 -7.645 18.933 1.00 81.31 321 LEU A CA 1
ATOM 2358 C C . LEU A 1 321 ? -4.966 -8.931 18.764 1.00 81.31 321 LEU A C 1
ATOM 2360 O O . LEU A 1 321 ? -4.206 -9.341 19.640 1.00 81.31 321 LEU A O 1
ATOM 2364 N N . PHE A 1 322 ? -5.128 -9.568 17.607 1.00 82.38 322 PHE A N 1
ATOM 2365 C CA . PHE A 1 322 ? -4.467 -10.834 17.335 1.00 82.38 322 PHE A CA 1
ATOM 2366 C C . PHE A 1 322 ? -2.937 -10.675 17.339 1.00 82.38 322 PHE A C 1
ATOM 2368 O O . PHE A 1 322 ? -2.362 -10.081 16.428 1.00 82.38 322 PHE A O 1
ATOM 2375 N N . THR A 1 323 ? -2.287 -11.252 18.352 1.00 87.75 323 THR A N 1
ATOM 2376 C CA . THR A 1 323 ? -0.836 -11.466 18.377 1.00 87.75 323 THR A CA 1
ATOM 2377 C C . THR A 1 323 ? -0.547 -12.855 17.834 1.00 87.75 323 THR A C 1
ATOM 2379 O O . THR A 1 323 ? -1.013 -13.847 18.391 1.00 87.75 323 THR A O 1
ATOM 2382 N N . ASP A 1 324 ? 0.217 -12.937 16.748 1.00 91.56 324 ASP A N 1
ATOM 2383 C CA . ASP A 1 324 ? 0.512 -14.213 16.108 1.00 91.56 324 ASP A CA 1
ATOM 2384 C C . ASP A 1 324 ? 1.555 -15.011 16.907 1.00 91.56 324 ASP A C 1
ATOM 2386 O O . ASP A 1 324 ? 2.711 -14.586 16.977 1.00 91.56 324 ASP A O 1
ATOM 2390 N N . PRO A 1 325 ? 1.201 -16.171 17.498 1.00 91.94 325 PRO A N 1
ATOM 2391 C CA . PRO A 1 325 ? 2.137 -16.944 18.313 1.00 91.94 325 PRO A CA 1
ATOM 2392 C C . PRO A 1 325 ? 3.276 -17.564 17.494 1.00 91.94 325 PRO A C 1
ATOM 2394 O O . PRO A 1 325 ? 4.266 -18.001 18.072 1.00 91.94 325 PRO A O 1
ATOM 2397 N N . LEU A 1 326 ? 3.159 -17.602 16.160 1.00 95.88 326 LEU A N 1
ATOM 2398 C CA . LEU A 1 326 ? 4.227 -18.080 15.279 1.00 95.88 326 LEU A CA 1
ATOM 2399 C C . LEU A 1 326 ? 5.359 -17.059 15.093 1.00 95.88 326 LEU A C 1
ATOM 2401 O O . LEU A 1 326 ? 6.395 -17.411 14.536 1.00 95.88 326 LEU A O 1
ATOM 2405 N N . VAL A 1 327 ? 5.187 -15.814 15.553 1.00 97.00 327 VAL A N 1
ATOM 2406 C CA . VAL A 1 327 ? 6.241 -14.793 15.541 1.00 97.00 327 VAL A CA 1
ATOM 2407 C C . VAL A 1 327 ? 7.157 -15.000 16.745 1.00 97.00 327 VAL A C 1
ATOM 2409 O O . VAL A 1 327 ? 6.836 -14.608 17.869 1.00 97.00 327 VAL A O 1
ATOM 2412 N N . ILE A 1 328 ? 8.332 -15.579 16.501 1.00 97.44 328 ILE A N 1
ATOM 2413 C CA . ILE A 1 328 ? 9.347 -15.829 17.531 1.00 97.44 328 ILE A CA 1
ATOM 2414 C C . ILE A 1 328 ? 10.491 -14.830 17.352 1.00 97.44 328 ILE A C 1
ATOM 2416 O O . ILE A 1 328 ? 11.130 -14.795 16.302 1.00 97.44 328 ILE A O 1
ATOM 2420 N N . ARG A 1 329 ? 10.762 -14.026 18.383 1.00 97.00 329 ARG A N 1
ATOM 2421 C CA . ARG A 1 329 ? 11.814 -12.996 18.409 1.00 97.00 329 ARG A CA 1
ATOM 2422 C C . ARG A 1 329 ? 13.021 -13.496 19.211 1.00 97.00 329 ARG A C 1
ATOM 2424 O O . ARG A 1 329 ? 12.841 -13.949 20.339 1.00 97.00 329 ARG A O 1
ATOM 2431 N N . SER A 1 330 ? 14.226 -13.379 18.659 1.00 97.88 330 SER A N 1
ATOM 2432 C CA . SER A 1 330 ? 15.500 -13.490 19.388 1.00 97.88 330 SER A CA 1
ATOM 2433 C C . SER A 1 330 ? 16.279 -12.176 19.277 1.00 97.88 330 SER A C 1
ATOM 2435 O O . SER A 1 330 ? 15.763 -11.211 18.722 1.00 97.88 330 SER A O 1
ATOM 2437 N N . ALA A 1 331 ? 17.496 -12.096 19.816 1.00 97.06 331 ALA A N 1
ATOM 2438 C CA . ALA A 1 331 ? 18.319 -10.899 19.633 1.00 97.06 331 ALA A CA 1
ATOM 2439 C C . ALA A 1 331 ? 18.795 -10.749 18.176 1.00 97.06 331 ALA A C 1
ATOM 2441 O O . ALA A 1 331 ? 19.003 -9.641 17.706 1.00 97.06 331 ALA A O 1
ATOM 2442 N N . GLU A 1 332 ? 18.953 -11.859 17.454 1.00 97.00 332 GLU A N 1
ATOM 2443 C CA . GLU A 1 332 ? 19.558 -11.897 16.121 1.00 97.00 332 GLU A CA 1
ATOM 2444 C C . GLU A 1 332 ? 18.540 -11.760 14.983 1.00 97.00 332 GLU A C 1
ATOM 2446 O O . GLU A 1 332 ? 18.893 -11.302 13.892 1.00 97.00 332 GLU A O 1
ATOM 2451 N N . LYS A 1 333 ? 17.309 -12.253 15.183 1.00 97.81 333 LYS A N 1
ATOM 2452 C CA . LYS A 1 333 ? 16.281 -12.319 14.136 1.00 97.81 333 LYS A CA 1
ATOM 2453 C C . LYS A 1 333 ? 14.874 -12.540 14.682 1.00 97.81 333 LYS A C 1
ATOM 2455 O O . LYS A 1 333 ? 14.671 -12.993 15.807 1.00 97.81 333 LYS A O 1
ATOM 2460 N N . VAL A 1 334 ? 13.890 -12.327 13.813 1.00 98.50 334 VAL A N 1
ATOM 2461 C CA . VAL A 1 334 ? 12.553 -12.919 13.952 1.00 98.50 334 VAL A CA 1
ATOM 2462 C C . VAL A 1 334 ? 12.465 -14.181 13.104 1.00 98.50 334 VAL A C 1
ATOM 2464 O O . VAL A 1 334 ? 12.988 -14.218 11.992 1.00 98.50 334 VAL A O 1
ATOM 2467 N N . THR A 1 335 ? 11.793 -15.212 13.608 1.00 98.50 335 THR A N 1
ATOM 2468 C CA . THR A 1 335 ? 11.451 -16.414 12.842 1.00 98.50 335 THR A CA 1
ATOM 2469 C C . THR A 1 335 ? 9.944 -16.620 12.775 1.00 98.50 335 THR A C 1
ATOM 2471 O O . THR A 1 335 ? 9.221 -16.246 13.700 1.00 98.50 335 THR A O 1
ATOM 2474 N N . TYR A 1 336 ? 9.485 -17.194 11.664 1.00 98.56 336 TYR A N 1
ATOM 2475 C CA . TYR A 1 336 ? 8.085 -17.508 11.418 1.00 98.56 336 TYR A CA 1
ATOM 2476 C C . TYR A 1 336 ? 7.950 -18.803 10.619 1.00 98.56 336 TYR A C 1
ATOM 2478 O O . TYR A 1 336 ? 8.510 -18.935 9.531 1.00 98.56 336 TYR A O 1
ATOM 2486 N N . GLN A 1 337 ? 7.181 -19.756 11.139 1.00 98.25 337 GLN A N 1
ATOM 2487 C CA . GLN A 1 337 ? 6.846 -20.984 10.422 1.00 98.25 337 GLN A CA 1
ATOM 2488 C C . GLN A 1 337 ? 5.728 -20.697 9.414 1.00 98.25 337 GLN A C 1
ATOM 2490 O O . GLN A 1 337 ? 4.586 -20.478 9.814 1.00 98.25 337 GLN A O 1
ATOM 2495 N N . LEU A 1 338 ? 6.045 -20.710 8.117 1.00 98.31 338 LEU A N 1
ATOM 2496 C CA . LEU A 1 338 ? 5.027 -20.620 7.071 1.00 98.31 338 LEU A CA 1
ATOM 2497 C C . LEU A 1 338 ? 4.190 -21.901 7.024 1.00 98.31 338 LEU A C 1
ATOM 2499 O O . LEU A 1 338 ? 4.631 -22.970 7.463 1.00 98.31 338 LEU A O 1
ATOM 2503 N N . ASP A 1 339 ? 2.985 -21.779 6.475 1.00 97.69 339 ASP A N 1
ATOM 2504 C CA . ASP A 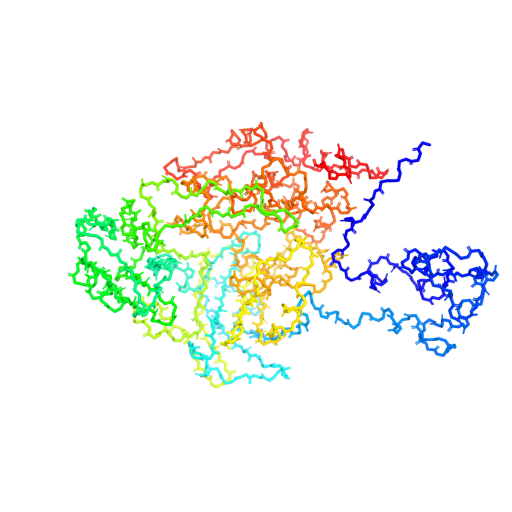1 339 ? 2.122 -22.928 6.222 1.00 97.69 339 ASP A CA 1
ATOM 2505 C C . ASP A 1 339 ? 2.686 -23.872 5.156 1.00 97.69 339 ASP A C 1
ATOM 2507 O O . ASP A 1 339 ? 3.674 -23.592 4.479 1.00 97.69 339 ASP A O 1
ATOM 2511 N N . ASP A 1 340 ? 2.005 -25.006 5.006 1.00 97.56 340 ASP A N 1
ATOM 2512 C CA . ASP A 1 340 ? 2.245 -25.935 3.910 1.00 97.56 340 ASP A CA 1
ATOM 2513 C C . ASP A 1 340 ? 1.941 -25.251 2.569 1.00 97.56 340 ASP A C 1
ATOM 2515 O O . ASP A 1 340 ? 0.860 -24.685 2.388 1.00 97.56 340 ASP A O 1
ATOM 2519 N N . VAL A 1 341 ? 2.873 -25.339 1.617 1.00 97.19 341 VAL A N 1
ATOM 2520 C CA . VAL A 1 341 ? 2.688 -24.833 0.245 1.00 97.19 341 VAL A CA 1
ATOM 2521 C C . VAL A 1 341 ? 1.696 -25.665 -0.582 1.00 97.19 341 VAL A C 1
ATOM 2523 O O . VAL A 1 341 ? 1.444 -25.377 -1.752 1.00 97.19 341 VAL A O 1
ATOM 2526 N N . LYS A 1 342 ? 1.113 -26.718 -0.004 1.00 96.31 342 LYS A N 1
ATOM 2527 C CA . LYS A 1 342 ? 0.088 -27.557 -0.623 1.00 96.31 342 LYS A CA 1
ATOM 2528 C C . LYS A 1 342 ? -1.089 -26.737 -1.157 1.00 96.31 342 LYS A C 1
ATOM 2530 O O . LYS A 1 342 ? -1.713 -25.957 -0.446 1.00 96.31 342 LYS A O 1
ATOM 2535 N N . GLY A 1 343 ? -1.452 -27.011 -2.411 1.00 92.44 343 GLY A N 1
ATOM 2536 C CA . GLY A 1 343 ? -2.592 -26.384 -3.088 1.00 92.44 343 GLY A CA 1
ATOM 2537 C C . GLY A 1 343 ? -2.289 -25.009 -3.686 1.00 92.44 343 GLY A C 1
ATOM 2538 O O . GLY A 1 343 ? -3.159 -24.440 -4.339 1.00 92.44 343 GLY A O 1
ATOM 2539 N N . LEU A 1 344 ? -1.071 -24.494 -3.504 1.00 95.19 344 LEU A N 1
ATOM 2540 C CA . LEU A 1 344 ? -0.613 -23.291 -4.182 1.00 95.19 344 LEU A CA 1
ATOM 2541 C C . LEU A 1 344 ? -0.327 -23.563 -5.665 1.00 95.19 344 LEU A C 1
ATOM 2543 O O . LEU A 1 344 ? 0.188 -24.618 -6.039 1.00 95.19 344 LEU A O 1
ATOM 2547 N N . THR A 1 345 ? -0.661 -22.590 -6.510 1.00 94.75 345 THR A N 1
ATOM 2548 C CA . THR A 1 345 ? -0.349 -22.614 -7.942 1.00 94.75 345 THR A CA 1
ATOM 2549 C C . THR A 1 345 ? 1.168 -22.552 -8.149 1.00 94.75 345 THR A C 1
ATOM 2551 O O . THR A 1 345 ? 1.821 -21.724 -7.516 1.00 94.75 345 THR A O 1
ATOM 2554 N N . PRO A 1 346 ? 1.757 -23.360 -9.050 1.00 96.75 346 PRO A N 1
ATOM 2555 C CA . PRO A 1 346 ? 3.172 -23.234 -9.371 1.00 96.75 346 PRO A CA 1
ATOM 2556 C C . PRO A 1 346 ? 3.536 -21.817 -9.838 1.00 96.75 346 PRO A C 1
ATOM 2558 O O . PRO A 1 346 ? 2.878 -21.275 -10.726 1.00 96.75 346 PRO A O 1
ATOM 2561 N N . GLY A 1 347 ? 4.580 -21.224 -9.262 1.00 96.81 347 GLY A N 1
ATOM 2562 C CA . GLY A 1 347 ? 5.015 -19.872 -9.606 1.00 96.81 347 GLY A CA 1
ATOM 2563 C C . GLY A 1 347 ? 6.012 -19.259 -8.625 1.00 96.81 347 GLY A C 1
ATOM 2564 O O . GLY A 1 347 ? 6.556 -19.921 -7.737 1.00 96.81 347 GLY A O 1
ATOM 2565 N N . THR A 1 348 ? 6.235 -17.958 -8.798 1.00 97.56 348 THR A N 1
ATOM 2566 C CA . THR A 1 348 ? 7.068 -17.113 -7.947 1.00 97.56 348 THR A CA 1
ATOM 2567 C C . THR A 1 348 ? 6.231 -16.470 -6.856 1.00 97.56 348 THR A C 1
ATOM 2569 O O . THR A 1 348 ? 5.262 -15.773 -7.127 1.00 97.56 348 THR A O 1
ATOM 2572 N N . TYR A 1 349 ? 6.647 -16.655 -5.616 1.00 97.25 349 TYR A N 1
ATOM 2573 C CA . TYR A 1 349 ? 6.042 -16.069 -4.432 1.00 97.25 349 TYR A CA 1
ATOM 2574 C C . TYR A 1 349 ? 6.990 -15.051 -3.816 1.00 97.25 349 TYR A C 1
ATOM 2576 O O . TYR A 1 349 ? 8.200 -15.086 -4.052 1.00 97.25 349 TYR A O 1
ATOM 2584 N N . MET A 1 350 ? 6.438 -14.142 -3.022 1.00 95.56 350 MET A N 1
ATOM 2585 C CA . MET A 1 350 ? 7.166 -13.026 -2.444 1.00 95.56 350 MET A CA 1
ATOM 2586 C C . MET A 1 350 ? 6.949 -12.933 -0.939 1.00 95.56 350 MET A C 1
ATOM 2588 O O . MET A 1 350 ? 5.865 -13.218 -0.432 1.00 95.56 350 MET A O 1
ATOM 2592 N N . VAL A 1 351 ? 7.991 -12.483 -0.244 1.00 96.50 351 VAL A N 1
ATOM 2593 C CA . VAL A 1 351 ? 7.946 -12.005 1.138 1.00 96.50 351 VAL A CA 1
ATOM 2594 C C . VAL A 1 351 ? 8.317 -10.531 1.118 1.00 96.50 351 VAL A C 1
ATOM 2596 O O . VAL A 1 351 ? 9.394 -10.188 0.635 1.00 96.50 351 VAL A O 1
ATOM 2599 N N . TYR A 1 352 ? 7.444 -9.669 1.628 1.00 93.12 352 TYR A N 1
ATOM 2600 C CA . TYR A 1 352 ? 7.701 -8.235 1.779 1.00 93.12 352 TYR A CA 1
ATOM 2601 C C . TYR A 1 352 ? 7.576 -7.849 3.248 1.00 93.12 352 TYR A C 1
ATOM 2603 O O . TYR A 1 352 ? 6.702 -8.357 3.943 1.00 93.12 352 TYR A O 1
ATOM 2611 N N . SER A 1 353 ? 8.441 -6.963 3.730 1.00 92.31 353 SER A N 1
ATOM 2612 C CA . SER A 1 353 ? 8.325 -6.368 5.060 1.00 92.31 353 SER A CA 1
ATOM 2613 C C . SER A 1 353 ? 8.649 -4.893 4.990 1.00 92.31 353 SER A C 1
ATOM 2615 O O . SER A 1 353 ? 9.510 -4.471 4.215 1.00 92.31 353 SER A O 1
ATOM 2617 N N . TYR A 1 354 ? 7.965 -4.146 5.845 1.00 87.31 354 TYR A N 1
ATOM 2618 C CA . TYR A 1 354 ? 8.257 -2.761 6.142 1.00 87.31 354 TYR A CA 1
ATOM 2619 C C . TYR A 1 354 ? 8.126 -2.539 7.652 1.00 87.31 354 TYR A C 1
ATOM 2621 O O . TYR A 1 354 ? 7.270 -3.127 8.329 1.00 87.31 354 TYR A O 1
ATOM 2629 N N . VAL A 1 355 ? 9.045 -1.748 8.194 1.00 88.62 355 VAL A N 1
ATOM 2630 C CA . VAL A 1 355 ? 9.217 -1.528 9.629 1.00 88.62 355 VAL A CA 1
ATOM 2631 C C . VAL A 1 355 ? 9.489 -0.052 9.872 1.00 88.62 355 VAL A C 1
ATOM 2633 O O . VAL A 1 355 ? 10.430 0.514 9.326 1.00 88.62 355 VAL A O 1
ATOM 2636 N N . ILE A 1 356 ? 8.672 0.562 10.722 1.00 85.25 356 ILE A N 1
ATOM 2637 C CA . ILE A 1 356 ? 8.634 2.000 10.967 1.00 85.25 356 ILE A CA 1
ATOM 2638 C C . ILE A 1 356 ? 8.791 2.239 12.469 1.00 85.25 356 ILE A C 1
ATOM 2640 O O . ILE A 1 356 ? 7.913 1.856 13.252 1.00 85.25 356 ILE A O 1
ATOM 2644 N N . PRO A 1 357 ? 9.903 2.848 12.909 1.00 82.19 357 PRO A N 1
ATOM 2645 C CA . PRO A 1 357 ? 10.095 3.215 14.306 1.00 82.19 357 PRO A CA 1
ATOM 2646 C C . PRO A 1 357 ? 9.053 4.224 14.799 1.00 82.19 357 PRO A C 1
ATOM 2648 O O . PRO A 1 357 ? 8.529 5.046 14.044 1.00 82.19 357 PRO A O 1
ATOM 2651 N N . ASN A 1 358 ? 8.782 4.210 16.101 1.00 79.12 358 ASN A N 1
ATOM 2652 C CA . ASN A 1 358 ? 7.981 5.250 16.735 1.00 79.12 358 ASN A CA 1
ATOM 2653 C C . ASN A 1 358 ? 8.641 6.628 16.582 1.00 79.12 358 ASN A C 1
ATOM 2655 O O . ASN A 1 358 ? 9.864 6.764 16.559 1.00 79.12 358 ASN A O 1
ATOM 2659 N N . GLY A 1 359 ? 7.814 7.670 16.481 1.00 67.75 359 GLY A N 1
ATOM 2660 C CA . GLY A 1 359 ? 8.278 9.043 16.256 1.00 67.75 359 GLY A CA 1
ATOM 2661 C C . GLY A 1 359 ? 8.618 9.368 14.797 1.00 67.75 359 GLY A C 1
ATOM 2662 O O . GLY A 1 359 ? 8.918 10.521 14.496 1.00 67.75 359 GLY A O 1
ATOM 2663 N N . VAL A 1 360 ? 8.528 8.396 13.883 1.00 63.88 360 VAL A N 1
ATOM 2664 C CA . VAL A 1 360 ? 8.454 8.658 12.441 1.00 63.88 360 VAL A CA 1
ATOM 2665 C C . VAL A 1 360 ? 6.991 8.969 12.109 1.00 63.88 360 VAL A C 1
ATOM 2667 O O . VAL A 1 360 ? 6.138 8.083 12.131 1.00 63.88 360 VAL A O 1
ATOM 2670 N N . LEU A 1 361 ? 6.679 10.248 11.888 1.00 55.00 361 LEU A N 1
ATOM 2671 C CA . LEU A 1 361 ? 5.337 10.726 11.541 1.00 55.00 361 LEU A CA 1
ATOM 2672 C C . LEU A 1 361 ? 5.335 11.253 10.103 1.00 55.00 361 LEU A C 1
ATOM 2674 O O . LEU A 1 361 ? 6.224 12.024 9.737 1.00 55.00 361 LEU A O 1
ATOM 2678 N N . ALA A 1 362 ? 4.310 10.890 9.322 1.00 47.56 362 ALA A N 1
ATOM 2679 C CA . ALA A 1 362 ? 3.993 11.597 8.080 1.00 47.56 362 ALA A CA 1
ATOM 2680 C C . ALA A 1 362 ? 3.739 13.067 8.427 1.00 47.56 362 ALA A C 1
ATOM 2682 O O . ALA A 1 362 ? 3.069 13.347 9.425 1.00 47.56 362 ALA A O 1
ATOM 2683 N N . GLY A 1 363 ? 4.318 13.982 7.648 1.00 44.59 363 GLY A N 1
ATOM 2684 C CA . GLY A 1 363 ? 4.468 15.392 7.997 1.00 44.59 363 GLY A CA 1
ATOM 2685 C C . GLY A 1 363 ? 3.275 15.993 8.746 1.00 44.59 363 GLY A C 1
ATOM 2686 O O . GLY A 1 363 ? 2.211 16.217 8.176 1.00 44.59 363 GLY A O 1
ATOM 2687 N N . THR A 1 364 ? 3.466 16.343 10.021 1.00 34.31 364 THR A N 1
ATOM 2688 C CA . THR A 1 364 ? 2.614 17.318 10.709 1.00 34.31 364 THR A CA 1
ATOM 2689 C C . THR A 1 364 ? 2.916 18.704 10.147 1.00 34.31 364 THR A C 1
ATOM 2691 O O . THR A 1 364 ? 3.621 19.499 10.763 1.00 34.31 364 THR A O 1
ATOM 2694 N N . VAL A 1 365 ? 2.416 18.985 8.945 1.00 29.56 365 VAL A N 1
ATOM 2695 C CA . VAL A 1 365 ? 2.311 20.336 8.391 1.00 29.56 365 VAL A CA 1
ATOM 2696 C C . VAL A 1 365 ? 1.109 20.369 7.456 1.00 29.56 365 VAL A C 1
ATOM 2698 O O . VAL A 1 365 ? 0.962 19.522 6.582 1.00 29.56 365 VAL A O 1
ATOM 2701 N N . ALA A 1 366 ? 0.224 21.326 7.715 1.00 29.55 366 ALA A N 1
ATOM 2702 C CA . ALA A 1 366 ? -1.043 21.534 7.038 1.00 29.55 366 ALA A CA 1
ATOM 2703 C C . ALA A 1 366 ? -0.939 21.454 5.512 1.00 29.55 366 ALA A C 1
ATOM 2705 O O . ALA A 1 366 ? -0.106 22.143 4.935 1.00 29.55 366 ALA A O 1
ATOM 2706 N N . ALA A 1 367 ? -1.873 20.694 4.931 1.00 29.80 367 ALA A N 1
ATOM 2707 C CA . ALA A 1 367 ? -2.180 20.542 3.514 1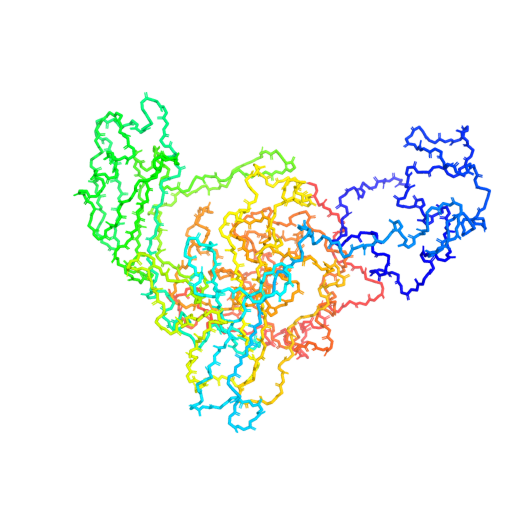.00 29.80 367 ALA A CA 1
ATOM 2708 C C . ALA A 1 367 ? -0.987 20.166 2.606 1.00 29.80 367 ALA A C 1
ATOM 2710 O O . ALA A 1 367 ? 0.082 20.772 2.676 1.00 29.80 367 ALA A O 1
ATOM 2711 N N . PRO A 1 368 ? -1.159 19.213 1.671 1.00 32.62 368 PRO A N 1
ATOM 2712 C CA . PRO A 1 368 ? -0.235 19.141 0.551 1.00 32.62 368 PRO A CA 1
ATOM 2713 C C . PRO A 1 368 ? -0.161 20.546 -0.063 1.00 32.62 368 PRO A C 1
ATOM 2715 O O . PRO A 1 368 ? -1.190 21.194 -0.289 1.00 32.62 368 PRO A O 1
ATOM 2718 N N . GLY A 1 369 ? 1.055 21.046 -0.300 1.00 30.89 369 GLY A N 1
ATOM 2719 C CA . GLY A 1 369 ? 1.234 22.193 -1.186 1.00 30.89 369 GLY A CA 1
ATOM 2720 C C . GLY A 1 369 ? 0.594 21.903 -2.554 1.00 30.89 369 GLY A C 1
ATOM 2721 O O . GLY A 1 369 ? 0.064 20.810 -2.770 1.00 30.89 369 GLY A O 1
ATOM 2722 N N . PRO A 1 370 ? 0.624 22.848 -3.510 1.00 33.69 370 PRO A N 1
ATOM 2723 C CA . PRO A 1 370 ? 0.167 22.582 -4.875 1.00 33.69 370 PRO A CA 1
ATOM 2724 C C . PRO A 1 370 ? 0.705 21.218 -5.332 1.00 33.69 370 PRO A C 1
ATOM 2726 O O . PRO A 1 370 ? 1.923 21.018 -5.296 1.00 33.69 370 PRO A O 1
ATOM 2729 N N . LYS A 1 371 ? -0.200 20.264 -5.625 1.00 40.19 371 LYS A N 1
ATOM 2730 C CA . LYS A 1 371 ? 0.150 18.867 -5.930 1.00 40.19 371 LYS A CA 1
ATOM 2731 C C . LYS A 1 371 ? 1.309 18.872 -6.935 1.00 40.19 371 LYS A C 1
ATOM 2733 O O . LYS A 1 371 ? 1.174 19.433 -8.020 1.00 40.19 371 LYS A O 1
ATOM 2738 N N . GLY A 1 372 ? 2.464 18.342 -6.523 1.00 37.22 372 GLY A N 1
ATOM 2739 C CA . GLY A 1 372 ? 3.704 18.339 -7.313 1.00 37.22 372 GLY A CA 1
ATOM 2740 C C . GLY A 1 372 ? 4.900 19.091 -6.713 1.00 37.22 372 GLY A C 1
ATOM 2741 O O . GLY A 1 372 ? 6.009 18.936 -7.219 1.00 37.22 372 GLY A O 1
ATOM 2742 N N . ALA A 1 373 ? 4.734 19.855 -5.627 1.00 34.50 373 ALA A N 1
ATOM 2743 C CA . ALA A 1 373 ? 5.863 20.404 -4.871 1.00 34.50 373 ALA A CA 1
ATOM 2744 C C . ALA A 1 373 ? 6.039 19.645 -3.540 1.00 34.50 373 ALA A C 1
ATOM 2746 O O . ALA A 1 373 ? 5.206 19.819 -2.646 1.00 34.50 373 ALA A O 1
ATOM 2747 N N . PRO A 1 374 ? 7.097 18.825 -3.367 1.00 36.19 374 PRO A N 1
ATOM 2748 C CA . PRO A 1 374 ? 7.376 18.206 -2.077 1.00 36.19 374 PRO A CA 1
ATOM 2749 C C . PRO A 1 374 ? 7.579 19.306 -1.033 1.00 36.19 374 PRO A C 1
ATOM 2751 O O . PRO A 1 374 ? 8.367 20.238 -1.223 1.00 36.19 374 PRO A O 1
ATOM 2754 N N . ASN A 1 375 ? 6.837 19.216 0.069 1.00 36.94 375 ASN A N 1
ATOM 2755 C CA . ASN A 1 375 ? 6.953 20.144 1.182 1.00 36.94 375 ASN A CA 1
ATOM 2756 C C . ASN A 1 375 ? 8.404 20.130 1.700 1.00 36.94 375 ASN A C 1
ATOM 2758 O O . ASN A 1 375 ? 8.926 19.087 2.092 1.00 36.94 375 ASN A O 1
ATOM 2762 N N . ALA A 1 376 ? 9.057 21.293 1.741 1.00 37.88 376 ALA A N 1
ATOM 2763 C CA . ALA A 1 376 ? 10.418 21.433 2.256 1.00 37.88 376 ALA A CA 1
ATOM 2764 C C . ALA A 1 376 ? 10.574 20.968 3.723 1.00 37.88 376 ALA A C 1
ATOM 2766 O O . ALA A 1 376 ? 11.672 20.594 4.120 1.00 37.88 376 ALA A O 1
ATOM 2767 N N . ALA A 1 377 ? 9.492 20.939 4.508 1.00 35.41 377 ALA A N 1
ATOM 2768 C CA . ALA A 1 377 ? 9.449 20.372 5.856 1.00 35.41 377 ALA A CA 1
ATOM 2769 C C . ALA A 1 377 ? 9.200 18.848 5.881 1.00 35.41 377 ALA A C 1
ATOM 2771 O O . ALA A 1 377 ? 9.699 18.183 6.784 1.00 35.41 377 ALA A O 1
ATOM 2772 N N . ALA A 1 378 ? 8.528 18.265 4.875 1.00 40.56 378 ALA A N 1
ATOM 2773 C CA . ALA A 1 378 ? 8.509 16.803 4.683 1.00 40.56 378 ALA A CA 1
ATOM 2774 C C . ALA A 1 378 ? 9.904 16.284 4.286 1.00 40.56 378 ALA A C 1
ATOM 2776 O O . ALA A 1 378 ? 10.327 15.215 4.713 1.00 40.56 378 ALA A O 1
ATOM 2777 N N . LYS A 1 379 ? 10.668 17.119 3.570 1.00 40.72 379 LYS A N 1
ATOM 2778 C CA . LYS A 1 379 ? 12.054 16.885 3.137 1.00 40.72 379 LYS A CA 1
ATOM 2779 C C . LYS A 1 379 ? 13.064 16.654 4.276 1.00 40.72 379 LYS A C 1
ATOM 2781 O O . LYS A 1 379 ? 14.185 16.244 3.997 1.00 40.72 379 LYS A O 1
ATOM 2786 N N . ALA A 1 380 ? 12.704 16.959 5.526 1.00 38.06 380 ALA A N 1
ATOM 2787 C CA . ALA A 1 380 ? 13.589 16.859 6.690 1.00 38.06 380 ALA A CA 1
ATOM 2788 C C . ALA A 1 380 ? 13.187 15.756 7.692 1.00 38.06 380 ALA A C 1
ATOM 2790 O O . ALA A 1 380 ? 13.868 15.574 8.701 1.00 38.06 380 ALA A O 1
ATOM 2791 N N . LEU A 1 381 ? 12.096 15.019 7.451 1.00 43.56 381 LEU A N 1
ATOM 2792 C CA . LEU A 1 381 ? 11.551 14.058 8.414 1.00 43.56 381 LEU A CA 1
ATOM 2793 C C . LEU A 1 381 ? 11.944 12.614 8.070 1.00 43.56 381 LEU A C 1
ATOM 2795 O O . LEU A 1 381 ? 11.340 11.988 7.213 1.00 43.56 381 LEU A O 1
ATOM 2799 N N . ASN A 1 382 ? 12.967 12.118 8.775 1.00 51.12 382 ASN A 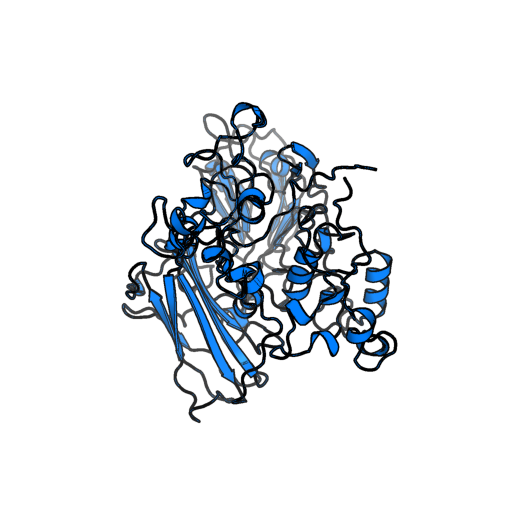N 1
ATOM 2800 C CA . ASN A 1 382 ? 13.203 10.763 9.314 1.00 51.12 382 ASN A CA 1
ATOM 2801 C C . ASN A 1 382 ? 12.784 9.485 8.539 1.00 51.12 382 ASN A C 1
ATOM 2803 O O . ASN A 1 382 ? 12.756 8.411 9.138 1.00 51.12 382 ASN A O 1
ATOM 2807 N N . ALA A 1 383 ? 12.500 9.548 7.238 1.00 49.06 383 ALA A N 1
ATOM 2808 C CA . ALA A 1 383 ? 12.252 8.370 6.402 1.00 49.06 383 ALA A CA 1
ATOM 2809 C C . ALA A 1 383 ? 13.493 7.461 6.291 1.00 49.06 383 ALA A C 1
ATOM 2811 O O . ALA A 1 383 ? 13.363 6.287 5.970 1.00 49.06 383 ALA A O 1
ATOM 2812 N N . SER A 1 384 ? 14.692 7.962 6.626 1.00 51.34 384 SER A N 1
ATOM 2813 C CA . SER A 1 384 ? 15.925 7.161 6.702 1.00 51.34 384 SER A CA 1
ATOM 2814 C C . SER A 1 384 ? 15.901 6.089 7.793 1.00 51.34 384 SER A C 1
ATOM 2816 O O . SER A 1 384 ? 16.782 5.245 7.818 1.00 51.34 384 SER A O 1
ATOM 2818 N N . ARG A 1 385 ? 14.918 6.121 8.703 1.00 63.78 385 ARG A N 1
ATOM 2819 C CA . ARG A 1 385 ? 14.778 5.130 9.778 1.00 63.78 385 ARG A CA 1
ATOM 2820 C C . ARG A 1 385 ? 13.774 4.024 9.477 1.00 63.78 385 ARG A C 1
ATOM 2822 O O . ARG A 1 385 ? 13.645 3.100 10.280 1.00 63.78 385 ARG A O 1
ATOM 2829 N N . GLU A 1 386 ? 13.041 4.111 8.370 1.00 76.38 386 GLU A N 1
ATOM 2830 C CA . GLU A 1 386 ? 12.197 3.007 7.919 1.00 76.38 386 GLU A CA 1
ATOM 2831 C C . GLU A 1 386 ? 13.068 1.908 7.309 1.00 76.38 386 GLU A C 1
ATOM 2833 O O . GLU A 1 386 ? 14.015 2.197 6.579 1.00 76.38 386 GLU A O 1
ATOM 2838 N N . ALA A 1 387 ? 12.737 0.650 7.599 1.00 84.25 387 ALA A N 1
ATOM 2839 C CA . ALA A 1 387 ? 13.380 -0.503 6.992 1.00 84.25 387 ALA A CA 1
ATOM 2840 C C . ALA A 1 387 ? 12.416 -1.254 6.076 1.00 84.25 387 ALA A C 1
ATOM 2842 O O . ALA A 1 387 ? 11.295 -1.550 6.489 1.00 84.25 387 ALA A O 1
ATOM 2843 N N . ILE A 1 388 ? 12.874 -1.637 4.882 1.00 88.06 388 ILE A N 1
ATOM 2844 C CA . ILE A 1 388 ? 12.123 -2.510 3.971 1.00 88.06 388 ILE A CA 1
ATOM 2845 C C . ILE A 1 388 ? 12.945 -3.676 3.453 1.00 88.06 388 ILE A C 1
ATOM 2847 O O . ILE A 1 388 ? 14.172 -3.620 3.363 1.00 88.06 388 ILE A O 1
ATOM 2851 N N . GLY A 1 389 ? 12.250 -4.729 3.041 1.00 89.81 389 GLY A N 1
ATOM 2852 C CA . GLY A 1 389 ? 12.853 -5.848 2.336 1.00 89.81 389 GLY A CA 1
ATOM 2853 C C . GLY A 1 389 ? 11.852 -6.554 1.446 1.00 89.81 389 GLY A C 1
ATOM 2854 O O . GLY A 1 389 ? 10.671 -6.635 1.777 1.00 89.81 389 GLY A O 1
ATOM 2855 N N . LEU A 1 390 ? 12.349 -7.127 0.352 1.00 92.88 390 LEU A N 1
ATOM 2856 C CA . LEU A 1 390 ? 11.612 -8.031 -0.524 1.00 92.88 390 LEU A CA 1
ATOM 2857 C C . LEU A 1 390 ? 12.483 -9.254 -0.837 1.00 92.88 390 LEU A C 1
ATOM 2859 O O . LEU A 1 390 ? 13.651 -9.114 -1.195 1.00 92.88 390 LEU A O 1
ATOM 2863 N N . MET A 1 391 ? 11.908 -10.449 -0.749 1.00 95.06 391 MET A N 1
ATOM 2864 C CA . MET A 1 391 ? 12.513 -11.700 -1.214 1.00 95.06 391 MET A CA 1
ATOM 2865 C C . MET A 1 391 ? 11.527 -12.443 -2.109 1.00 95.06 391 MET A C 1
ATOM 2867 O O . MET A 1 391 ? 10.329 -12.430 -1.847 1.00 95.06 391 MET A O 1
ATOM 2871 N N . THR A 1 392 ? 12.029 -13.135 -3.134 1.00 96.75 392 THR A N 1
ATOM 2872 C CA . THR A 1 392 ? 11.230 -14.062 -3.947 1.00 96.75 392 THR A CA 1
ATOM 2873 C C . THR A 1 392 ? 11.646 -15.504 -3.687 1.00 96.75 392 THR A C 1
ATOM 2875 O O . THR A 1 392 ? 12.835 -15.774 -3.525 1.00 96.75 392 THR A O 1
ATOM 2878 N N . PHE A 1 393 ? 10.701 -16.436 -3.737 1.00 97.81 393 PHE A N 1
ATOM 2879 C CA . PHE A 1 393 ? 10.944 -17.880 -3.700 1.00 97.81 393 PHE A CA 1
ATOM 2880 C C . PHE A 1 393 ? 10.013 -18.604 -4.677 1.00 97.81 393 PHE A C 1
ATOM 2882 O O . PHE A 1 393 ? 9.048 -18.017 -5.160 1.00 97.81 393 PHE A O 1
ATOM 2889 N N . GLN A 1 394 ? 10.313 -19.860 -5.008 1.00 98.00 394 GLN A N 1
ATOM 2890 C CA . GLN A 1 394 ? 9.527 -20.619 -5.980 1.00 98.00 394 GLN A CA 1
ATOM 2891 C C . GLN A 1 394 ? 8.739 -21.755 -5.333 1.00 98.00 394 GLN A C 1
ATOM 2893 O O . GLN A 1 394 ? 9.234 -22.429 -4.427 1.00 98.00 394 GLN A O 1
ATOM 2898 N N . VAL A 1 395 ? 7.535 -21.994 -5.845 1.00 98.31 395 VAL A N 1
ATOM 2899 C CA . VAL A 1 395 ? 6.669 -23.119 -5.475 1.00 98.31 395 VAL A CA 1
ATOM 2900 C C . VAL A 1 395 ? 6.303 -23.872 -6.748 1.00 98.31 395 VAL A C 1
ATOM 2902 O O . VAL A 1 395 ? 5.918 -23.259 -7.737 1.00 98.31 395 VAL A O 1
ATOM 2905 N N . GLY A 1 396 ? 6.441 -25.196 -6.751 1.00 97.50 396 GLY A N 1
ATOM 2906 C CA . GLY A 1 396 ? 6.033 -26.081 -7.851 1.00 97.50 396 GLY A CA 1
ATOM 2907 C C . GLY A 1 396 ? 6.782 -25.937 -9.189 1.00 97.50 396 GLY A C 1
ATOM 2908 O O . GLY A 1 396 ? 6.516 -26.714 -10.101 1.00 97.50 396 GLY A O 1
ATOM 2909 N N . THR A 1 397 ? 7.691 -24.972 -9.340 1.00 96.88 397 THR A N 1
ATOM 2910 C CA . THR A 1 397 ? 8.478 -24.738 -10.562 1.00 96.88 397 THR A CA 1
ATOM 2911 C C . THR A 1 397 ? 9.813 -24.083 -10.225 1.00 96.88 397 THR A C 1
ATOM 2913 O O . THR A 1 397 ? 9.904 -23.342 -9.260 1.00 96.88 397 THR A O 1
ATOM 2916 N N . GLU A 1 398 ? 10.852 -24.315 -11.025 1.00 96.44 398 GLU A N 1
ATOM 2917 C CA . GLU A 1 398 ? 12.135 -23.599 -10.914 1.00 96.44 398 GLU A CA 1
ATOM 2918 C C . GLU A 1 398 ? 12.122 -22.262 -11.662 1.00 96.44 398 GLU A C 1
ATOM 2920 O O . GLU A 1 398 ? 12.969 -21.409 -11.413 1.00 96.44 398 GLU A O 1
ATOM 2925 N N . THR A 1 399 ? 11.194 -22.094 -12.611 1.00 95.56 399 THR A N 1
ATOM 2926 C CA . THR A 1 399 ? 11.194 -20.967 -13.550 1.00 95.56 399 THR A CA 1
ATOM 2927 C C . THR A 1 399 ? 10.530 -19.747 -12.920 1.00 95.56 399 THR A C 1
ATOM 2929 O O . THR A 1 399 ? 9.314 -19.782 -12.712 1.00 95.56 399 THR A O 1
ATOM 2932 N N . PRO A 1 400 ? 11.269 -18.647 -12.679 1.00 94.38 400 PRO A N 1
ATOM 2933 C CA . PRO A 1 400 ? 10.670 -17.441 -12.138 1.00 94.38 400 PRO A CA 1
ATOM 2934 C C . PRO A 1 400 ? 9.676 -16.823 -13.121 1.00 94.38 400 PRO A C 1
ATOM 2936 O O . PRO A 1 400 ? 9.957 -16.673 -14.313 1.00 94.38 400 PRO A O 1
ATOM 2939 N N . GLU A 1 401 ? 8.523 -16.406 -12.614 1.00 94.88 401 GLU A N 1
ATOM 2940 C CA . GLU A 1 401 ? 7.536 -15.676 -13.397 1.00 94.88 401 GLU A CA 1
ATOM 2941 C C . GLU A 1 401 ? 8.084 -14.305 -13.793 1.00 94.88 401 GLU A C 1
ATOM 2943 O O . GLU A 1 401 ? 8.723 -13.610 -13.002 1.00 94.88 401 GLU A O 1
ATOM 2948 N N . LYS A 1 402 ? 7.785 -13.862 -15.011 1.00 93.50 402 LYS A N 1
ATOM 2949 C CA . LYS A 1 402 ? 8.119 -12.502 -15.439 1.00 93.50 402 LYS A CA 1
ATOM 2950 C C . LYS A 1 402 ? 7.284 -11.471 -14.672 1.00 93.50 402 LYS A C 1
ATOM 2952 O O . LYS A 1 402 ? 6.155 -11.742 -14.265 1.00 93.50 402 LYS A O 1
ATOM 2957 N N . LYS A 1 403 ? 7.817 -10.258 -14.503 1.00 91.31 403 LYS A N 1
ATOM 2958 C CA . LYS A 1 403 ? 7.045 -9.125 -13.965 1.00 91.31 403 LYS A CA 1
ATOM 2959 C C . LYS A 1 403 ? 5.991 -8.671 -14.972 1.00 91.31 403 LYS A C 1
ATOM 2961 O O . LYS A 1 403 ? 6.181 -8.794 -16.180 1.00 91.31 403 LYS A O 1
ATOM 2966 N N . VAL A 1 404 ? 4.881 -8.122 -14.478 1.00 87.94 404 VAL A N 1
ATOM 2967 C CA . VAL A 1 404 ? 3.814 -7.578 -15.340 1.00 87.94 404 VAL A CA 1
ATOM 2968 C C . VAL A 1 404 ? 4.249 -6.293 -16.051 1.00 87.94 404 VAL A C 1
ATOM 2970 O O . VAL A 1 404 ? 3.825 -6.043 -17.175 1.00 87.94 404 VAL A O 1
ATOM 2973 N N . ALA A 1 405 ? 5.114 -5.504 -15.415 1.00 90.25 405 ALA A N 1
ATOM 2974 C CA . ALA A 1 405 ? 5.685 -4.274 -15.941 1.00 90.25 405 ALA A CA 1
ATOM 2975 C C . ALA A 1 405 ? 7.111 -4.083 -15.398 1.00 90.25 405 ALA A C 1
ATOM 2977 O O . ALA A 1 405 ? 7.448 -4.591 -14.327 1.00 90.25 405 ALA A O 1
ATOM 2978 N N . THR A 1 406 ? 7.933 -3.349 -16.135 1.00 89.50 406 THR A N 1
ATOM 2979 C CA . THR A 1 406 ? 9.290 -2.924 -15.763 1.00 89.50 406 THR A CA 1
ATOM 2980 C C . THR A 1 406 ? 9.490 -1.464 -16.198 1.00 89.50 406 THR A C 1
ATOM 2982 O O . THR A 1 406 ? 8.521 -0.774 -16.516 1.00 89.50 406 THR A O 1
ATOM 2985 N N . ASN A 1 407 ? 10.730 -0.958 -16.202 1.00 87.00 407 ASN A N 1
ATOM 2986 C CA . ASN A 1 407 ? 11.099 0.350 -16.769 1.00 87.00 407 ASN A CA 1
ATOM 2987 C C . ASN A 1 407 ? 10.541 1.603 -16.065 1.00 87.00 407 ASN A C 1
ATOM 2989 O O . ASN A 1 407 ? 10.710 2.709 -16.582 1.00 87.00 407 ASN A O 1
ATOM 2993 N N . CYS A 1 408 ? 9.945 1.467 -14.877 1.00 84.38 408 CYS A N 1
ATOM 2994 C CA . CYS A 1 408 ? 9.439 2.581 -14.069 1.00 84.38 408 CYS A CA 1
ATOM 2995 C C . CYS A 1 408 ? 10.531 3.630 -13.780 1.00 84.38 408 CYS A C 1
ATOM 2997 O O . CYS A 1 408 ? 10.328 4.836 -13.945 1.00 84.38 408 CYS A O 1
ATOM 2999 N N . SER A 1 409 ? 11.726 3.159 -13.410 1.00 78.31 409 SER A N 1
ATOM 3000 C CA . SER A 1 409 ? 12.884 3.987 -13.052 1.00 78.31 409 SER A CA 1
ATOM 3001 C C . SER A 1 409 ? 13.404 4.855 -14.201 1.00 78.31 409 SER A C 1
ATOM 3003 O O . SER A 1 409 ? 14.063 5.859 -13.948 1.00 78.31 409 SER A O 1
ATOM 3005 N N . ASN A 1 410 ? 13.040 4.560 -15.455 1.00 79.44 410 ASN A N 1
ATOM 3006 C CA . ASN A 1 410 ? 13.404 5.401 -16.600 1.00 79.44 410 ASN A CA 1
ATOM 3007 C C . ASN A 1 410 ? 12.800 6.811 -16.520 1.00 79.44 410 ASN A C 1
ATOM 3009 O O . ASN A 1 410 ? 13.309 7.732 -17.152 1.00 79.44 410 ASN A O 1
ATOM 3013 N N . CYS A 1 411 ? 11.690 6.978 -15.797 1.00 79.19 411 CYS A N 1
ATOM 3014 C CA . CYS A 1 411 ? 11.082 8.286 -15.548 1.00 79.19 411 CYS A CA 1
ATOM 3015 C C . CYS A 1 411 ? 11.094 8.647 -14.063 1.00 79.19 411 CYS A C 1
ATOM 3017 O O . CYS A 1 411 ? 11.211 9.823 -13.736 1.00 79.19 411 CYS A O 1
ATOM 3019 N N . HIS A 1 412 ? 10.997 7.652 -13.179 1.00 78.31 412 HIS A N 1
ATOM 3020 C CA . HIS A 1 412 ? 10.869 7.855 -11.738 1.00 78.31 412 HIS A CA 1
ATOM 3021 C C . HIS A 1 412 ? 12.179 7.718 -10.949 1.00 78.31 412 HIS A C 1
ATOM 3023 O O . HIS A 1 412 ? 12.186 7.996 -9.753 1.00 78.31 412 HIS A O 1
ATOM 3029 N N . ALA A 1 413 ? 13.284 7.322 -11.590 1.00 74.19 413 ALA A N 1
ATOM 3030 C CA . ALA A 1 413 ? 14.579 7.102 -10.945 1.00 74.19 413 ALA A CA 1
ATOM 3031 C C . ALA A 1 413 ? 14.467 6.239 -9.665 1.00 74.19 413 ALA A C 1
ATOM 3033 O O . ALA A 1 413 ? 13.888 5.154 -9.709 1.00 74.19 413 ALA A O 1
ATOM 3034 N N . ASP A 1 414 ? 15.022 6.719 -8.555 1.00 68.12 414 ASP A N 1
ATOM 3035 C CA . ASP A 1 414 ? 15.090 6.115 -7.219 1.00 68.12 414 ASP A CA 1
ATOM 3036 C C . ASP A 1 414 ? 14.020 6.660 -6.255 1.00 68.12 414 ASP A C 1
ATOM 3038 O O . ASP A 1 414 ? 14.144 6.547 -5.035 1.00 68.12 414 ASP A O 1
ATOM 3042 N N . THR A 1 415 ? 12.955 7.266 -6.785 1.00 70.75 415 THR A N 1
ATOM 3043 C CA . THR A 1 415 ? 11.866 7.776 -5.946 1.00 70.75 415 THR A CA 1
ATOM 3044 C C . THR A 1 415 ? 11.139 6.645 -5.213 1.00 70.75 415 THR A C 1
ATOM 3046 O O . THR A 1 415 ? 10.968 5.536 -5.723 1.00 70.75 415 THR A O 1
ATOM 3049 N N . ILE A 1 416 ? 10.706 6.941 -3.989 1.00 72.56 416 ILE A N 1
ATOM 3050 C CA . ILE A 1 416 ? 10.004 6.004 -3.111 1.00 72.56 416 ILE A CA 1
ATOM 3051 C C . ILE A 1 416 ? 8.669 6.637 -2.721 1.00 72.56 416 ILE A C 1
ATOM 3053 O O . ILE A 1 416 ? 8.628 7.793 -2.299 1.00 72.56 416 ILE A O 1
ATOM 3057 N N . TRP A 1 417 ? 7.585 5.883 -2.887 1.00 72.06 417 TRP A N 1
ATOM 3058 C CA . TRP A 1 417 ? 6.222 6.320 -2.582 1.00 72.06 417 TRP A CA 1
ATOM 3059 C C . TRP A 1 417 ? 5.867 6.108 -1.117 1.00 72.06 417 TRP A C 1
ATOM 3061 O O . TRP A 1 417 ? 6.497 5.302 -0.438 1.00 72.06 417 TRP A O 1
ATOM 3071 N N . HIS A 1 418 ? 4.817 6.807 -0.671 1.00 70.06 418 HIS A N 1
ATOM 3072 C CA . HIS A 1 418 ? 4.235 6.688 0.671 1.00 70.06 418 HIS A CA 1
ATOM 3073 C C . HIS A 1 418 ? 5.204 7.039 1.808 1.00 70.06 418 HIS A C 1
ATOM 3075 O O . HIS A 1 418 ? 5.150 6.439 2.878 1.00 70.06 418 HIS A O 1
ATOM 3081 N N . LEU A 1 419 ? 6.094 8.009 1.572 1.00 64.81 419 LEU A N 1
ATOM 3082 C CA . LEU A 1 419 ? 7.027 8.518 2.584 1.00 64.81 419 LEU A CA 1
ATOM 3083 C C . LEU A 1 419 ? 6.541 9.796 3.275 1.00 64.81 419 LEU A C 1
ATOM 3085 O O . LEU A 1 419 ? 6.963 10.098 4.388 1.00 64.81 419 LEU A O 1
ATOM 3089 N N . ASP A 1 420 ? 5.676 10.558 2.617 1.00 53.19 420 ASP A N 1
ATOM 3090 C CA . ASP A 1 420 ? 5.212 11.884 3.025 1.00 53.19 420 ASP A CA 1
ATOM 3091 C C . ASP A 1 420 ? 3.704 11.942 3.319 1.00 53.19 420 ASP A C 1
ATOM 3093 O O . ASP A 1 420 ? 3.241 12.876 3.977 1.00 53.19 420 ASP A O 1
ATOM 3097 N N . GLU A 1 421 ? 2.953 10.919 2.909 1.00 51.22 421 GLU A N 1
ATOM 3098 C CA . GLU A 1 421 ? 1.524 10.758 3.172 1.00 51.22 421 GLU A CA 1
ATOM 3099 C C . GLU A 1 421 ? 1.285 9.599 4.149 1.00 51.22 421 GLU A C 1
ATOM 3101 O O . GLU A 1 421 ? 1.911 8.546 4.057 1.00 51.22 421 GLU A O 1
ATOM 3106 N N . GLY A 1 422 ? 0.396 9.807 5.124 1.00 50.34 422 GLY A N 1
ATOM 3107 C CA . GLY A 1 422 ? 0.080 8.804 6.140 1.00 50.34 422 GLY A CA 1
ATOM 3108 C C . GLY A 1 422 ? -1.004 7.809 5.688 1.00 50.34 422 GLY A C 1
ATOM 3109 O O . GLY A 1 422 ? -1.935 8.221 4.993 1.00 50.34 422 GLY A O 1
ATOM 3110 N N . PRO A 1 423 ? -0.976 6.544 6.157 1.00 56.22 423 PRO A N 1
ATOM 3111 C CA . PRO A 1 423 ? 0.126 5.893 6.873 1.00 56.22 423 PRO A CA 1
ATOM 3112 C C . PRO A 1 423 ? 1.357 5.724 5.967 1.00 56.22 423 PRO A C 1
ATOM 3114 O O . PRO A 1 423 ? 1.209 5.490 4.774 1.00 56.22 423 PRO A O 1
ATOM 3117 N N . ILE A 1 424 ? 2.553 5.871 6.547 1.00 63.78 424 ILE A N 1
ATOM 3118 C CA . ILE A 1 424 ? 3.816 5.638 5.834 1.00 63.78 424 ILE A CA 1
ATOM 3119 C C . ILE A 1 424 ? 3.931 4.133 5.565 1.00 63.78 424 ILE A C 1
ATOM 3121 O O . ILE A 1 424 ? 3.697 3.331 6.471 1.00 63.78 424 ILE A O 1
ATOM 3125 N N . HIS A 1 425 ? 4.277 3.755 4.337 1.00 70.25 425 HIS A N 1
ATOM 3126 C CA . HIS A 1 425 ? 4.614 2.380 3.940 1.00 70.25 425 HIS A CA 1
ATOM 3127 C C . HIS A 1 425 ? 5.438 2.426 2.656 1.00 70.25 425 HIS A C 1
ATOM 3129 O O . HIS A 1 425 ? 4.909 2.357 1.548 1.00 70.25 425 HIS A O 1
ATOM 3135 N N . SER A 1 426 ? 6.746 2.605 2.791 1.00 74.56 426 SER A N 1
ATOM 3136 C CA . SER A 1 426 ? 7.602 2.904 1.650 1.00 74.56 426 SER A CA 1
ATOM 3137 C C . SER A 1 426 ? 7.510 1.868 0.526 1.00 74.56 426 SER A C 1
ATOM 3139 O O . SER A 1 426 ? 7.682 0.659 0.713 1.00 74.56 426 SER A O 1
ATOM 3141 N N . ALA A 1 427 ? 7.261 2.368 -0.683 1.00 76.31 427 ALA A N 1
ATOM 3142 C CA . ALA A 1 427 ? 7.133 1.549 -1.879 1.00 76.31 427 ALA A CA 1
ATOM 3143 C C . ALA A 1 427 ? 8.085 2.059 -2.971 1.00 76.31 427 ALA A C 1
ATOM 3145 O O . ALA A 1 427 ? 7.818 3.091 -3.596 1.00 76.31 427 ALA A O 1
ATOM 3146 N N . PRO A 1 428 ? 9.208 1.360 -3.218 1.00 79.31 428 PRO A N 1
ATOM 3147 C CA . PRO A 1 428 ? 10.023 1.585 -4.406 1.00 79.31 428 PRO A CA 1
ATOM 3148 C C . PRO A 1 428 ? 9.211 1.372 -5.692 1.00 79.31 428 PRO A C 1
ATOM 3150 O O . PRO A 1 428 ? 8.225 0.635 -5.696 1.00 79.31 428 PRO A O 1
ATOM 3153 N N . PHE A 1 429 ? 9.659 1.965 -6.804 1.00 80.19 429 PHE A N 1
ATOM 3154 C CA . PHE A 1 429 ? 9.047 1.826 -8.135 1.00 80.19 429 PHE A CA 1
ATOM 3155 C C . PHE A 1 429 ? 9.254 0.442 -8.780 1.00 80.19 429 PHE A C 1
ATOM 3157 O O . PHE A 1 429 ? 9.776 0.296 -9.887 1.00 80.19 429 PHE A O 1
ATOM 3164 N N . ASP A 1 430 ? 8.801 -0.592 -8.085 1.00 84.25 430 ASP A N 1
ATOM 3165 C CA . ASP A 1 430 ? 8.861 -1.985 -8.487 1.00 84.25 430 ASP A CA 1
ATOM 3166 C C . ASP A 1 430 ? 7.497 -2.646 -8.208 1.00 84.25 430 ASP A C 1
ATOM 3168 O O . ASP A 1 430 ? 7.054 -2.668 -7.056 1.00 84.25 430 ASP A O 1
ATOM 3172 N N . PRO A 1 431 ? 6.819 -3.196 -9.239 1.00 85.88 431 PRO A N 1
ATOM 3173 C CA . PRO A 1 431 ? 5.494 -3.786 -9.081 1.00 85.88 431 PRO A CA 1
ATOM 3174 C C . PRO A 1 431 ? 5.401 -4.860 -8.001 1.00 85.88 431 PRO A C 1
ATOM 3176 O O . PRO A 1 431 ? 4.330 -5.007 -7.419 1.00 85.88 431 PRO A O 1
ATOM 3179 N N . ASP A 1 432 ? 6.477 -5.599 -7.720 1.00 88.62 432 ASP A N 1
ATOM 3180 C CA . ASP A 1 432 ? 6.431 -6.642 -6.694 1.00 88.62 432 ASP A CA 1
ATOM 3181 C C . ASP A 1 432 ? 6.131 -6.030 -5.311 1.00 88.62 432 ASP A C 1
ATOM 3183 O O . ASP A 1 432 ? 5.249 -6.527 -4.623 1.00 88.62 432 ASP A O 1
ATOM 3187 N N . TYR A 1 433 ? 6.735 -4.887 -4.955 1.00 86.69 433 TYR A N 1
ATOM 3188 C CA . TYR A 1 433 ? 6.449 -4.186 -3.691 1.00 86.69 433 TYR A CA 1
ATOM 3189 C C . TYR A 1 433 ? 4.997 -3.718 -3.615 1.00 86.69 433 TYR A C 1
ATOM 3191 O O . TYR A 1 433 ? 4.309 -3.928 -2.618 1.00 86.69 433 TYR A O 1
ATOM 3199 N N . CYS A 1 434 ? 4.507 -3.109 -4.695 1.00 82.44 434 CYS A N 1
ATOM 3200 C CA . CYS A 1 434 ? 3.153 -2.575 -4.746 1.00 82.44 434 CYS A CA 1
ATOM 3201 C C . CYS A 1 434 ? 2.101 -3.680 -4.586 1.00 82.44 434 CYS A C 1
ATOM 3203 O O . CYS A 1 434 ? 1.095 -3.468 -3.914 1.00 82.44 434 CYS A O 1
ATOM 3205 N N . LYS A 1 435 ? 2.327 -4.858 -5.183 1.00 81.62 435 LYS A N 1
ATOM 3206 C CA . LYS A 1 435 ? 1.378 -5.982 -5.169 1.00 81.62 435 LYS A CA 1
ATOM 3207 C C . LYS A 1 435 ? 1.191 -6.606 -3.788 1.00 81.62 435 LYS A C 1
ATOM 3209 O O . LYS A 1 435 ? 0.204 -7.292 -3.595 1.00 81.62 435 LYS A O 1
ATOM 3214 N N . ALA A 1 436 ? 2.050 -6.325 -2.811 1.00 79.50 436 ALA A N 1
ATOM 3215 C CA . ALA A 1 436 ? 1.795 -6.750 -1.436 1.00 79.50 436 ALA A CA 1
ATOM 3216 C C . ALA A 1 436 ? 0.541 -6.083 -0.826 1.00 79.50 436 ALA A C 1
ATOM 3218 O O . ALA A 1 436 ? -0.052 -6.624 0.106 1.00 79.50 436 ALA A O 1
ATOM 3219 N N . CYS A 1 437 ? 0.150 -4.912 -1.348 1.00 76.19 437 CYS A N 1
ATOM 3220 C CA . CYS A 1 437 ? -0.996 -4.133 -0.872 1.00 76.19 437 CYS A CA 1
ATOM 3221 C C . CYS A 1 437 ? -2.035 -3.883 -1.976 1.00 76.19 437 CYS A C 1
ATOM 3223 O O . CYS A 1 437 ? -3.230 -3.954 -1.723 1.00 76.19 437 CYS A O 1
ATOM 3225 N N . HIS A 1 438 ? -1.582 -3.585 -3.197 1.00 76.69 438 HIS A N 1
ATOM 3226 C CA . HIS A 1 438 ? -2.390 -3.254 -4.374 1.00 76.69 438 HIS A CA 1
ATOM 3227 C C . HIS A 1 438 ? -2.674 -4.482 -5.263 1.00 76.69 438 HIS A C 1
ATOM 3229 O O . HIS A 1 438 ? -2.626 -4.374 -6.495 1.00 76.69 438 HIS A O 1
ATOM 3235 N N . ASP A 1 439 ? -2.915 -5.661 -4.681 1.00 67.12 439 ASP A N 1
ATOM 3236 C CA . ASP A 1 439 ? -3.342 -6.837 -5.453 1.00 67.12 439 ASP A CA 1
ATOM 3237 C C . ASP A 1 439 ? -4.866 -7.007 -5.544 1.00 67.12 439 ASP A C 1
ATOM 3239 O O . ASP A 1 439 ? -5.653 -6.127 -5.199 1.00 67.12 439 ASP A O 1
ATOM 3243 N N . TYR A 1 440 ? -5.262 -8.122 -6.155 1.00 55.12 440 TYR A N 1
ATOM 3244 C CA . TYR A 1 440 ? -6.624 -8.440 -6.555 1.00 55.12 440 TYR A CA 1
ATOM 3245 C C . TYR A 1 440 ? -7.462 -9.081 -5.442 1.00 55.12 440 TYR A C 1
ATOM 3247 O O . TYR A 1 440 ? -8.597 -9.487 -5.714 1.00 55.12 440 TYR A O 1
ATOM 3255 N N . GLN A 1 441 ? -6.959 -9.221 -4.211 1.00 52.19 441 GLN A N 1
ATOM 3256 C CA . GLN A 1 441 ? -7.711 -9.934 -3.189 1.00 52.19 441 GLN A CA 1
ATOM 3257 C C . GLN A 1 441 ? -8.720 -9.043 -2.451 1.00 52.19 441 GLN A C 1
ATOM 3259 O O . GLN A 1 441 ? -8.380 -8.164 -1.666 1.00 52.19 441 GLN A O 1
ATOM 3264 N N . ARG A 1 442 ? -10.000 -9.399 -2.614 1.00 46.91 442 ARG A N 1
ATOM 3265 C CA . ARG A 1 442 ? -11.024 -9.256 -1.575 1.00 46.91 442 ARG A CA 1
ATOM 3266 C C . ARG A 1 442 ? -11.143 -10.599 -0.851 1.00 46.91 442 ARG A C 1
ATOM 3268 O O . ARG A 1 442 ? -11.614 -11.567 -1.446 1.00 46.91 442 ARG A O 1
ATOM 3275 N N . TRP A 1 443 ? -10.756 -10.677 0.421 1.00 39.50 443 TRP A N 1
ATOM 3276 C CA . TRP A 1 443 ? -11.168 -11.784 1.290 1.00 39.50 443 TRP A CA 1
ATOM 3277 C C . TRP A 1 443 ? -12.403 -11.347 2.074 1.00 39.50 443 TRP A C 1
ATOM 3279 O O . TRP A 1 443 ? -12.276 -10.747 3.122 1.00 39.50 443 TRP A O 1
ATOM 3289 N N . ASN A 1 444 ? -13.600 -11.605 1.544 1.00 37.06 444 ASN A N 1
ATOM 3290 C CA . ASN A 1 444 ? -14.886 -11.579 2.262 1.00 37.06 444 ASN A CA 1
ATOM 3291 C C . ASN A 1 444 ? -15.300 -10.307 3.061 1.00 37.06 444 ASN A C 1
ATOM 3293 O O . ASN A 1 444 ? -16.331 -10.337 3.732 1.00 37.06 444 ASN A O 1
ATOM 3297 N N . GLY A 1 445 ? -14.569 -9.191 2.976 1.00 40.25 445 GLY A N 1
ATOM 3298 C CA . GLY A 1 445 ? -14.868 -7.944 3.693 1.00 40.25 445 GLY A CA 1
ATOM 3299 C C . GLY A 1 445 ? -15.321 -6.790 2.807 1.00 40.25 445 GLY A C 1
ATOM 3300 O O . GLY A 1 445 ? -14.956 -6.673 1.638 1.00 40.25 445 GLY A O 1
ATOM 3301 N N . THR A 1 446 ? -16.134 -5.892 3.353 1.00 41.78 446 THR A N 1
ATOM 3302 C CA . THR A 1 446 ? -16.589 -4.636 2.724 1.00 41.78 446 THR A CA 1
ATOM 3303 C C . THR A 1 446 ? -15.614 -3.474 2.987 1.00 41.78 446 THR A C 1
ATOM 3305 O O . THR A 1 446 ? -16.061 -2.360 3.237 1.00 41.78 446 THR A O 1
ATOM 3308 N N . GLY A 1 447 ? -14.299 -3.736 3.010 1.00 38.12 447 GLY A N 1
ATOM 3309 C CA . GLY A 1 447 ? -13.270 -2.848 3.572 1.00 38.12 447 GLY A CA 1
ATOM 3310 C C . GLY A 1 447 ? -13.419 -1.367 3.203 1.00 38.12 447 GLY A C 1
ATOM 3311 O O . GLY A 1 447 ? -13.228 -0.978 2.053 1.00 38.12 447 GLY A O 1
ATOM 3312 N N . ASP A 1 448 ? -13.740 -0.554 4.209 1.00 42.56 448 ASP A N 1
ATOM 3313 C CA . ASP A 1 448 ? -14.253 0.812 4.078 1.00 42.56 448 ASP A CA 1
ATOM 3314 C C . ASP A 1 448 ? -13.144 1.854 4.308 1.00 42.56 448 ASP A C 1
ATOM 3316 O O . ASP A 1 448 ? -13.240 2.734 5.158 1.00 42.56 448 ASP A O 1
ATOM 3320 N N . LEU A 1 449 ? -12.010 1.730 3.608 1.00 37.62 449 LEU A N 1
ATOM 3321 C CA . LEU A 1 449 ? -10.874 2.641 3.828 1.00 37.62 449 LEU A CA 1
ATOM 3322 C C . LEU A 1 449 ? -11.132 4.088 3.366 1.00 37.62 449 LEU A C 1
ATOM 3324 O O . LEU A 1 449 ? -10.334 4.967 3.689 1.00 37.62 449 LEU A O 1
ATOM 3328 N N . PHE A 1 450 ? -12.240 4.373 2.668 1.00 43.06 450 PHE A N 1
ATOM 3329 C CA . PHE A 1 450 ? -12.569 5.732 2.210 1.00 43.06 450 PHE A CA 1
ATOM 3330 C C . PHE A 1 450 ? -14.061 6.099 2.355 1.00 43.06 450 PHE A C 1
ATOM 3332 O O . PHE A 1 450 ? -14.693 6.492 1.372 1.00 43.06 450 PHE A O 1
ATOM 3339 N N . PRO A 1 451 ? -14.625 6.088 3.581 1.00 40.50 451 PRO A N 1
ATOM 3340 C CA . PRO A 1 451 ? -16.054 6.331 3.815 1.00 40.50 451 PRO A CA 1
ATOM 3341 C C . PRO A 1 451 ? -16.494 7.781 3.537 1.00 40.50 451 PRO A C 1
ATOM 3343 O O . PRO A 1 451 ? -17.675 8.116 3.570 1.00 40.50 451 PRO A O 1
ATOM 3346 N N . ARG A 1 452 ? -15.532 8.691 3.328 1.00 40.81 452 ARG A N 1
ATOM 3347 C CA . ARG A 1 452 ? -15.727 10.153 3.298 1.00 40.81 452 ARG A CA 1
ATOM 3348 C C . ARG A 1 452 ? -16.354 10.690 2.004 1.00 40.81 452 ARG A C 1
ATOM 3350 O O . ARG A 1 452 ? -16.458 11.902 1.845 1.00 40.81 452 ARG A O 1
ATOM 3357 N N . THR A 1 453 ? -16.733 9.814 1.077 1.00 37.62 453 THR A N 1
ATOM 3358 C CA . THR A 1 453 ? -17.090 10.170 -0.308 1.00 37.62 453 THR A CA 1
ATOM 3359 C C . THR A 1 453 ? -18.590 10.123 -0.603 1.00 37.62 453 THR A C 1
ATOM 3361 O O . THR A 1 453 ? -18.987 10.279 -1.752 1.00 37.62 453 THR A O 1
ATOM 3364 N N . GLY A 1 454 ? -19.440 9.972 0.421 1.00 29.83 454 GLY A N 1
ATOM 3365 C CA . GLY A 1 454 ? -20.871 10.283 0.298 1.00 29.83 454 GLY A CA 1
ATOM 3366 C C . GLY A 1 454 ? -21.689 9.331 -0.579 1.00 29.83 454 GLY A C 1
ATOM 3367 O O . GLY A 1 454 ? -22.824 9.647 -0.919 1.00 29.83 454 GLY A O 1
ATOM 3368 N N . GLY A 1 455 ? -21.157 8.155 -0.892 1.00 28.62 455 GLY A N 1
ATOM 3369 C CA . GLY A 1 455 ? -21.933 7.010 -1.340 1.00 28.62 455 GLY A CA 1
ATOM 3370 C C . GLY A 1 455 ? -21.710 5.860 -0.371 1.00 28.62 455 GLY A C 1
ATOM 3371 O O . GLY A 1 455 ? -20.640 5.718 0.221 1.00 28.62 455 GLY A O 1
ATOM 3372 N N . ASN A 1 456 ? -22.686 4.968 -0.274 1.00 30.06 456 ASN A N 1
ATOM 3373 C CA . ASN A 1 456 ? -22.405 3.550 -0.187 1.00 30.06 456 ASN A CA 1
ATOM 3374 C C . ASN A 1 456 ? -21.169 3.300 -1.052 1.00 30.06 456 ASN A C 1
ATOM 3376 O O . ASN A 1 456 ? -21.061 3.832 -2.157 1.00 30.06 456 ASN A O 1
ATOM 3380 N N . SER A 1 457 ? -20.217 2.520 -0.558 1.00 35.19 457 SER A N 1
ATOM 3381 C CA . SER A 1 457 ? -19.009 2.167 -1.305 1.00 35.19 457 SER A CA 1
ATOM 3382 C C . SER A 1 457 ? -19.316 1.347 -2.585 1.00 35.19 457 SER A C 1
ATOM 3384 O O . SER A 1 457 ? -18.493 0.586 -3.077 1.00 35.19 457 SER A O 1
ATOM 3386 N N . THR A 1 458 ? -20.485 1.523 -3.195 1.00 34.41 458 THR A N 1
ATOM 3387 C CA . THR A 1 458 ? -20.864 1.066 -4.516 1.00 34.41 458 THR A CA 1
ATOM 3388 C C . THR A 1 458 ? -20.097 1.731 -5.666 1.00 34.41 458 THR A C 1
ATOM 3390 O O . THR A 1 458 ? -20.307 1.361 -6.817 1.00 34.41 458 THR A O 1
ATOM 3393 N N . ALA A 1 459 ? -19.102 2.590 -5.400 1.00 34.75 459 ALA A N 1
ATOM 3394 C CA . ALA A 1 459 ? -18.045 2.936 -6.368 1.00 34.75 459 ALA A CA 1
ATOM 3395 C C . ALA A 1 459 ? -17.124 1.734 -6.717 1.00 34.75 459 ALA A C 1
ATOM 3397 O O . ALA A 1 459 ? -16.035 1.882 -7.280 1.00 34.75 459 ALA A O 1
ATOM 3398 N N . GLY A 1 460 ? -17.552 0.514 -6.378 1.00 35.50 460 GLY A N 1
ATOM 3399 C CA . GLY A 1 460 ? -16.863 -0.754 -6.566 1.00 35.50 460 GLY A CA 1
ATOM 3400 C C . GLY A 1 460 ? -16.708 -1.215 -8.017 1.00 35.50 460 GLY A C 1
ATOM 3401 O O . GLY A 1 460 ? -16.354 -2.366 -8.255 1.00 35.50 460 GLY A O 1
ATOM 3402 N N . TRP A 1 461 ? -16.830 -0.331 -9.005 1.00 33.16 461 TRP A N 1
ATOM 3403 C CA . TRP A 1 461 ? -16.313 -0.650 -10.333 1.00 33.16 461 TRP A CA 1
ATOM 3404 C C . TRP A 1 461 ? -14.813 -1.024 -10.270 1.00 33.16 461 TRP A C 1
ATOM 3406 O O . TRP A 1 461 ? -14.371 -1.952 -10.946 1.00 33.16 461 TRP A O 1
ATOM 3416 N N . ALA A 1 462 ? -14.061 -0.416 -9.340 1.00 35.41 462 ALA A N 1
ATOM 3417 C CA . ALA A 1 462 ? -12.619 -0.615 -9.158 1.00 35.41 462 ALA A CA 1
ATOM 3418 C C . ALA A 1 462 ? -12.189 -1.324 -7.844 1.00 35.41 462 ALA A C 1
ATOM 3420 O O . ALA A 1 462 ? -11.040 -1.181 -7.437 1.00 35.41 462 ALA A O 1
ATOM 3421 N N . GLY A 1 463 ? -13.077 -2.070 -7.170 1.00 32.75 463 GLY A N 1
ATOM 3422 C CA . GLY A 1 463 ? -12.728 -2.896 -5.995 1.00 32.75 463 GLY A CA 1
ATOM 3423 C C . GLY A 1 463 ? -12.518 -2.137 -4.668 1.00 32.75 463 GLY A C 1
ATOM 3424 O O . GLY A 1 463 ? -12.230 -0.935 -4.655 1.00 32.75 463 GLY A O 1
ATOM 3425 N N . TYR A 1 464 ? -12.723 -2.870 -3.568 1.00 32.72 464 TYR A N 1
ATOM 3426 C CA . TYR A 1 464 ? -12.540 -2.485 -2.160 1.00 32.72 464 TYR A CA 1
ATOM 3427 C C . TYR A 1 464 ? -11.149 -2.942 -1.681 1.00 32.72 464 TYR A C 1
ATOM 3429 O O . TYR A 1 464 ? -10.706 -4.011 -2.091 1.00 32.72 464 TYR A O 1
ATOM 3437 N N . GLY A 1 465 ? -10.484 -2.173 -0.811 1.00 43.38 465 GLY A N 1
ATOM 3438 C CA . GLY A 1 465 ? -9.054 -2.345 -0.491 1.00 43.38 465 GLY A CA 1
ATOM 3439 C C . GLY A 1 465 ? -8.169 -1.395 -1.308 1.00 43.38 465 GLY A C 1
ATOM 3440 O O . GLY A 1 465 ? -8.691 -0.578 -2.073 1.00 43.38 465 GLY A O 1
ATOM 3441 N N . ALA A 1 466 ? -6.842 -1.429 -1.133 1.00 47.94 466 ALA A N 1
ATOM 3442 C CA . ALA A 1 466 ? -5.970 -0.612 -1.979 1.00 47.94 466 ALA A CA 1
ATOM 3443 C C . ALA A 1 466 ? -6.265 -0.961 -3.449 1.00 47.94 466 ALA A C 1
ATOM 3445 O O . ALA A 1 466 ? -6.286 -2.135 -3.810 1.00 47.94 466 ALA A O 1
ATOM 3446 N N . LYS A 1 467 ? -6.582 0.042 -4.283 1.00 60.56 467 LYS A N 1
ATOM 3447 C CA . LYS A 1 467 ? -7.008 -0.197 -5.674 1.00 60.56 467 LYS A CA 1
ATOM 3448 C C . LYS A 1 467 ? -6.004 -1.128 -6.364 1.00 60.56 467 LYS A C 1
ATOM 3450 O O . LYS A 1 467 ? -4.806 -0.845 -6.233 1.00 60.56 467 LYS A O 1
ATOM 3455 N N . PRO A 1 468 ? -6.451 -2.169 -7.100 1.00 71.75 468 PRO A N 1
ATOM 3456 C CA . PRO A 1 468 ? -5.539 -3.051 -7.811 1.00 71.75 468 PRO A CA 1
ATOM 3457 C C . PRO A 1 468 ? -4.538 -2.240 -8.633 1.00 71.75 468 PRO A C 1
ATOM 3459 O O . PRO A 1 468 ? -4.882 -1.212 -9.228 1.00 71.75 468 PRO A O 1
ATOM 3462 N N . ILE A 1 469 ? -3.291 -2.699 -8.663 1.00 77.62 469 ILE A N 1
ATOM 3463 C CA . ILE A 1 469 ? -2.171 -1.928 -9.209 1.00 77.62 469 ILE A CA 1
ATOM 3464 C C . ILE A 1 469 ? -2.401 -1.504 -10.667 1.00 77.62 469 ILE A C 1
ATOM 3466 O O . ILE A 1 469 ? -2.004 -0.409 -11.049 1.00 77.62 469 ILE A O 1
ATOM 3470 N N . GLY A 1 470 ? -3.086 -2.333 -11.465 1.00 80.06 470 GLY A N 1
ATOM 3471 C CA . GLY A 1 470 ? -3.400 -2.057 -12.870 1.00 80.06 470 GLY A CA 1
ATOM 3472 C C . GLY A 1 470 ? -4.168 -0.744 -13.054 1.00 80.06 470 GLY A C 1
ATOM 3473 O O . GLY A 1 470 ? -3.604 0.195 -13.620 1.00 80.06 470 GLY A O 1
ATOM 3474 N N . PRO A 1 471 ? -5.411 -0.635 -12.539 1.00 76.50 471 PRO A N 1
ATOM 3475 C CA . PRO A 1 471 ? -6.168 0.606 -12.623 1.00 76.50 471 PRO A CA 1
ATOM 3476 C C . PRO A 1 471 ? -5.458 1.800 -11.987 1.00 76.50 471 PRO A C 1
ATOM 3478 O O . PRO A 1 471 ? -5.541 2.912 -12.507 1.00 76.50 471 PRO A O 1
ATOM 3481 N N . ARG A 1 472 ? -4.723 1.580 -10.887 1.00 79.06 472 ARG A N 1
ATOM 3482 C CA . ARG A 1 472 ? -3.988 2.647 -10.203 1.00 79.06 472 ARG A CA 1
ATOM 3483 C C . ARG A 1 472 ? -2.895 3.242 -11.085 1.00 79.06 472 ARG A C 1
ATOM 3485 O O . ARG A 1 472 ? -2.859 4.452 -11.279 1.00 79.06 472 ARG A O 1
ATOM 3492 N N . VAL A 1 473 ? -2.015 2.397 -11.618 1.00 87.88 473 VAL A N 1
ATOM 3493 C CA . VAL A 1 473 ? -0.876 2.828 -12.432 1.00 87.88 473 VAL A CA 1
ATOM 3494 C C . VAL A 1 473 ? -1.373 3.443 -13.731 1.00 87.88 473 VAL A C 1
ATOM 3496 O O . VAL A 1 473 ? -0.987 4.562 -14.046 1.00 87.88 473 VAL A O 1
ATOM 3499 N N . HIS A 1 474 ? -2.257 2.775 -14.471 1.00 90.31 474 HIS A N 1
ATOM 3500 C CA . HIS A 1 474 ? -2.774 3.327 -15.724 1.00 90.31 474 HIS A CA 1
ATOM 3501 C C . HIS A 1 474 ? -3.502 4.659 -15.516 1.00 90.31 474 HIS A C 1
ATOM 3503 O O . HIS A 1 474 ? -3.202 5.618 -16.222 1.00 90.31 474 HIS A O 1
ATOM 3509 N N . GLY A 1 475 ? -4.387 4.746 -14.518 1.00 86.00 475 GLY A N 1
ATOM 3510 C CA . GLY A 1 475 ? -5.173 5.951 -14.267 1.00 86.00 475 GLY A CA 1
ATOM 3511 C C . GLY A 1 475 ? -4.312 7.149 -13.879 1.00 86.00 475 GLY A C 1
ATOM 3512 O O . GLY A 1 475 ? -4.489 8.224 -14.435 1.00 86.00 475 GLY A O 1
ATOM 3513 N N . VAL A 1 476 ? -3.296 6.965 -13.029 1.00 85.88 476 VAL A N 1
ATOM 3514 C CA . VAL A 1 476 ? -2.336 8.038 -12.702 1.00 85.88 476 VAL A CA 1
ATOM 3515 C C . VAL A 1 476 ? -1.636 8.572 -13.956 1.00 85.88 476 VAL A C 1
ATOM 3517 O O . VAL A 1 476 ? -1.487 9.780 -14.105 1.00 85.88 476 VAL A O 1
ATOM 3520 N N . HIS A 1 477 ? -1.235 7.695 -14.882 1.00 89.50 477 HIS A N 1
ATOM 3521 C CA . HIS A 1 477 ? -0.583 8.113 -16.127 1.00 89.50 477 HIS A CA 1
ATOM 3522 C C . HIS A 1 477 ? -1.577 8.658 -17.164 1.00 89.50 477 HIS A C 1
ATOM 3524 O O . HIS A 1 477 ? -1.192 9.454 -18.019 1.00 89.50 477 HIS A O 1
ATOM 3530 N N . ARG A 1 478 ? -2.858 8.280 -17.098 1.00 87.50 478 ARG A N 1
ATOM 3531 C CA . ARG A 1 478 ? -3.916 8.932 -17.879 1.00 87.50 478 ARG A CA 1
ATOM 3532 C C . ARG A 1 478 ? -4.202 10.337 -17.349 1.00 87.50 478 ARG A C 1
ATOM 3534 O O . ARG A 1 478 ? -4.423 11.235 -18.157 1.00 87.50 478 ARG A O 1
ATOM 3541 N N . GLY A 1 479 ? -4.111 10.527 -16.034 1.00 85.38 479 GLY A N 1
ATOM 3542 C CA . GLY A 1 479 ? -4.008 11.819 -15.362 1.00 85.38 479 GLY A CA 1
ATOM 3543 C C . GLY A 1 479 ? -5.097 12.808 -15.769 1.00 85.38 479 GLY A C 1
ATOM 3544 O O . GLY A 1 479 ? -6.283 12.507 -15.670 1.00 85.38 479 GLY A O 1
ATOM 3545 N N . ALA A 1 480 ? -4.675 13.966 -16.283 1.00 83.44 480 ALA A N 1
ATOM 3546 C CA . ALA A 1 480 ? -5.522 15.081 -16.718 1.00 83.44 480 ALA A CA 1
ATOM 3547 C C . ALA A 1 480 ? -6.567 14.749 -17.797 1.00 83.44 480 ALA A C 1
ATOM 3549 O O . ALA A 1 480 ? -7.364 15.611 -18.153 1.00 83.44 480 ALA A O 1
ATOM 3550 N N . TYR A 1 481 ? -6.555 13.532 -18.332 1.00 84.62 481 TYR A N 1
ATOM 3551 C CA . TYR A 1 481 ? -7.440 13.094 -19.402 1.00 84.62 481 TYR A CA 1
ATOM 3552 C C . TYR A 1 481 ? -8.425 11.990 -18.990 1.00 84.62 481 TYR A C 1
ATOM 3554 O O . TYR A 1 481 ? -8.944 11.286 -19.862 1.00 84.62 481 TYR A O 1
ATOM 3562 N N . LEU A 1 482 ? -8.584 11.766 -17.687 1.00 83.62 482 LEU A N 1
ATOM 3563 C CA . LEU A 1 482 ? -9.638 10.925 -17.128 1.00 83.62 482 LEU A CA 1
ATOM 3564 C C . LEU A 1 482 ? -10.971 11.682 -17.161 1.00 83.62 482 LEU A C 1
ATOM 3566 O O . LEU A 1 482 ? -11.025 12.833 -16.728 1.00 83.62 482 LEU A O 1
ATOM 3570 N N . ASP A 1 483 ? -12.033 11.024 -17.621 1.00 82.94 483 ASP A N 1
ATOM 3571 C CA . ASP A 1 483 ? -13.406 11.527 -17.507 1.00 82.94 483 ASP A CA 1
ATOM 3572 C C . ASP A 1 483 ? -13.942 11.356 -16.071 1.00 82.94 483 ASP A C 1
ATOM 3574 O O . ASP A 1 483 ? -14.737 12.168 -15.600 1.00 82.94 483 ASP A O 1
ATOM 3578 N N . HIS A 1 484 ? -13.495 10.300 -15.379 1.00 76.50 484 HIS A N 1
ATOM 3579 C CA . HIS A 1 484 ? -13.956 9.873 -14.056 1.00 76.50 484 HIS A CA 1
ATOM 3580 C C . HIS A 1 484 ? -12.788 9.470 -13.129 1.00 76.50 484 HIS A C 1
ATOM 3582 O O . HIS A 1 484 ? -12.662 8.304 -12.716 1.00 76.50 484 HIS A O 1
ATOM 3588 N N . PRO A 1 485 ? -11.901 10.415 -12.758 1.00 73.62 485 PRO A N 1
ATOM 3589 C CA . PRO A 1 485 ? -10.776 10.150 -11.857 1.00 73.62 485 PRO A CA 1
ATOM 3590 C C . PRO A 1 485 ? -11.190 9.641 -10.465 1.00 73.62 485 PRO A C 1
ATOM 3592 O O . PRO A 1 485 ? -10.417 8.929 -9.812 1.00 73.62 485 PRO A O 1
ATOM 3595 N N . GLU A 1 486 ? -12.427 9.898 -10.040 1.00 67.81 486 GLU A N 1
ATOM 3596 C CA . GLU A 1 486 ? -13.011 9.381 -8.803 1.00 67.81 486 GLU A CA 1
ATOM 3597 C C . GLU A 1 486 ? -13.038 7.842 -8.741 1.00 67.81 486 GLU A C 1
ATOM 3599 O O . GLU A 1 486 ? -12.991 7.263 -7.649 1.00 67.81 486 GLU A O 1
ATOM 3604 N N . TYR A 1 487 ? -13.040 7.156 -9.893 1.00 70.25 487 TYR A N 1
ATOM 3605 C CA . TYR A 1 487 ? -12.956 5.692 -9.967 1.00 70.25 487 TYR A CA 1
ATOM 3606 C C . TYR A 1 487 ? -11.538 5.167 -9.709 1.00 70.25 487 TYR A C 1
ATOM 3608 O O . TYR A 1 487 ? -11.364 4.044 -9.222 1.00 70.25 487 TYR A O 1
ATOM 3616 N N . VAL A 1 488 ? -10.520 5.985 -9.988 1.00 69.38 488 VAL A N 1
ATOM 3617 C CA . VAL A 1 488 ? -9.097 5.640 -9.852 1.00 69.38 488 VAL A CA 1
ATOM 3618 C C . VAL A 1 488 ? -8.573 5.964 -8.450 1.00 69.38 488 VAL A C 1
ATOM 3620 O O . VAL A 1 488 ? -7.706 5.249 -7.930 1.00 69.38 488 VAL A O 1
ATOM 3623 N N . TYR A 1 489 ? -9.081 7.020 -7.806 1.00 68.06 489 TYR A N 1
ATOM 3624 C CA . TYR A 1 489 ? -8.634 7.411 -6.469 1.00 68.06 489 TYR A CA 1
ATOM 3625 C C . TYR A 1 489 ? -9.754 7.894 -5.563 1.00 68.06 489 TYR A C 1
ATOM 3627 O O . TYR A 1 489 ? -10.238 9.006 -5.723 1.00 68.06 489 TYR A O 1
ATOM 3635 N N . ALA A 1 490 ? -10.073 7.077 -4.554 1.00 62.38 490 ALA A N 1
ATOM 3636 C CA . ALA A 1 490 ? -10.761 7.482 -3.326 1.00 62.38 490 ALA A CA 1
ATOM 3637 C C . ALA A 1 490 ? -11.948 8.450 -3.519 1.00 62.38 490 ALA A C 1
ATOM 3639 O O . ALA A 1 490 ? -12.136 9.338 -2.694 1.00 62.38 490 ALA A O 1
ATOM 3640 N N . GLY A 1 491 ? -12.724 8.302 -4.601 1.00 60.16 491 GLY A N 1
ATOM 3641 C CA . GLY A 1 491 ? -13.869 9.163 -4.891 1.00 60.16 491 GLY A CA 1
ATOM 3642 C C . GLY A 1 491 ? -13.533 10.635 -5.174 1.00 60.16 491 GLY A C 1
ATOM 3643 O O . GLY A 1 491 ? -14.437 11.459 -5.104 1.00 60.16 491 GLY A O 1
ATOM 3644 N N . ASP A 1 492 ? -12.269 10.986 -5.443 1.00 63.38 492 ASP A N 1
ATOM 3645 C CA . ASP A 1 492 ? -11.833 12.357 -5.740 1.00 63.38 492 ASP A CA 1
ATOM 3646 C C . ASP A 1 492 ? -11.990 12.659 -7.245 1.00 63.38 492 ASP A C 1
ATOM 3648 O O . ASP A 1 492 ? -11.172 12.189 -8.043 1.00 63.38 492 ASP A O 1
ATOM 3652 N N . PRO A 1 493 ? -12.977 13.485 -7.653 1.00 66.44 493 PRO A N 1
ATOM 3653 C CA . PRO A 1 493 ? -13.200 13.839 -9.058 1.00 66.44 493 PRO A CA 1
ATOM 3654 C C . PRO A 1 493 ? -12.113 14.764 -9.634 1.00 66.44 493 PRO A C 1
ATOM 3656 O O . PRO A 1 493 ? -12.206 15.211 -10.771 1.00 66.44 493 PRO A O 1
ATOM 3659 N N . ASN A 1 494 ? -11.084 15.111 -8.856 1.00 64.56 494 ASN A N 1
ATOM 3660 C CA . ASN A 1 494 ? -9.946 15.920 -9.291 1.00 64.56 494 ASN A CA 1
ATOM 3661 C C . ASN A 1 494 ? -8.610 15.197 -9.092 1.00 64.56 494 ASN A C 1
ATOM 3663 O O . ASN A 1 494 ? -7.548 15.828 -9.155 1.00 64.56 494 ASN A O 1
ATOM 3667 N N . ALA A 1 495 ? -8.633 13.888 -8.837 1.00 69.06 495 ALA A N 1
ATOM 3668 C CA . ALA A 1 495 ? -7.408 13.122 -8.712 1.00 69.06 495 ALA A CA 1
ATOM 3669 C C . ALA A 1 495 ? -6.594 13.185 -10.015 1.00 69.06 495 ALA A C 1
ATOM 3671 O O . ALA A 1 495 ? -7.132 13.006 -11.103 1.00 69.06 495 ALA A O 1
ATOM 3672 N N . PHE A 1 496 ? -5.285 13.424 -9.889 1.00 73.94 496 PHE A N 1
ATOM 3673 C CA . PHE A 1 496 ? -4.306 13.374 -10.983 1.00 73.94 496 PHE A CA 1
ATOM 3674 C C . PHE A 1 496 ? -4.519 14.370 -12.129 1.00 73.94 496 PHE A C 1
ATOM 3676 O O . PHE A 1 496 ? -3.866 14.243 -13.165 1.00 73.94 496 PHE A O 1
ATOM 3683 N N . ASN A 1 497 ? -5.379 15.379 -11.964 1.00 74.31 497 ASN A N 1
ATOM 3684 C CA . ASN A 1 497 ? -5.678 16.358 -13.015 1.00 74.31 497 ASN A CA 1
ATOM 3685 C C . ASN A 1 497 ? -4.480 17.257 -13.393 1.00 74.31 497 ASN A C 1
ATOM 3687 O O . ASN A 1 497 ? -4.518 18.021 -14.359 1.00 74.31 497 ASN A O 1
ATOM 3691 N N . GLU A 1 498 ? -3.425 17.220 -12.588 1.00 72.31 498 GLU A N 1
ATOM 3692 C CA . GLU A 1 498 ? -2.141 17.872 -12.801 1.00 72.31 498 GLU A CA 1
ATOM 3693 C C . GLU A 1 498 ? -1.155 17.009 -13.597 1.00 72.31 498 GLU A C 1
ATOM 3695 O O . GLU A 1 498 ? -0.158 17.521 -14.104 1.00 72.31 498 GLU A O 1
ATOM 3700 N N . ILE A 1 499 ? -1.416 15.706 -13.715 1.00 78.06 499 ILE A N 1
ATOM 3701 C CA . ILE A 1 499 ? -0.483 14.761 -14.317 1.00 78.06 499 ILE A CA 1
ATOM 3702 C C . ILE A 1 499 ? -0.711 14.707 -15.824 1.00 78.06 499 ILE A C 1
ATOM 3704 O O . ILE A 1 499 ? -1.778 14.329 -16.304 1.00 78.06 499 ILE A O 1
ATOM 3708 N N . ILE A 1 500 ? 0.336 15.039 -16.576 1.00 80.44 500 ILE A N 1
ATOM 3709 C CA . ILE A 1 500 ? 0.402 14.855 -18.026 1.00 80.44 500 ILE A CA 1
ATOM 3710 C C . ILE A 1 500 ? 1.539 13.879 -18.313 1.00 80.44 500 ILE A C 1
ATOM 3712 O O . ILE A 1 500 ? 2.709 14.180 -18.069 1.00 80.44 500 ILE A O 1
ATOM 3716 N N . PHE A 1 501 ? 1.210 12.703 -18.848 1.00 84.38 501 PHE A N 1
ATOM 3717 C CA . PHE A 1 501 ? 2.226 11.725 -19.225 1.00 84.38 501 PHE A CA 1
ATOM 3718 C C . PHE A 1 501 ? 3.078 12.251 -20.396 1.00 84.38 501 PHE A C 1
ATOM 3720 O O . PHE A 1 501 ? 2.526 12.666 -21.419 1.00 84.38 501 PHE A O 1
ATOM 3727 N N . PRO A 1 502 ? 4.423 12.242 -20.296 1.00 79.06 502 PRO A N 1
ATOM 3728 C CA . PRO A 1 502 ? 5.288 12.873 -21.299 1.00 79.06 502 PRO A CA 1
ATOM 3729 C C . PRO A 1 502 ? 5.324 12.134 -22.649 1.00 79.06 502 PRO A C 1
ATOM 3731 O O . PRO A 1 502 ? 5.809 12.678 -23.647 1.00 79.06 502 PRO A O 1
ATOM 3734 N N . GLN A 1 503 ? 4.804 10.907 -22.705 1.00 80.38 503 GLN A N 1
ATOM 3735 C CA . GLN A 1 503 ? 4.744 10.058 -23.895 1.00 80.38 503 GLN A CA 1
ATOM 3736 C C . GLN A 1 503 ? 3.291 9.808 -24.326 1.00 80.38 503 GLN A C 1
ATOM 3738 O O . GLN A 1 503 ? 2.344 10.135 -23.615 1.00 80.38 503 GLN A O 1
ATOM 3743 N N . ASP A 1 504 ? 3.103 9.221 -25.508 1.00 84.81 504 ASP A N 1
ATOM 3744 C CA . ASP A 1 504 ? 1.801 8.649 -25.865 1.00 84.81 504 ASP A CA 1
ATOM 3745 C C . ASP A 1 504 ? 1.517 7.455 -24.943 1.00 84.81 504 ASP A C 1
ATOM 3747 O O . ASP A 1 504 ? 2.297 6.502 -24.914 1.00 84.81 504 ASP A O 1
ATOM 3751 N N . ILE A 1 505 ? 0.422 7.500 -24.181 1.00 87.12 505 ILE A N 1
ATOM 3752 C CA . ILE A 1 505 ? 0.072 6.457 -23.206 1.00 87.12 505 ILE A CA 1
ATOM 3753 C C . ILE A 1 505 ? -0.228 5.110 -23.878 1.00 87.12 505 ILE A C 1
ATOM 3755 O O . ILE A 1 505 ? -0.107 4.061 -23.252 1.00 87.12 505 ILE A O 1
ATOM 3759 N N . ARG A 1 506 ? -0.544 5.121 -25.180 1.00 88.69 506 ARG A N 1
ATOM 3760 C CA . ARG A 1 506 ? -0.726 3.909 -25.990 1.00 88.69 506 ARG A CA 1
ATOM 3761 C C . ARG A 1 506 ? 0.594 3.189 -26.270 1.00 88.69 506 ARG A C 1
ATOM 3763 O O . ARG A 1 506 ? 0.581 2.055 -26.731 1.00 88.69 506 ARG A O 1
ATOM 3770 N N . ASN A 1 507 ? 1.745 3.802 -25.975 1.00 88.50 507 ASN A N 1
ATOM 3771 C CA . ASN A 1 507 ? 3.038 3.125 -26.019 1.00 88.50 507 ASN A CA 1
ATOM 3772 C C . ASN A 1 507 ? 3.186 2.149 -24.837 1.00 88.50 507 ASN A C 1
ATOM 3774 O O . ASN A 1 507 ? 3.978 2.367 -23.916 1.00 88.50 507 ASN A O 1
ATOM 3778 N N . CYS A 1 508 ? 2.439 1.044 -24.881 1.00 90.25 508 CYS A N 1
ATOM 3779 C CA . CYS A 1 508 ? 2.401 0.032 -23.827 1.00 90.25 508 CYS A CA 1
ATOM 3780 C C . CYS A 1 508 ? 3.796 -0.526 -23.525 1.00 90.25 508 CYS A C 1
ATOM 3782 O O . CYS A 1 508 ? 4.116 -0.795 -22.370 1.00 90.25 508 CYS A O 1
ATOM 3784 N N . THR A 1 509 ? 4.659 -0.644 -24.543 1.00 90.44 509 THR A N 1
ATOM 3785 C CA . THR A 1 509 ? 6.024 -1.179 -24.401 1.00 90.44 509 THR A CA 1
ATOM 3786 C C . THR A 1 509 ? 6.943 -0.325 -23.536 1.00 90.44 509 THR A C 1
ATOM 3788 O O . THR A 1 509 ? 7.994 -0.809 -23.119 1.00 90.44 509 THR A O 1
ATOM 3791 N N . LYS A 1 510 ? 6.543 0.913 -23.206 1.00 89.50 510 LYS A N 1
ATOM 3792 C CA . LYS A 1 510 ? 7.290 1.736 -22.256 1.00 89.50 510 LYS A CA 1
ATOM 3793 C C . LYS A 1 510 ? 7.347 1.098 -20.865 1.00 89.50 510 LYS A C 1
ATOM 3795 O O . LYS A 1 510 ? 8.392 1.197 -20.230 1.00 89.50 510 LYS A O 1
ATOM 3800 N N . CYS A 1 511 ? 6.272 0.427 -20.443 1.00 91.19 511 CYS A N 1
ATOM 3801 C CA . CYS A 1 511 ? 6.193 -0.304 -19.171 1.00 91.19 511 CYS A CA 1
ATOM 3802 C C . CYS A 1 511 ? 6.125 -1.826 -19.377 1.00 91.19 511 CYS A C 1
ATOM 3804 O O . CYS A 1 511 ? 6.622 -2.589 -18.557 1.00 91.19 511 CYS A O 1
ATOM 3806 N N . HIS A 1 512 ? 5.532 -2.282 -20.479 1.00 93.00 512 HIS A N 1
ATOM 3807 C CA . HIS A 1 512 ? 5.353 -3.691 -20.814 1.00 93.00 512 HIS A CA 1
ATOM 3808 C C . HIS A 1 512 ? 6.326 -4.148 -21.912 1.00 93.00 512 HIS A C 1
ATOM 3810 O O . HIS A 1 512 ? 5.918 -4.483 -23.030 1.00 93.00 512 HIS A O 1
ATOM 3816 N N . SER A 1 513 ? 7.626 -4.129 -21.617 1.00 90.19 513 SER A N 1
ATOM 3817 C CA . SER A 1 513 ? 8.681 -4.575 -22.537 1.00 90.19 513 SER A CA 1
ATOM 3818 C C . SER A 1 513 ? 8.710 -6.103 -22.716 1.00 90.19 513 SER A C 1
ATOM 3820 O O . SER A 1 513 ? 7.957 -6.842 -22.082 1.00 90.19 513 SER A O 1
ATOM 3822 N N . ALA A 1 514 ? 9.547 -6.602 -23.631 1.00 90.56 514 ALA A N 1
ATOM 3823 C CA . ALA A 1 514 ? 9.587 -8.020 -24.022 1.00 90.56 514 ALA A CA 1
ATOM 3824 C C . ALA A 1 514 ? 9.992 -8.992 -22.885 1.00 90.56 514 ALA A C 1
ATOM 3826 O O . ALA A 1 514 ? 9.711 -10.194 -22.935 1.00 90.56 514 ALA A O 1
ATOM 3827 N N . ASP A 1 515 ? 10.639 -8.475 -21.845 1.00 90.25 515 ASP A N 1
ATOM 3828 C CA . ASP A 1 515 ? 11.001 -9.172 -20.609 1.00 90.25 515 ASP A CA 1
ATOM 3829 C C . ASP A 1 515 ? 9.831 -9.297 -19.613 1.00 90.25 515 ASP A C 1
ATOM 3831 O O . ASP A 1 515 ? 9.950 -10.020 -18.626 1.00 90.25 515 ASP A O 1
ATOM 3835 N N . THR A 1 516 ? 8.685 -8.663 -19.885 1.00 93.00 516 THR A N 1
ATOM 3836 C CA . THR A 1 516 ? 7.462 -8.769 -19.069 1.00 93.00 516 THR A CA 1
ATOM 3837 C C . THR A 1 516 ? 6.574 -9.946 -19.488 1.00 93.00 516 THR A C 1
ATOM 3839 O O . THR A 1 516 ? 6.831 -10.625 -20.485 1.00 93.00 516 THR A O 1
ATOM 3842 N N . THR A 1 517 ? 5.509 -10.216 -18.727 1.00 90.44 517 THR A N 1
ATOM 3843 C CA . THR A 1 517 ? 4.569 -11.331 -18.974 1.00 90.44 517 THR A CA 1
ATOM 3844 C C . THR A 1 517 ? 3.877 -11.288 -20.342 1.00 90.44 517 THR A C 1
ATOM 3846 O O . THR A 1 517 ? 3.390 -12.315 -20.803 1.00 90.44 517 THR A O 1
ATOM 3849 N N . GLY A 1 518 ? 3.768 -10.114 -20.977 1.00 89.69 518 GLY A N 1
ATOM 3850 C CA . GLY A 1 518 ? 2.994 -9.927 -22.213 1.00 89.69 518 GLY A CA 1
ATOM 3851 C C . GLY A 1 518 ? 1.470 -9.986 -22.027 1.00 89.69 518 GLY A C 1
ATOM 3852 O O . GLY A 1 518 ? 0.724 -9.852 -22.998 1.00 89.69 518 GLY A O 1
ATOM 3853 N N . THR A 1 519 ? 0.990 -10.122 -20.787 1.00 88.31 519 THR A N 1
ATOM 3854 C CA . THR A 1 519 ? -0.435 -10.331 -20.466 1.00 88.31 519 THR A CA 1
ATOM 3855 C C . THR A 1 519 ? -1.314 -9.140 -20.826 1.00 88.31 519 THR A C 1
ATOM 3857 O O . THR A 1 519 ? -2.514 -9.308 -21.014 1.00 88.31 519 THR A O 1
ATOM 3860 N N . TRP A 1 520 ? -0.729 -7.953 -21.000 1.00 89.12 520 TRP A N 1
ATOM 3861 C CA . TRP A 1 520 ? -1.426 -6.774 -21.516 1.00 89.12 520 TRP A CA 1
ATOM 3862 C C . TRP A 1 520 ? -2.022 -6.988 -22.920 1.00 89.12 520 TRP A C 1
ATOM 3864 O O . TRP A 1 520 ? -2.996 -6.328 -23.263 1.00 89.12 520 TRP A O 1
ATOM 3874 N N . LYS A 1 521 ? -1.476 -7.921 -23.720 1.00 89.06 521 LYS A N 1
ATOM 3875 C CA . LYS A 1 521 ? -2.013 -8.285 -25.044 1.00 89.06 521 LYS A CA 1
ATOM 3876 C C . LYS A 1 521 ? -3.040 -9.409 -24.985 1.00 89.06 521 LYS A C 1
ATOM 3878 O O . LYS A 1 521 ? -3.980 -9.435 -25.772 1.00 89.06 521 LYS A O 1
ATOM 3883 N N . THR A 1 522 ? -2.809 -10.386 -24.112 1.00 88.25 522 THR A N 1
ATOM 3884 C CA . THR A 1 522 ? -3.543 -11.657 -24.137 1.00 88.25 522 THR A CA 1
ATOM 3885 C C . THR A 1 522 ? -4.719 -11.682 -23.170 1.00 88.25 522 THR A C 1
ATOM 3887 O O . THR A 1 522 ? -5.675 -12.409 -23.420 1.00 88.25 522 THR A O 1
ATOM 3890 N N . ASN A 1 523 ? -4.670 -10.885 -22.095 1.00 86.94 523 ASN A N 1
ATOM 3891 C CA . ASN A 1 523 ? -5.613 -10.955 -20.977 1.00 86.94 523 ASN A CA 1
ATOM 3892 C C . ASN A 1 523 ? -6.286 -9.585 -20.730 1.00 86.94 523 ASN A C 1
ATOM 3894 O O . ASN A 1 523 ? -6.127 -9.012 -19.643 1.00 86.94 523 ASN A O 1
ATOM 3898 N N . PRO A 1 524 ? -7.015 -9.025 -21.722 1.00 88.50 524 PRO A N 1
ATOM 3899 C CA . PRO A 1 524 ? -7.775 -7.795 -21.520 1.00 88.50 524 PRO A CA 1
ATOM 3900 C C . PRO A 1 524 ? -8.834 -8.015 -20.434 1.00 88.50 524 PRO A C 1
ATOM 3902 O O . PRO A 1 524 ? -9.538 -9.025 -20.442 1.00 88.50 524 PRO A O 1
ATOM 3905 N N . ASN A 1 525 ? -8.937 -7.072 -19.501 1.00 83.06 525 ASN A N 1
ATOM 3906 C CA . ASN A 1 525 ? -9.894 -7.123 -18.401 1.00 83.06 525 ASN A CA 1
ATOM 3907 C C . ASN A 1 525 ? -10.393 -5.721 -18.059 1.00 83.06 525 ASN A C 1
ATOM 3909 O O . ASN A 1 525 ? -9.654 -4.740 -18.182 1.00 83.06 525 ASN A O 1
ATOM 3913 N N . ARG A 1 526 ? -11.631 -5.645 -17.574 1.00 80.69 526 ARG A N 1
ATOM 3914 C CA . ARG A 1 526 ? -12.313 -4.384 -17.274 1.00 80.69 526 ARG A CA 1
ATOM 3915 C C . ARG A 1 526 ? -11.501 -3.457 -16.355 1.00 80.69 526 ARG A C 1
ATOM 3917 O O . ARG A 1 526 ? -11.463 -2.259 -16.602 1.00 80.69 526 ARG A O 1
ATOM 3924 N N . LEU A 1 527 ? -10.805 -4.002 -15.346 1.00 76.56 527 LEU A N 1
ATOM 3925 C CA . LEU A 1 527 ? -10.082 -3.224 -14.329 1.00 76.56 527 LEU A CA 1
ATOM 3926 C C . LEU A 1 527 ? -8.900 -2.450 -14.918 1.00 76.56 527 LEU A C 1
ATOM 3928 O O . LEU A 1 527 ? -8.664 -1.310 -14.538 1.00 76.56 527 LEU A O 1
ATOM 3932 N N . ALA A 1 528 ? -8.151 -3.059 -15.837 1.00 82.88 528 ALA A N 1
ATOM 3933 C CA . ALA A 1 528 ? -7.035 -2.393 -16.499 1.00 82.88 528 ALA A CA 1
ATOM 3934 C C . ALA A 1 528 ? -7.487 -1.465 -17.639 1.00 82.88 528 ALA A C 1
ATOM 3936 O O . ALA A 1 528 ? -6.796 -0.492 -17.939 1.00 82.88 528 ALA A O 1
ATOM 3937 N N . CYS A 1 529 ? -8.609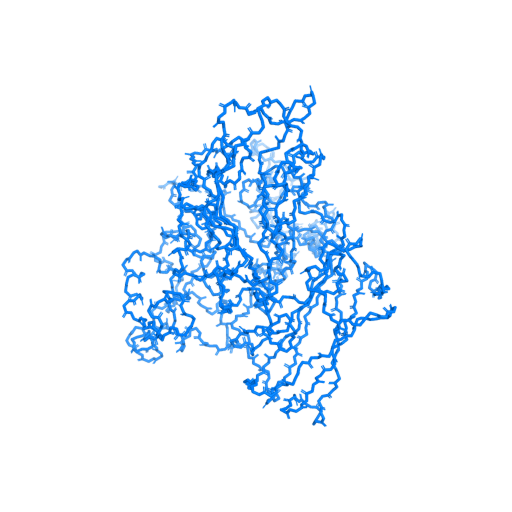 -1.773 -18.296 1.00 87.62 529 CYS A N 1
ATOM 3938 C CA . CYS A 1 529 ? -9.115 -0.993 -19.425 1.00 87.62 529 CYS A CA 1
ATOM 3939 C C . CYS A 1 529 ? -9.797 0.303 -18.969 1.00 87.62 529 CYS A C 1
ATOM 3941 O O . CYS A 1 529 ? -9.560 1.364 -19.549 1.00 87.62 529 CYS A O 1
ATOM 3943 N N . SER A 1 530 ? -10.610 0.241 -17.915 1.00 82.62 530 SER A N 1
ATOM 3944 C CA . SER A 1 530 ? -11.386 1.390 -17.443 1.00 82.62 530 SER A CA 1
ATOM 3945 C C . SER A 1 530 ? -10.554 2.525 -16.900 1.00 82.62 530 SER A C 1
ATOM 3947 O O . SER A 1 530 ? -11.012 3.649 -16.870 1.00 82.62 530 SER A O 1
ATOM 3949 N N . SER A 1 531 ? -9.332 2.253 -16.459 1.00 82.75 531 SER A N 1
ATOM 3950 C CA . SER A 1 531 ? -8.441 3.285 -15.939 1.00 82.75 531 SER A CA 1
ATOM 3951 C C . SER A 1 531 ? -7.926 4.245 -17.005 1.00 82.75 531 SER A C 1
ATOM 3953 O O . SER A 1 531 ? -7.281 5.224 -16.665 1.00 82.75 531 SER A O 1
ATOM 3955 N N . CYS A 1 532 ? -8.170 3.958 -18.284 1.00 87.62 532 CYS A N 1
ATOM 3956 C CA . CYS A 1 532 ? -7.944 4.904 -19.377 1.00 87.62 532 CYS A CA 1
ATOM 3957 C C . CYS A 1 532 ? -9.215 5.157 -20.197 1.00 87.62 532 CYS A C 1
ATOM 3959 O O . CYS A 1 532 ? -9.347 6.225 -20.788 1.00 87.62 532 CYS A O 1
ATOM 3961 N N . HIS A 1 533 ? -10.110 4.166 -20.263 1.00 89.88 533 HIS A N 1
ATOM 3962 C CA . HIS A 1 533 ? -11.395 4.223 -20.954 1.00 89.88 533 HIS A CA 1
ATOM 3963 C C . HIS A 1 533 ? -12.533 4.311 -19.934 1.00 89.88 533 HIS A C 1
ATOM 3965 O O . HIS A 1 533 ? -13.283 3.353 -19.741 1.00 89.88 533 HIS A O 1
ATOM 3971 N N . ASP A 1 534 ? -12.635 5.455 -19.270 1.00 83.00 534 ASP A N 1
ATOM 3972 C CA . ASP A 1 534 ? -13.521 5.672 -18.127 1.00 83.00 534 ASP A CA 1
ATOM 3973 C C . ASP A 1 534 ? -14.848 6.354 -18.468 1.00 83.00 534 ASP A C 1
ATOM 3975 O O . ASP A 1 534 ? -15.722 6.392 -17.609 1.00 83.00 534 ASP A O 1
ATOM 3979 N N . SER A 1 535 ? -15.064 6.812 -19.707 1.00 84.38 535 SER A N 1
ATOM 3980 C CA . SER A 1 535 ? -16.360 7.375 -20.119 1.00 84.38 535 SER A CA 1
ATOM 3981 C C . SER A 1 535 ? -17.543 6.457 -19.767 1.00 84.38 535 SER A C 1
ATOM 3983 O O . SER A 1 535 ? -17.460 5.231 -19.909 1.00 84.38 535 SER A O 1
ATOM 3985 N N . ALA A 1 536 ? -18.697 7.040 -19.432 1.00 80.44 536 ALA A N 1
ATOM 3986 C CA . ALA A 1 536 ? -19.903 6.282 -19.076 1.00 80.44 536 ALA A CA 1
ATOM 3987 C C . ALA A 1 536 ? -20.291 5.202 -20.111 1.00 80.44 536 ALA A C 1
ATOM 3989 O O . ALA A 1 536 ? -20.729 4.109 -19.746 1.00 80.44 536 ALA A O 1
ATOM 3990 N N . LYS A 1 537 ? -20.091 5.474 -21.411 1.00 87.94 537 LYS A N 1
ATOM 3991 C CA . LYS A 1 537 ? -20.342 4.502 -22.492 1.00 87.94 537 LYS A CA 1
ATOM 3992 C C . LYS A 1 537 ? -19.363 3.327 -22.450 1.00 87.94 537 LYS A C 1
ATOM 3994 O O . LYS A 1 537 ? -19.786 2.187 -22.621 1.00 87.94 537 LYS A O 1
ATOM 3999 N N . ALA A 1 538 ? -18.077 3.598 -22.231 1.00 86.75 538 ALA A N 1
ATOM 4000 C CA . ALA A 1 538 ? -17.045 2.567 -22.154 1.00 86.75 538 ALA A CA 1
ATOM 4001 C C . ALA A 1 538 ? -17.238 1.676 -20.919 1.00 86.75 538 ALA A C 1
ATOM 4003 O O . ALA A 1 538 ? -17.235 0.453 -21.043 1.00 86.75 538 ALA A O 1
ATOM 4004 N N . ILE A 1 539 ? -17.501 2.284 -19.762 1.00 80.75 539 ILE A N 1
ATOM 4005 C CA . ILE A 1 539 ? -17.809 1.582 -18.512 1.00 80.75 539 ILE A CA 1
ATOM 4006 C C . ILE A 1 539 ? -19.038 0.682 -18.677 1.00 80.75 539 ILE A C 1
ATOM 4008 O O . ILE A 1 539 ? -18.965 -0.514 -18.401 1.00 80.75 539 ILE A O 1
ATOM 4012 N N . SER A 1 540 ? -20.130 1.219 -19.233 1.00 82.94 540 SER A N 1
ATOM 4013 C CA . SER A 1 540 ? -21.351 0.440 -19.487 1.00 82.94 540 SER A CA 1
ATOM 4014 C C . SER A 1 540 ? -21.100 -0.728 -20.445 1.00 82.94 540 SER A C 1
ATOM 4016 O O . SER A 1 540 ? -21.599 -1.829 -20.227 1.00 82.94 540 SER A O 1
ATOM 4018 N N . HIS A 1 541 ? -20.307 -0.517 -21.502 1.00 90.44 541 HIS A N 1
ATOM 4019 C CA . HIS A 1 541 ? -19.913 -1.593 -22.410 1.00 90.44 541 HIS A CA 1
ATOM 4020 C C . HIS A 1 541 ? -19.163 -2.703 -21.666 1.00 90.44 541 HIS A C 1
ATOM 4022 O O . HIS A 1 541 ? -19.521 -3.870 -21.812 1.00 90.44 541 HIS A O 1
ATOM 4028 N N . MET A 1 542 ? -18.162 -2.343 -20.860 1.00 85.81 542 MET A N 1
ATOM 4029 C CA . MET A 1 542 ? -17.365 -3.295 -20.088 1.00 85.81 542 MET A CA 1
ATOM 4030 C C . MET A 1 542 ? -18.218 -4.076 -19.082 1.00 85.81 542 MET A C 1
ATOM 4032 O O . MET A 1 542 ? -18.040 -5.283 -18.964 1.00 85.81 542 MET A O 1
ATOM 4036 N N . ASP A 1 543 ? -19.186 -3.440 -18.418 1.00 80.56 543 ASP A N 1
ATOM 4037 C CA . ASP A 1 543 ? -20.107 -4.139 -17.510 1.00 80.56 543 ASP A CA 1
ATOM 4038 C C . ASP A 1 543 ? -20.946 -5.202 -18.219 1.00 80.56 543 ASP A C 1
ATOM 4040 O O . ASP A 1 543 ? -21.143 -6.294 -17.686 1.00 80.56 543 ASP A O 1
ATOM 4044 N N . LEU A 1 544 ? -21.385 -4.928 -19.450 1.00 87.62 544 LEU A N 1
ATOM 4045 C CA . LEU A 1 544 ? -22.109 -5.905 -20.265 1.00 87.62 544 LEU A CA 1
ATOM 4046 C C . LEU A 1 544 ? -21.227 -7.085 -20.709 1.00 87.62 544 LEU A C 1
ATOM 4048 O O . LEU A 1 544 ? -21.762 -8.135 -21.057 1.00 87.62 544 LEU A O 1
ATOM 4052 N N . GLN A 1 545 ? -19.897 -6.932 -20.699 1.00 89.81 545 GLN A N 1
ATOM 4053 C CA . GLN A 1 545 ? -18.938 -7.979 -21.086 1.00 89.81 545 GLN A CA 1
ATOM 4054 C C . GLN A 1 545 ? -18.404 -8.784 -19.890 1.00 89.81 545 GLN A C 1
ATOM 4056 O O . GLN A 1 545 ? -17.392 -9.484 -19.998 1.00 89.81 545 GLN A O 1
ATOM 4061 N N . VAL A 1 546 ? -19.037 -8.663 -18.722 1.00 83.44 546 VAL A N 1
ATOM 4062 C CA . VAL A 1 546 ? -18.550 -9.284 -17.490 1.00 83.44 546 VAL A CA 1
ATOM 4063 C C . VAL A 1 546 ? -19.687 -10.010 -16.795 1.00 83.44 546 VAL A C 1
ATOM 4065 O O . VAL A 1 546 ? -20.663 -9.409 -16.352 1.00 83.44 546 VAL A O 1
ATOM 4068 N N . LYS A 1 547 ? -19.543 -11.325 -16.622 1.00 83.94 547 LYS A N 1
ATOM 4069 C CA . LYS A 1 547 ? -20.493 -12.100 -15.818 1.00 83.94 547 LYS A CA 1
ATOM 4070 C C . LYS A 1 547 ? -20.057 -12.097 -14.361 1.00 83.94 547 LYS A C 1
ATOM 4072 O O . LYS A 1 547 ? -18.980 -12.593 -14.035 1.00 83.94 547 LYS A O 1
ATOM 4077 N N . ASN A 1 548 ? -20.925 -11.618 -13.476 1.00 75.12 548 ASN A N 1
ATOM 4078 C CA . ASN A 1 548 ? -20.764 -11.813 -12.043 1.00 75.12 548 ASN A CA 1
ATOM 4079 C C . ASN A 1 548 ? -21.363 -13.172 -11.621 1.00 75.12 548 ASN A C 1
ATOM 4081 O O . ASN A 1 548 ? -22.581 -13.341 -11.723 1.00 75.12 548 ASN A O 1
ATOM 4085 N N . PRO A 1 549 ? -20.554 -14.149 -11.167 1.00 74.62 549 PRO A N 1
ATOM 4086 C CA . PRO A 1 549 ? -21.073 -15.440 -10.720 1.00 74.62 549 PRO A CA 1
ATOM 4087 C C . PRO A 1 549 ? -21.838 -15.360 -9.391 1.00 74.62 549 PRO A C 1
ATOM 4089 O O . PRO A 1 549 ? -22.603 -16.274 -9.095 1.00 74.62 549 PRO A O 1
ATOM 4092 N N . ASN A 1 550 ? -21.674 -14.284 -8.614 1.00 67.25 550 ASN A N 1
ATOM 4093 C CA . ASN A 1 550 ? -22.411 -14.039 -7.379 1.00 67.25 550 ASN A CA 1
ATOM 4094 C C . ASN A 1 550 ? -23.163 -12.697 -7.448 1.00 67.25 550 ASN A C 1
ATOM 4096 O O . ASN A 1 550 ? -22.637 -11.674 -7.016 1.00 67.25 550 ASN A O 1
ATOM 4100 N N . PRO A 1 551 ? -24.411 -12.669 -7.948 1.00 67.44 551 PRO A N 1
ATOM 4101 C CA . PRO A 1 551 ? -25.179 -11.429 -8.082 1.00 67.44 551 PRO A CA 1
ATOM 4102 C C . PRO A 1 551 ? -25.423 -10.685 -6.761 1.00 67.44 551 PRO A C 1
ATOM 4104 O O . PRO A 1 551 ? -25.597 -9.470 -6.778 1.00 67.44 551 PRO A O 1
ATOM 4107 N N . ALA A 1 552 ? -25.415 -11.394 -5.626 1.00 55.72 552 ALA A N 1
ATOM 4108 C CA . ALA A 1 552 ? -25.548 -10.794 -4.297 1.00 55.72 552 ALA A CA 1
ATOM 4109 C C . ALA A 1 552 ? -24.287 -10.029 -3.860 1.00 55.72 552 ALA A C 1
ATOM 4111 O O . ALA A 1 552 ? -24.358 -9.171 -2.984 1.00 55.72 552 ALA A O 1
ATOM 4112 N N . ASP A 1 553 ? -23.144 -10.318 -4.484 1.00 51.88 553 ASP A N 1
ATOM 4113 C CA . ASP A 1 553 ? -21.913 -9.554 -4.343 1.00 51.88 553 ASP A CA 1
ATOM 4114 C C . ASP A 1 553 ? -21.591 -8.859 -5.668 1.00 51.88 553 ASP A C 1
ATOM 4116 O O . ASP A 1 553 ? -20.836 -9.406 -6.478 1.00 51.88 553 ASP A O 1
ATOM 4120 N N . PRO A 1 554 ? -22.119 -7.648 -5.923 1.00 49.16 554 PRO A N 1
ATOM 4121 C CA . PRO A 1 554 ? -21.792 -6.887 -7.120 1.00 49.16 554 PRO A CA 1
ATOM 4122 C C . PRO A 1 554 ? -20.292 -6.620 -7.307 1.00 49.16 554 PRO A C 1
ATOM 4124 O O . PRO A 1 554 ? -19.939 -6.060 -8.330 1.00 49.16 554 PRO A O 1
ATOM 4127 N N . TYR A 1 555 ? -19.384 -7.034 -6.421 1.00 51.09 555 TYR A N 1
ATOM 4128 C CA . TYR A 1 555 ? -17.943 -6.807 -6.546 1.00 51.09 555 TYR A CA 1
ATOM 4129 C C . TYR A 1 555 ? -17.107 -8.090 -6.500 1.00 51.09 555 TYR A C 1
ATOM 4131 O O . TYR A 1 555 ? -15.904 -8.023 -6.247 1.00 51.09 555 TYR A O 1
ATOM 4139 N N . ASP A 1 556 ? -17.721 -9.241 -6.799 1.00 54.41 556 ASP A N 1
ATOM 4140 C CA . ASP A 1 556 ? -17.049 -10.543 -6.823 1.00 54.41 556 ASP A CA 1
ATOM 4141 C C . ASP A 1 556 ? -15.804 -10.526 -7.731 1.00 54.41 556 ASP A C 1
ATOM 4143 O O . ASP A 1 556 ? -15.865 -10.215 -8.924 1.00 54.41 556 ASP A O 1
ATOM 4147 N N . VAL A 1 557 ? -14.654 -10.892 -7.169 1.00 54.97 557 VAL A N 1
ATOM 4148 C CA . VAL A 1 557 ? -13.373 -10.984 -7.889 1.00 54.97 557 VAL A CA 1
ATOM 4149 C C . VAL A 1 557 ? -13.330 -12.155 -8.876 1.00 54.97 557 VAL A C 1
ATOM 4151 O O . VAL A 1 557 ? -12.491 -12.172 -9.768 1.00 54.97 557 VAL A O 1
ATOM 4154 N N . ARG A 1 558 ? -14.264 -13.109 -8.769 1.00 64.62 558 ARG A N 1
ATOM 4155 C CA . ARG A 1 558 ? -14.436 -14.249 -9.690 1.00 64.62 558 ARG A CA 1
ATOM 4156 C C . ARG A 1 558 ? -15.264 -13.891 -10.926 1.00 64.62 558 ARG A C 1
ATOM 4158 O O . ARG A 1 558 ? -15.735 -14.778 -11.638 1.00 64.62 558 ARG A O 1
ATOM 4165 N N . ARG A 1 559 ? -15.487 -12.598 -11.166 1.00 72.62 559 ARG A N 1
ATOM 4166 C CA . ARG A 1 559 ? -16.102 -12.083 -12.389 1.00 72.62 559 ARG A CA 1
ATOM 4167 C C . ARG A 1 559 ? -15.398 -12.654 -13.621 1.00 72.62 559 ARG A C 1
ATOM 4169 O O . ARG A 1 559 ? -14.174 -12.669 -13.708 1.00 72.62 559 ARG A O 1
ATOM 4176 N N . VAL A 1 560 ? -16.194 -13.126 -14.573 1.00 82.12 560 VAL A N 1
ATOM 4177 C CA . VAL A 1 560 ? -15.699 -13.739 -15.807 1.00 82.12 560 VAL A CA 1
ATOM 4178 C C . VAL A 1 560 ? -15.644 -12.674 -16.894 1.00 82.12 560 VAL A C 1
ATOM 4180 O O . VAL A 1 560 ? -16.682 -12.141 -17.285 1.00 82.12 560 VAL A O 1
ATOM 4183 N N . GLU A 1 561 ? -14.435 -12.379 -17.364 1.00 86.94 561 GLU A N 1
ATOM 4184 C CA . GLU A 1 561 ? -14.156 -11.430 -18.446 1.00 86.94 561 GLU A CA 1
ATOM 4185 C C . GLU A 1 561 ? -14.388 -12.092 -19.813 1.00 86.94 561 GLU A C 1
ATOM 4187 O O . GLU A 1 561 ? -13.746 -13.093 -20.135 1.00 86.94 561 GLU A O 1
ATOM 4192 N N . THR A 1 562 ? -15.253 -11.521 -20.659 1.00 91.94 562 THR A N 1
ATOM 4193 C CA . THR A 1 562 ? -15.400 -11.954 -22.066 1.00 91.94 562 THR A CA 1
ATOM 4194 C C . THR A 1 562 ? -14.690 -11.027 -23.052 1.00 91.94 562 THR A C 1
ATOM 4196 O O . THR A 1 562 ? -14.775 -11.218 -24.265 1.00 91.94 562 THR A O 1
ATOM 4199 N N . CYS A 1 563 ? -13.920 -10.059 -22.546 1.00 91.81 563 CYS A N 1
ATOM 4200 C CA . CYS A 1 563 ? -13.186 -9.060 -23.323 1.00 91.81 563 CYS A CA 1
ATOM 4201 C C . CYS A 1 563 ? -12.326 -9.677 -24.442 1.00 91.81 563 CYS A C 1
ATOM 4203 O O . CYS A 1 563 ? -12.296 -9.169 -25.563 1.00 91.81 563 CYS A O 1
ATOM 4205 N N . ALA A 1 564 ? -11.656 -10.803 -24.166 1.00 92.25 564 ALA A N 1
ATOM 4206 C CA . ALA A 1 564 ? -10.746 -11.462 -25.106 1.00 92.25 564 ALA A CA 1
ATOM 4207 C C . ALA A 1 564 ? -11.433 -11.994 -26.381 1.00 92.25 564 ALA A C 1
ATOM 4209 O O . ALA A 1 564 ? -10.755 -12.229 -27.383 1.00 92.25 564 ALA A O 1
ATOM 4210 N N . VAL A 1 565 ? -12.764 -12.142 -26.382 1.00 92.94 565 VAL A N 1
ATOM 4211 C CA . VAL A 1 565 ? -13.533 -12.548 -27.571 1.00 92.94 565 VAL A CA 1
ATOM 4212 C C . VAL A 1 565 ? -13.350 -11.541 -28.711 1.00 92.94 565 VAL A C 1
ATOM 4214 O O . VAL A 1 565 ? -13.143 -11.949 -29.853 1.00 92.94 565 VAL A O 1
ATOM 4217 N N . CYS A 1 566 ? -13.344 -10.243 -28.392 1.00 93.56 566 CYS A N 1
ATOM 4218 C CA . CYS A 1 566 ? -13.218 -9.153 -29.366 1.00 93.56 566 CYS A CA 1
ATOM 4219 C C . CYS A 1 566 ? -11.863 -8.433 -29.289 1.00 93.56 566 CYS A C 1
ATOM 4221 O O . CYS A 1 566 ? -11.352 -7.980 -30.312 1.00 93.56 566 CYS A O 1
ATOM 4223 N N . HIS A 1 567 ? -11.269 -8.353 -28.094 1.00 94.31 567 HIS A N 1
ATOM 4224 C CA . HIS A 1 567 ? -10.033 -7.609 -27.823 1.00 94.31 567 HIS A CA 1
ATOM 4225 C C . HIS A 1 567 ? -8.793 -8.492 -27.624 1.00 94.31 567 HIS A C 1
ATOM 4227 O O . HIS A 1 567 ? -7.706 -7.973 -27.381 1.00 94.31 567 HIS A O 1
ATOM 4233 N N . GLY A 1 568 ? -8.924 -9.818 -27.715 1.00 91.00 568 GLY A N 1
ATOM 4234 C CA . GLY A 1 568 ? -7.792 -10.740 -27.603 1.00 91.00 568 GLY A CA 1
ATOM 4235 C C . GLY A 1 568 ? -6.868 -10.713 -28.825 1.00 91.00 568 GLY A C 1
ATOM 4236 O O . GLY A 1 568 ? -7.210 -10.171 -29.877 1.00 91.00 568 GLY A O 1
ATOM 4237 N N . LEU A 1 569 ? -5.699 -11.344 -28.698 1.00 90.12 569 LEU A N 1
ATOM 4238 C CA . LEU A 1 569 ? -4.711 -11.448 -29.775 1.00 90.12 569 LEU A CA 1
ATOM 4239 C C . LEU A 1 569 ? -5.339 -11.994 -31.071 1.00 90.12 569 LEU A C 1
ATOM 4241 O O . LEU A 1 569 ? -6.083 -12.974 -31.055 1.00 90.12 569 LEU A O 1
ATOM 4245 N N . GLY A 1 570 ? -5.031 -11.356 -32.202 1.00 89.19 570 GLY A N 1
ATOM 4246 C CA . GLY A 1 570 ? -5.513 -11.771 -33.524 1.00 89.19 570 GLY A CA 1
ATOM 4247 C C . GLY A 1 570 ? -6.935 -11.319 -33.875 1.00 89.19 570 GLY A C 1
ATOM 4248 O O . GLY A 1 570 ? -7.285 -11.343 -35.052 1.00 89.19 570 GLY A O 1
ATOM 4249 N N . ARG A 1 571 ? -7.727 -10.828 -32.914 1.00 92.94 571 ARG A N 1
ATOM 4250 C CA . ARG A 1 571 ? -9.079 -10.292 -33.156 1.00 92.94 571 ARG A CA 1
ATOM 4251 C C . ARG A 1 571 ? -9.053 -8.927 -33.844 1.00 92.94 571 ARG A C 1
ATOM 4253 O O . ARG A 1 571 ? -8.005 -8.282 -33.918 1.00 92.94 571 ARG A O 1
ATOM 4260 N N . ASP A 1 572 ? -10.194 -8.480 -34.356 1.00 90.19 572 ASP A N 1
ATOM 4261 C CA . ASP A 1 572 ? -10.298 -7.212 -35.097 1.00 90.19 572 ASP A CA 1
ATOM 4262 C C . ASP A 1 572 ? -9.982 -5.997 -34.217 1.00 90.19 572 ASP A C 1
ATOM 4264 O O . ASP A 1 572 ? -9.310 -5.070 -34.664 1.00 90.19 572 ASP A O 1
ATOM 4268 N N . PHE A 1 573 ? -10.356 -6.057 -32.936 1.00 92.31 573 PHE A N 1
ATOM 4269 C CA . PHE A 1 573 ? -10.102 -5.008 -31.945 1.00 92.31 573 PHE A CA 1
ATOM 4270 C C . PHE A 1 573 ? -9.019 -5.400 -30.932 1.00 92.31 573 PHE A C 1
ATOM 4272 O O . PHE A 1 573 ? -9.049 -4.942 -29.786 1.00 92.31 573 PHE A O 1
ATOM 4279 N N . ALA A 1 574 ? -8.082 -6.266 -31.339 1.00 92.62 574 ALA A N 1
ATOM 4280 C CA . ALA A 1 574 ? -6.986 -6.721 -30.489 1.00 92.62 574 ALA A CA 1
ATOM 4281 C C . ALA A 1 574 ? -6.219 -5.539 -29.872 1.00 92.62 574 ALA A C 1
ATOM 4283 O O . ALA A 1 574 ? -5.943 -4.550 -30.558 1.00 92.62 574 ALA A O 1
ATOM 4284 N N . VAL A 1 575 ? -5.857 -5.648 -28.586 1.00 91.25 575 VAL A N 1
ATOM 4285 C CA . VAL A 1 575 ? -5.203 -4.564 -27.824 1.00 91.25 575 VAL A CA 1
ATOM 4286 C C . VAL A 1 575 ? -3.962 -4.026 -28.540 1.00 91.25 575 VAL A C 1
ATOM 4288 O O . VAL A 1 575 ? -3.760 -2.814 -28.595 1.00 91.25 575 VAL A O 1
ATOM 4291 N N . ASP A 1 576 ? -3.149 -4.911 -29.114 1.00 87.25 576 ASP A N 1
ATOM 4292 C CA . ASP A 1 576 ? -1.919 -4.570 -29.826 1.00 87.25 576 ASP A CA 1
ATOM 4293 C C . ASP A 1 576 ? -2.159 -3.910 -31.190 1.00 87.25 576 ASP A C 1
ATOM 4295 O O . ASP A 1 576 ? -1.297 -3.167 -31.654 1.00 87.25 576 ASP A O 1
ATOM 4299 N N . LYS A 1 577 ? -3.326 -4.120 -31.811 1.00 89.88 577 LYS A N 1
ATOM 4300 C CA . LYS A 1 577 ? -3.730 -3.426 -33.042 1.00 89.88 577 LYS A CA 1
ATOM 4301 C C . LYS A 1 577 ? -4.224 -2.011 -32.749 1.00 89.88 577 LYS A C 1
ATOM 4303 O O . LYS A 1 577 ? -3.789 -1.066 -33.400 1.00 89.88 577 LYS A O 1
ATOM 4308 N N . VAL A 1 578 ? -5.115 -1.852 -31.767 1.00 88.94 578 VAL A N 1
ATOM 4309 C CA . VAL A 1 578 ? -5.798 -0.568 -31.504 1.00 88.94 578 VAL A CA 1
ATOM 4310 C C . VAL A 1 578 ? -4.946 0.430 -30.713 1.00 88.94 578 VAL A C 1
ATOM 4312 O O . VAL A 1 578 ? -5.134 1.638 -30.845 1.00 88.94 578 VAL A O 1
ATOM 4315 N N . HIS A 1 579 ? -3.968 -0.054 -29.942 1.00 89.75 579 HIS A N 1
ATOM 4316 C CA . HIS A 1 579 ? -2.966 0.784 -29.272 1.00 89.75 579 HIS A CA 1
ATOM 4317 C C . HIS A 1 579 ? -1.646 0.864 -30.043 1.00 89.75 579 HIS A C 1
ATOM 4319 O O . HIS A 1 579 ? -0.657 1.371 -29.516 1.00 89.75 579 HIS A O 1
ATOM 4325 N N . ASN A 1 580 ? -1.608 0.385 -31.290 1.00 82.75 580 ASN A N 1
ATOM 4326 C CA . ASN A 1 580 ? -0.402 0.468 -32.096 1.00 82.75 580 ASN A CA 1
ATOM 4327 C C . ASN A 1 580 ? -0.025 1.935 -32.333 1.00 82.75 580 ASN A C 1
ATOM 4329 O O . ASN A 1 580 ? -0.797 2.721 -32.887 1.00 82.75 580 ASN A O 1
ATOM 4333 N N . VAL A 1 581 ? 1.183 2.295 -31.916 1.00 79.56 581 VAL A N 1
ATOM 4334 C CA . VAL A 1 581 ? 1.758 3.619 -32.116 1.00 79.56 581 VAL A CA 1
ATOM 4335 C C . VAL A 1 581 ? 2.935 3.505 -33.072 1.00 79.56 581 VAL A C 1
ATOM 4337 O O . VAL A 1 581 ? 3.937 2.859 -32.778 1.00 79.56 581 VAL A O 1
ATOM 4340 N N . SER A 1 582 ? 2.823 4.155 -34.226 1.00 67.62 582 SER A N 1
ATOM 4341 C CA . SER A 1 582 ? 3.920 4.310 -35.179 1.00 67.62 582 SER A CA 1
ATOM 4342 C C . SER A 1 582 ? 4.517 5.709 -35.072 1.00 67.62 582 SER A C 1
ATOM 4344 O O . SER A 1 582 ? 3.795 6.695 -34.927 1.00 67.62 582 SER A O 1
ATOM 4346 N N . ASN A 1 583 ? 5.839 5.805 -35.178 1.00 56.53 583 ASN A N 1
ATOM 4347 C CA . ASN A 1 583 ? 6.541 7.081 -35.276 1.00 56.53 583 ASN A CA 1
ATOM 4348 C C . ASN A 1 583 ? 6.087 7.843 -36.548 1.00 56.53 583 ASN A C 1
ATOM 4350 O O . ASN A 1 583 ? 6.071 7.222 -37.613 1.00 56.53 583 ASN A O 1
ATOM 4354 N N . PRO A 1 584 ? 5.753 9.151 -36.489 1.00 56.97 584 PRO A N 1
ATOM 4355 C CA . PRO A 1 584 ? 5.785 10.047 -35.330 1.00 56.97 584 PRO A CA 1
ATOM 4356 C C . PRO A 1 584 ? 4.628 9.854 -34.345 1.00 56.97 584 PRO A C 1
ATOM 4358 O O . PRO A 1 584 ? 3.456 9.869 -34.715 1.00 56.97 584 PRO A O 1
ATOM 4361 N N . PHE A 1 585 ? 4.981 9.746 -33.059 1.00 65.62 585 PHE A N 1
ATOM 4362 C CA . PHE A 1 585 ? 4.040 9.621 -31.946 1.00 65.62 585 PHE A CA 1
ATOM 4363 C C . PHE A 1 585 ? 3.156 10.869 -31.833 1.00 65.62 585 PHE A C 1
ATOM 4365 O O . PHE A 1 585 ? 3.541 11.867 -31.221 1.00 65.62 585 PHE A O 1
ATOM 4372 N N . LYS A 1 586 ? 1.954 10.812 -32.407 1.00 64.50 586 LYS A N 1
ATOM 4373 C CA . LYS A 1 586 ? 0.922 11.836 -32.236 1.00 64.50 586 LYS A CA 1
ATOM 4374 C C . LYS A 1 586 ? -0.208 11.267 -31.371 1.00 64.50 586 LYS A C 1
ATOM 4376 O O . LYS A 1 586 ? -1.019 10.494 -31.889 1.00 64.50 586 LYS A O 1
ATOM 4381 N N . PRO A 1 587 ? -0.274 11.629 -30.075 1.00 65.00 587 PRO A N 1
ATOM 4382 C CA . PRO A 1 587 ? -1.412 11.272 -29.243 1.00 65.00 587 PRO A CA 1
ATOM 4383 C C . PRO A 1 587 ? -2.720 11.792 -29.859 1.00 65.00 587 PRO A C 1
ATOM 4385 O O . PRO A 1 587 ? -2.729 12.897 -30.409 1.00 65.00 587 PRO A O 1
ATOM 4388 N N . PRO A 1 588 ? -3.825 11.032 -29.773 1.00 65.69 588 PRO A N 1
ATOM 4389 C CA . PRO A 1 588 ? -5.129 11.451 -30.279 1.00 65.69 588 PRO A CA 1
ATOM 4390 C C . PRO A 1 588 ? -5.835 12.430 -29.326 1.00 65.69 588 PRO A C 1
ATOM 4392 O O . PRO A 1 588 ? -6.943 12.863 -29.616 1.00 65.69 588 PRO A O 1
ATOM 4395 N N . TYR A 1 589 ? -5.205 12.769 -28.198 1.00 68.94 589 TYR A N 1
ATOM 4396 C CA . TYR A 1 589 ? -5.697 13.704 -27.191 1.00 68.94 589 TYR A CA 1
ATOM 4397 C C . TYR A 1 589 ? -4.806 14.962 -27.125 1.00 68.94 589 TYR A C 1
ATOM 4399 O O . TYR A 1 589 ? -3.599 14.868 -27.390 1.00 68.94 589 TYR A O 1
ATOM 4407 N N . PRO A 1 590 ? -5.368 16.141 -26.789 1.00 65.38 590 PRO A N 1
ATOM 4408 C CA . PRO A 1 590 ? -4.601 17.382 -26.667 1.00 65.38 590 PRO A CA 1
ATOM 4409 C C . PRO A 1 590 ? -3.482 17.239 -25.631 1.00 65.38 590 PRO A C 1
ATOM 4411 O O . PRO A 1 590 ? -3.712 16.690 -24.566 1.00 65.38 590 PRO A O 1
ATOM 4414 N N . ARG A 1 591 ? -2.274 17.768 -25.871 1.00 63.94 591 ARG A N 1
ATOM 4415 C CA . ARG A 1 591 ? -1.207 17.833 -24.838 1.00 63.94 591 ARG A CA 1
ATOM 4416 C C . ARG A 1 591 ? -1.356 19.034 -23.891 1.00 63.94 591 ARG A C 1
ATOM 4418 O O . ARG A 1 591 ? -0.385 19.499 -23.304 1.00 63.94 591 ARG A O 1
ATOM 4425 N N . GLU A 1 592 ? -2.568 19.557 -23.782 1.00 58.84 592 GLU A N 1
ATOM 4426 C CA . GLU A 1 592 ? -2.897 20.745 -23.003 1.00 58.84 592 GLU A CA 1
ATOM 4427 C C . GLU A 1 592 ? -3.835 20.352 -21.872 1.00 58.84 592 GLU A C 1
ATOM 4429 O O . GLU A 1 592 ? -4.708 19.507 -22.055 1.00 58.84 592 GLU A O 1
ATOM 4434 N N . ARG A 1 593 ? -3.638 20.968 -20.705 1.00 49.62 593 ARG A N 1
ATOM 4435 C CA . ARG A 1 593 ? -4.637 20.955 -19.641 1.00 49.62 593 ARG A CA 1
ATOM 4436 C C . ARG A 1 593 ? -5.807 21.787 -20.163 1.00 49.62 593 ARG A C 1
ATOM 4438 O O . ARG A 1 593 ? -5.605 22.968 -20.451 1.00 49.62 593 ARG A O 1
ATOM 4445 N N . GLU A 1 594 ? -6.980 21.192 -20.351 1.00 45.50 594 GLU A N 1
ATOM 4446 C CA . GLU A 1 594 ? -8.189 22.006 -20.508 1.00 45.50 594 GLU A CA 1
ATOM 4447 C C . GLU A 1 594 ? -8.336 22.824 -19.213 1.00 45.50 594 GLU A C 1
ATOM 4449 O O . GLU A 1 594 ? -8.196 22.278 -18.115 1.00 45.50 594 GLU A O 1
ATOM 4454 N N . GLN A 1 595 ? -8.413 24.152 -19.354 1.00 40.53 595 GLN A N 1
ATOM 4455 C CA . GLN A 1 595 ? -8.321 25.106 -18.239 1.00 40.53 595 GLN A CA 1
ATOM 4456 C C . GLN A 1 595 ? -9.532 25.038 -17.310 1.00 40.53 595 GLN A C 1
ATOM 4458 O O . GLN A 1 595 ? -10.663 24.999 -17.842 1.00 40.53 595 GLN A O 1
#